Protein AF-0000000085126198 (afdb_homodimer)

Radius of gyration: 23.33 Å; Cα contacts (8 Å, |Δi|>4): 1555; chains: 2; bounding box: 50×69×55 Å

Solvent-accessible surface area (backbone atoms only — not comparable to full-atom values): 29148 Å² total; per-residue (Å²): 115,52,24,39,35,30,29,40,23,58,55,26,27,18,74,84,65,51,52,41,44,49,59,51,49,52,52,58,52,69,74,43,85,61,39,32,43,29,37,27,47,42,39,28,49,32,68,58,35,87,69,35,45,49,54,42,66,60,43,40,53,69,56,46,64,90,75,52,46,74,45,77,32,66,30,38,36,35,39,55,97,90,40,72,29,34,31,24,33,34,47,32,28,64,48,57,58,45,35,52,50,52,35,57,42,61,60,54,54,50,58,61,38,50,61,61,62,28,32,35,32,33,39,28,29,49,41,93,85,78,36,56,33,36,40,30,31,33,45,48,40,73,69,33,64,69,30,26,35,48,32,32,45,46,53,41,48,52,49,41,30,41,38,22,29,40,76,28,42,50,35,84,39,86,66,51,43,86,58,28,58,74,94,63,43,61,30,35,36,46,27,26,35,51,60,46,36,82,89,37,67,46,42,51,58,34,42,44,71,44,46,55,59,48,100,68,17,76,55,61,49,40,49,38,53,46,60,43,72,78,35,74,90,49,81,70,70,55,26,30,33,77,86,51,54,86,90,40,91,60,58,37,36,27,62,48,52,28,25,21,66,76,35,55,88,21,63,72,46,73,48,65,50,81,76,61,48,60,15,68,33,33,43,38,37,41,29,35,94,114,52,25,38,35,28,28,41,25,57,54,27,27,18,74,84,64,51,52,40,45,49,59,52,48,52,52,59,52,69,74,44,84,62,38,32,42,29,36,25,47,43,39,28,48,34,69,58,35,85,69,36,45,50,56,43,66,60,43,39,53,70,55,45,63,89,75,52,46,73,45,76,33,66,29,38,36,35,39,52,97,90,40,70,28,35,30,26,32,34,44,31,29,63,49,57,57,46,33,52,47,52,36,56,42,61,60,56,53,50,59,60,37,50,61,61,65,30,34,35,31,32,40,28,27,48,41,93,86,78,36,56,33,35,41,29,31,32,45,47,39,71,70,32,64,69,31,25,37,48,31,34,44,47,53,42,49,53,50,42,30,42,38,23,28,41,76,28,39,49,37,84,41,86,65,52,44,88,58,27,59,74,94,62,43,61,32,35,37,46,28,26,36,52,60,46,35,82,88,35,68,45,41,51,56,34,42,44,69,46,45,54,59,47,99,69,17,73,56,60,46,38,50,36,54,46,60,43,71,78,35,72,91,49,80,70,71,56,27,29,32,79,86,53,54,87,88,38,92,59,58,36,35,26,62,50,52,28,25,21,64,77,36,56,87,24,62,74,44,75,49,64,49,81,77,59,50,60,14,66,32,35,44,38,37,41,29,34,93

pLDDT: mean 97.79, std 2.26, range [83.62, 99.0]

Sequence (578 aa):
MMQILTWNTQWCLGLDGRMDPERIVAHALSMADIDVLCLQEIAVHYPGLQGAPGDQVEQVRAALPEGWKVFFGAAVDEFTAVGRQRFGNLVATRLPVLQLAHHRLPYPHDGGVRSMPRCCTAATVMDAALGPVRVMSTHLEYFSRRQRMAQALALRSLQIEALGQAEAPPQPASDGSPQQTKPHTPHAVLCGDFNFEPHEDEYAGLSRPWAAGEEGALTAGQWHNSWSVLHPDQPQPPTFRLFDRQWGPEPGACDFAWVSDSLRGHVRGWAVDSDTRLSDHQPVLLQLAMMQILTWNTQWCLGLDGRMDPERIVAHALSMADIDVLCLQEIAVHYPGLQGAPGDQVEQVRAALPEGWKVFFGAAVDEFTAVGRQRFGNLVATRLPVLQLAHHRLPYPHDGGVRSMPRCCTAATVMDAALGPVRVMSTHLEYFSRRQRMAQALALRSLQIEALGQAEAPPQPASDGSPQQTKPHTPHAVLCGDFNFEPHEDEYAGLSRPWAAGEEGALTAGQWHNSWSVLHPDQPQPPTFRLFDRQWGPEPGACDFAWVSDSLRGHVRGWAVDSDTRLSDHQPVLLQLA

Secondary structure (DSSP, 8-state):
-EEEEEEE-TTTB-TTS-B-HHHHHHHHHHHS--SEEEEEEEEES-TTSTT---BHHHHHHHHSPTT-EEEEEEEEEEEETTEEEEEEEEEEESSPEEEEEEEEPP----TTS-----EEEEEEEEETTTEEEEEEEEE--SS-HHHHHHHHHHHHHHHHHHHHHHHSPPPP--SSSTTSPPP--S-EEEEEE-S--TTSHHHHHHH--B-TTGGG-SS-B--EEHHHHH-TTSPPPP-BSSS--TT-SS-B--EEEEE-HHHHTTEEEEEE-TT--SSSB--EEEEE-/-EEEEEEE-TTTB-TTS-B-HHHHHHHHHHHS--SEEEEEEEEES-TTSTT---BHHHHHHHHSPTT-EEEEEEEEEEEETTEEEEEEEEEEESSPEEEEEEEEPP----TTS-----EEEEEEEEETTTEEEEEEEEE--SS-HHHHHHHHHHHHHHHHHHHHHHHSPPPP--SSSTTSPPP--S-EEEEEE-S--TTSHHHHHHH--B-TTGGG-SS-B--EEHHHHH-TTSPPPP-BSSS--TT-SS-B--EEEEE-HHHHTTEEEEEE-TT--SSSB--EEEEE-

Foldseek 3Di:
DAKEKEDAQLLQAFPVLDRALLVVLVVRCVVDVHFKYKYFWHKDQDCVDRVRDHHSQVRNVVNDDPQKDKDFAFQDFDQDPRGTMTGAMMMIGNFAWQDKDKAWFDDDDDPPWDWGTWIKIWTFGQDPPLGTAIEIETAAIATDPPRLLRRLLVVLLVLQVLQVCQVPPDDADDPPDPPHGGDGDNKYKYWYFSNDFCVDPSVCNNFPWDADVVSPHNHIWGKDFLCCLVVVPDGDDFFACLPPQPPHDDGGHGITIIIIPVQSVFWDDKDWDSPGRSHRTIMIMTDGD/DAKEKEDAQLLQAFPVLDRALLVVLVVRCVVDVHFKYKYFWHKDQDCVDRNRDHHSQVRNVVNDDPQKDKDFAFQDFDQDPRGTMTGAMMMIGNFAWQDKDKAWFDDDDDPPWDWGTWIKIWTFGQDPPLGTAIEIETAAIATDPVRLLRRLLVVLLVLQVLQVCQVPPDDADDPPDPPHGGDGDNKYKYWYFSNDFCVDPSVCNNFPWDADVVSPHNHIWGKDFLCCLVVVPDGDDFFACLPPQPPHDDGGHGITIIIIPVQSVFWDDKDWDSPGRSHRTIMIMTDGD

InterPro domains:
  IPR005135 Endonuclease/exonuclease/phosphatase [PF03372] (5-155)
  IPR036691 Endonuclease/exonuclease/phosphatase superfamily [G3DSA:3.60.10.10] (1-289)
  IPR036691 Endonuclease/exonuclease/phosphatase superfamily [SSF56219] (2-288)
  IPR051916 GPI-anchor maturation lipid remodeler [PTHR14859] (6-287)

Nearest PDB structures (foldseek):
  8igi-assembly2_B  TM=6.015E-01  e=4.632E-11  Helicobacter pylori 26695
  5wn0-assembly2_B  TM=6.487E-01  e=3.764E-10  Homo sapiens
  8bvm-assembly1_A  TM=5.916E-01  e=7.508E-09  Pseudomonas aeruginosa
  7n3y-assembly2_D  TM=4.965E-01  e=1.736E-08  Saccharomyces cerevisiae
  7n3y-assembly1_B  TM=4.901E-01  e=2.341E-08  Saccharomyces cerevisiae

Organism: Delftia acidovorans (strain DSM 14801 / SPH-1) (NCBI:txid398578)

Structure (mmCIF, N/CA/C/O backbone):
data_AF-0000000085126198-model_v1
#
loop_
_entity.id
_entity.type
_entity.pdbx_description
1 polymer Endonuclease/exonuclease/phosphatase
#
loop_
_atom_site.group_PDB
_atom_site.id
_atom_site.type_symbol
_atom_site.label_atom_id
_atom_site.label_alt_id
_atom_site.label_comp_id
_atom_site.label_asym_id
_atom_site.label_entity_id
_atom_site.label_seq_id
_atom_site.pdbx_PDB_ins_code
_atom_site.Cartn_x
_atom_site.Cartn_y
_atom_site.Cartn_z
_atom_site.occupancy
_atom_site.B_iso_or_equiv
_atom_site.auth_seq_id
_atom_site.auth_comp_id
_atom_site.auth_asym_id
_atom_site.auth_atom_id
_atom_site.pdbx_PDB_model_num
ATOM 1 N N . MET A 1 1 ? -18.484 -20.594 -12.945 1 92.69 1 MET A N 1
ATOM 2 C CA . MET A 1 1 ? -17.203 -20.906 -12.328 1 92.69 1 MET A CA 1
ATOM 3 C C . MET A 1 1 ? -16.25 -19.719 -12.445 1 92.69 1 MET A C 1
ATOM 5 O O . MET A 1 1 ? -16.078 -19.156 -13.523 1 92.69 1 MET A O 1
ATOM 9 N N . MET A 1 2 ? -15.742 -19.297 -11.266 1 98.5 2 MET A N 1
ATOM 10 C CA . MET A 1 2 ? -14.773 -18.203 -11.273 1 98.5 2 MET A CA 1
ATOM 11 C C . MET A 1 2 ? -13.383 -18.703 -11.633 1 98.5 2 MET A C 1
ATOM 13 O O . MET A 1 2 ? -12.9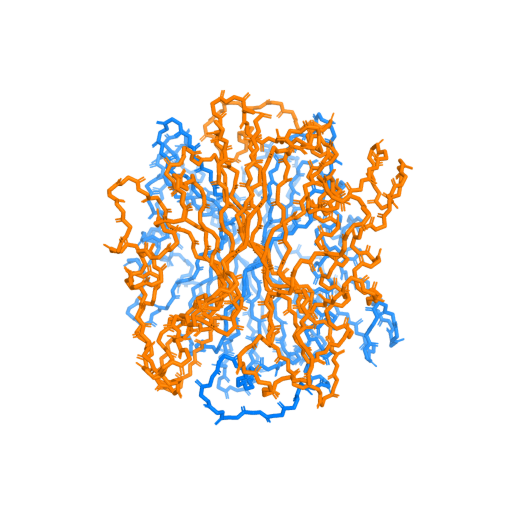06 -19.703 -11.062 1 98.5 2 MET A O 1
ATOM 17 N N . GLN A 1 3 ? -12.781 -18.109 -12.594 1 98.81 3 GLN A N 1
ATOM 18 C CA . GLN A 1 3 ? -11.445 -18.5 -13.047 1 98.81 3 GLN A CA 1
ATOM 19 C C . GLN A 1 3 ? -10.43 -17.391 -12.812 1 98.81 3 GLN A C 1
ATOM 21 O O . GLN A 1 3 ? -10.57 -16.297 -13.367 1 98.81 3 GLN A O 1
ATOM 26 N N . ILE A 1 4 ? -9.406 -17.656 -12 1 98.94 4 ILE A N 1
ATOM 27 C CA . ILE A 1 4 ? -8.359 -16.703 -11.633 1 98.94 4 ILE A CA 1
ATOM 28 C C . ILE A 1 4 ? -7.008 -17.219 -12.133 1 98.94 4 ILE A C 1
ATOM 30 O O . ILE A 1 4 ? -6.641 -18.375 -11.875 1 98.94 4 ILE A O 1
ATOM 34 N N . LEU A 1 5 ? -6.273 -16.438 -12.898 1 99 5 LEU A N 1
ATOM 35 C CA . LEU A 1 5 ? -4.93 -16.797 -13.344 1 99 5 LEU A CA 1
ATOM 36 C C . LEU A 1 5 ? -3.891 -15.859 -12.742 1 99 5 LEU A C 1
ATOM 38 O O . LEU A 1 5 ? -4.051 -14.641 -12.781 1 99 5 LEU A O 1
ATOM 42 N N . THR A 1 6 ? -2.916 -16.391 -12.102 1 99 6 THR A N 1
ATOM 43 C CA . THR A 1 6 ? -1.777 -15.617 -11.625 1 99 6 THR A CA 1
ATOM 44 C C . THR A 1 6 ? -0.508 -15.992 -12.383 1 99 6 THR A C 1
ATOM 46 O O . THR A 1 6 ? -0.307 -17.156 -12.727 1 99 6 THR A O 1
ATOM 49 N N . TRP A 1 7 ? 0.361 -14.961 -12.656 1 99 7 TRP A N 1
ATOM 50 C CA . TRP A 1 7 ? 1.545 -15.203 -13.477 1 99 7 TRP A CA 1
ATOM 51 C C . TRP A 1 7 ? 2.596 -14.117 -13.242 1 99 7 TRP A C 1
ATOM 53 O O . TRP A 1 7 ? 2.361 -12.945 -13.523 1 99 7 TRP A O 1
ATOM 63 N N . ASN A 1 8 ? 3.711 -14.492 -12.695 1 98.94 8 ASN A N 1
ATOM 64 C CA . ASN A 1 8 ? 4.875 -13.617 -12.781 1 98.94 8 ASN A CA 1
ATOM 65 C C . ASN A 1 8 ? 5.453 -13.578 -14.188 1 98.94 8 ASN A C 1
ATOM 67 O O . ASN A 1 8 ? 5.895 -14.602 -14.711 1 98.94 8 ASN A O 1
ATOM 71 N N . THR A 1 9 ? 5.598 -12.453 -14.75 1 98.88 9 THR A N 1
ATOM 72 C CA . THR A 1 9 ? 5.773 -12.398 -16.203 1 98.88 9 THR A CA 1
ATOM 73 C C . THR A 1 9 ? 7.18 -11.938 -16.562 1 98.88 9 THR A C 1
ATOM 75 O O . THR A 1 9 ? 7.473 -11.664 -17.734 1 98.88 9 THR A O 1
ATOM 78 N N . GLN A 1 10 ? 8.047 -11.758 -15.5 1 98.06 10 GLN A N 1
ATOM 79 C CA . GLN A 1 10 ? 9.383 -11.227 -15.781 1 98.06 10 GLN A CA 1
ATOM 80 C C . GLN A 1 10 ? 9.305 -9.961 -16.625 1 98.06 10 GLN A C 1
ATOM 82 O O . GLN A 1 10 ? 9.93 -9.867 -17.688 1 98.06 10 GLN A O 1
ATOM 87 N N . TRP A 1 11 ? 8.523 -9.016 -16.156 1 98.56 11 TRP A N 1
ATOM 88 C CA . TRP A 1 11 ? 8.188 -7.777 -16.844 1 98.56 11 TRP A CA 1
ATOM 89 C C . TRP A 1 11 ? 7.852 -8.047 -18.312 1 98.56 11 TRP A C 1
ATOM 91 O O . TRP A 1 11 ? 8.289 -7.316 -19.203 1 98.56 11 TRP A O 1
ATOM 101 N N . CYS A 1 12 ? 7.176 -9.086 -18.547 1 98.81 12 CYS A N 1
ATOM 102 C CA . CYS A 1 12 ? 6.672 -9.523 -19.844 1 98.81 12 CYS A CA 1
ATOM 103 C C . CYS A 1 12 ? 7.816 -9.883 -20.781 1 98.81 12 CYS A C 1
ATOM 105 O O . CYS A 1 12 ? 7.742 -9.641 -21.984 1 98.81 12 CYS A O 1
ATOM 107 N N . LEU A 1 13 ? 8.852 -10.422 -20.25 1 98.5 13 LEU A N 1
ATOM 108 C CA . LEU A 1 13 ? 10.023 -10.852 -21 1 98.5 13 LEU A CA 1
ATOM 109 C C . LEU A 1 13 ? 10.078 -12.375 -21.109 1 98.5 13 LEU A C 1
ATOM 111 O O . LEU A 1 13 ? 10.219 -13.062 -20.094 1 98.5 13 LEU A O 1
ATOM 115 N N . GLY A 1 14 ? 10.016 -12.867 -22.359 1 98.06 14 GLY A N 1
ATOM 116 C CA . GLY A 1 14 ? 10.125 -14.297 -22.594 1 98.06 14 GLY A CA 1
ATOM 117 C C . GLY A 1 14 ? 11.555 -14.805 -22.562 1 98.06 14 GLY A C 1
ATOM 118 O O . GLY A 1 14 ? 12.5 -14.016 -22.672 1 98.06 14 GLY A O 1
ATOM 119 N N . LEU A 1 15 ? 11.656 -16.094 -22.406 1 97.31 15 LEU A N 1
ATOM 120 C CA . LEU A 1 15 ? 12.977 -16.719 -22.453 1 97.31 15 LEU A CA 1
ATOM 121 C C . LEU A 1 15 ? 13.586 -16.594 -23.844 1 97.31 15 LEU A C 1
ATOM 123 O O . LEU A 1 15 ? 14.789 -16.828 -24.031 1 97.31 15 LEU A O 1
ATOM 127 N N . ASP A 1 16 ? 12.852 -16.188 -24.812 1 97.25 16 ASP A N 1
ATOM 128 C CA . ASP A 1 16 ? 13.336 -15.906 -26.156 1 97.25 16 ASP A CA 1
ATOM 129 C C . ASP A 1 16 ? 13.898 -14.492 -26.266 1 97.25 16 ASP A C 1
ATOM 131 O O . ASP A 1 16 ? 14.336 -14.062 -27.328 1 97.25 16 ASP A O 1
ATOM 135 N N . GLY A 1 17 ? 13.766 -13.734 -25.188 1 96.75 17 GLY A N 1
ATOM 136 C CA . GLY A 1 17 ? 14.32 -12.391 -25.141 1 96.75 17 GLY A CA 1
ATOM 137 C C . GLY A 1 17 ? 13.352 -11.328 -25.625 1 96.75 17 GLY A C 1
ATOM 138 O O . GLY A 1 17 ? 13.672 -10.141 -25.609 1 96.75 17 GLY A O 1
ATOM 139 N N . ARG A 1 18 ? 12.203 -11.711 -25.984 1 97.69 18 ARG A N 1
ATOM 140 C CA . ARG A 1 18 ? 11.211 -10.766 -26.484 1 97.69 18 ARG A CA 1
ATOM 141 C C . ARG A 1 18 ? 10.312 -10.266 -25.359 1 97.69 18 ARG A C 1
ATOM 143 O O . ARG A 1 18 ? 9.688 -11.062 -24.656 1 97.69 18 ARG A O 1
ATOM 150 N N . MET A 1 19 ? 10.359 -8.984 -25.141 1 98.19 19 MET A N 1
ATOM 151 C CA . MET A 1 19 ? 9.43 -8.336 -24.219 1 98.19 19 MET A CA 1
ATOM 152 C C . MET A 1 19 ? 8.141 -7.945 -24.922 1 98.19 19 MET A C 1
ATOM 154 O O . MET A 1 19 ? 8.156 -7.176 -25.891 1 98.19 19 MET A O 1
ATOM 158 N N . ASP A 1 20 ? 6.953 -8.477 -24.531 1 98.5 20 ASP A N 1
ATOM 159 C CA . ASP A 1 20 ? 5.719 -8.281 -25.281 1 98.5 20 ASP A CA 1
ATOM 160 C C . ASP A 1 20 ? 4.496 -8.508 -24.406 1 98.5 20 ASP A C 1
ATOM 162 O O . ASP A 1 20 ? 3.965 -9.617 -24.344 1 98.5 20 ASP A O 1
ATOM 166 N N . PRO A 1 21 ? 3.953 -7.422 -23.797 1 98.75 21 PRO A N 1
ATOM 167 C CA . PRO A 1 21 ? 2.771 -7.562 -22.938 1 98.75 21 PRO A CA 1
ATOM 168 C C . PRO A 1 21 ? 1.569 -8.141 -23.688 1 98.75 21 PRO A C 1
ATOM 170 O O . PRO A 1 21 ? 0.756 -8.852 -23.094 1 98.75 21 PRO A O 1
ATOM 173 N N . GLU A 1 22 ? 1.439 -7.855 -24.922 1 98.62 22 GLU A N 1
ATOM 174 C CA . GLU A 1 22 ? 0.321 -8.375 -25.703 1 98.62 22 GLU A CA 1
ATOM 175 C C . GLU A 1 22 ? 0.351 -9.906 -25.75 1 98.62 22 GLU A C 1
ATOM 177 O O . GLU A 1 22 ? -0.688 -10.555 -25.625 1 98.62 22 GLU A O 1
ATOM 182 N N . ARG A 1 23 ? 1.492 -10.406 -25.984 1 98.38 23 ARG A N 1
ATOM 183 C CA . ARG A 1 23 ? 1.62 -11.859 -26.062 1 98.38 23 ARG A CA 1
ATOM 184 C C . ARG A 1 23 ? 1.331 -12.508 -24.703 1 98.38 23 ARG A C 1
ATOM 186 O O . ARG A 1 23 ? 0.782 -13.609 -24.641 1 98.38 23 ARG A O 1
ATOM 193 N N . ILE A 1 24 ? 1.784 -11.859 -23.609 1 98.88 24 ILE A N 1
ATOM 194 C CA . ILE A 1 24 ? 1.505 -12.336 -22.25 1 98.88 24 ILE A CA 1
ATOM 195 C C . ILE A 1 24 ? -0.004 -12.414 -22.031 1 98.88 24 ILE A C 1
ATOM 197 O O . ILE A 1 24 ? -0.523 -13.445 -21.609 1 98.88 24 ILE A O 1
ATOM 201 N N . VAL A 1 25 ? -0.713 -11.344 -22.359 1 98.94 25 VAL A N 1
ATOM 202 C CA . VAL A 1 25 ? -2.154 -11.266 -22.141 1 98.94 25 VAL A CA 1
ATOM 203 C C . VAL A 1 25 ? -2.867 -12.297 -23.016 1 98.94 25 VAL A C 1
ATOM 205 O O . VAL A 1 25 ? -3.758 -13.008 -22.547 1 98.94 25 VAL A O 1
ATOM 208 N N . ALA A 1 26 ? -2.469 -12.359 -24.281 1 98.88 26 ALA A N 1
ATOM 209 C CA .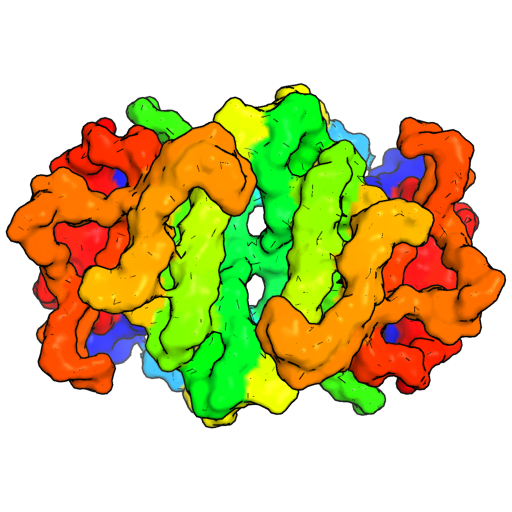 ALA A 1 26 ? -3.08 -13.312 -25.203 1 98.88 26 ALA A CA 1
ATOM 210 C C . ALA A 1 26 ? -2.934 -14.742 -24.688 1 98.88 26 ALA A C 1
ATOM 212 O O . ALA A 1 26 ? -3.885 -15.523 -24.734 1 98.88 26 ALA A O 1
ATOM 213 N N . HIS A 1 27 ? -1.766 -15.07 -24.234 1 98.94 27 HIS A N 1
ATOM 214 C CA . HIS A 1 27 ? -1.528 -16.422 -23.734 1 98.94 27 HIS A CA 1
ATOM 215 C C . HIS A 1 27 ? -2.365 -16.703 -22.484 1 98.94 27 HIS A C 1
ATOM 217 O O . HIS A 1 27 ? -2.992 -17.766 -22.391 1 98.94 27 HIS A O 1
ATOM 223 N N . ALA A 1 28 ? -2.359 -15.812 -21.562 1 98.88 28 ALA A N 1
ATOM 224 C CA . ALA A 1 28 ? -3.158 -15.977 -20.344 1 98.88 28 ALA A CA 1
ATOM 225 C C . ALA A 1 28 ? -4.621 -16.25 -20.688 1 98.88 28 ALA A C 1
ATOM 227 O O . ALA A 1 28 ? -5.234 -17.172 -20.141 1 98.88 28 ALA A O 1
ATOM 228 N N . LEU A 1 29 ? -5.156 -15.43 -21.609 1 98.62 29 LEU A N 1
ATOM 229 C CA . LEU A 1 29 ? -6.574 -15.523 -21.938 1 98.62 29 LEU A CA 1
ATOM 230 C C . LEU A 1 29 ? -6.863 -16.781 -22.75 1 98.62 29 LEU A C 1
ATOM 232 O O . LEU A 1 29 ? -8.016 -17.203 -22.844 1 98.62 29 LEU A O 1
ATOM 236 N N . SER A 1 30 ? -5.848 -17.359 -23.391 1 98.69 30 SER A N 1
ATOM 237 C CA . SER A 1 30 ? -6.031 -18.578 -24.172 1 98.69 30 SER A CA 1
ATOM 238 C C . SER A 1 30 ? -6.156 -19.797 -23.25 1 98.69 30 SER A C 1
ATOM 240 O O . SER A 1 30 ? -6.625 -20.859 -23.688 1 98.69 30 SER A O 1
ATOM 242 N N . MET A 1 31 ? -5.734 -19.703 -22.016 1 98.38 31 MET A N 1
ATOM 243 C CA . MET A 1 31 ? -5.695 -20.844 -21.109 1 98.38 31 MET A CA 1
ATOM 244 C C . MET A 1 31 ? -7.094 -21.203 -20.625 1 98.38 31 MET A C 1
ATOM 246 O O . MET A 1 31 ? -7.371 -22.359 -20.312 1 98.38 31 MET A O 1
ATOM 250 N N . ALA A 1 32 ? -7.918 -20.234 -20.453 1 97.88 32 ALA A N 1
ATOM 251 C CA . ALA A 1 32 ? -9.273 -20.406 -19.953 1 97.88 32 ALA A CA 1
ATOM 252 C C . ALA A 1 32 ? -10.102 -19.141 -20.125 1 97.88 32 ALA A C 1
ATOM 254 O O . ALA A 1 32 ? -9.617 -18.156 -20.703 1 97.88 32 ALA A O 1
ATOM 255 N N . ASP A 1 33 ? -11.406 -19.203 -19.781 1 98 33 ASP A N 1
ATOM 256 C CA . ASP A 1 33 ? -12.258 -18.016 -19.719 1 98 33 ASP A CA 1
ATOM 257 C C . ASP A 1 33 ? -12.008 -17.25 -18.422 1 98 33 ASP A C 1
ATOM 259 O O . ASP A 1 33 ? -12.875 -17.203 -17.547 1 98 33 ASP A O 1
ATOM 263 N N . ILE A 1 34 ? -10.906 -16.578 -18.391 1 98.56 34 ILE A N 1
ATOM 264 C CA . ILE A 1 34 ? -10.352 -15.953 -17.188 1 98.56 34 ILE A CA 1
ATOM 265 C C . ILE A 1 34 ? -11.273 -14.828 -16.719 1 98.56 34 ILE A C 1
ATOM 267 O O . ILE A 1 34 ? -11.695 -13.992 -17.531 1 98.56 34 ILE A O 1
ATOM 271 N N . ASP A 1 35 ? -11.602 -14.789 -15.398 1 98.88 35 ASP A N 1
ATOM 272 C CA . ASP A 1 35 ? -12.383 -13.711 -14.797 1 98.88 35 ASP A CA 1
ATOM 273 C C . ASP A 1 35 ? -11.477 -12.664 -14.148 1 98.88 35 ASP A C 1
ATOM 275 O O . ASP A 1 35 ? -11.789 -11.477 -14.148 1 98.88 35 ASP A O 1
ATOM 279 N N . VAL A 1 36 ? -10.414 -13.094 -13.547 1 98.94 36 VAL A N 1
ATOM 280 C CA . VAL A 1 36 ? -9.43 -12.234 -12.898 1 98.94 36 VAL A CA 1
ATOM 281 C C . VAL A 1 36 ? -8.023 -12.656 -13.305 1 98.94 36 VAL A C 1
ATOM 283 O O . VAL A 1 36 ? -7.68 -13.836 -13.242 1 98.94 36 VAL A O 1
ATOM 286 N N . LEU A 1 37 ? -7.238 -11.719 -13.789 1 99 37 LEU A N 1
ATOM 287 C CA . LEU A 1 37 ? -5.848 -11.914 -14.18 1 99 37 LEU A CA 1
ATOM 288 C C . LEU A 1 37 ? -4.91 -11.156 -13.25 1 99 37 LEU A C 1
ATOM 290 O O . LEU A 1 37 ? -4.984 -9.93 -13.148 1 99 37 LEU A O 1
ATOM 294 N N . CYS A 1 38 ? -4.094 -11.836 -12.516 1 99 38 CYS A N 1
ATOM 295 C CA . CYS A 1 38 ? -3.094 -11.266 -11.617 1 99 38 CYS A CA 1
ATOM 296 C C . CYS A 1 38 ? -1.691 -11.422 -12.195 1 99 38 CYS A C 1
ATOM 298 O O . CYS A 1 38 ? -1.208 -12.539 -12.375 1 99 38 CYS A O 1
ATOM 300 N N . LEU A 1 39 ? -1.017 -10.312 -12.461 1 99 39 LEU A N 1
ATOM 301 C CA . LEU A 1 39 ? 0.335 -10.32 -13.016 1 99 39 LEU A CA 1
ATOM 302 C C . LEU A 1 39 ? 1.321 -9.672 -12.047 1 99 39 LEU A C 1
ATOM 304 O O . LEU A 1 39 ? 0.987 -8.695 -11.375 1 99 39 LEU A O 1
ATOM 308 N N . GLN A 1 40 ? 2.461 -10.281 -11.977 1 98.94 40 GLN A N 1
ATOM 309 C CA . GLN A 1 40 ? 3.559 -9.695 -11.211 1 98.94 40 GLN A CA 1
ATOM 310 C C . GLN A 1 40 ? 4.695 -9.258 -12.125 1 98.94 40 GLN A C 1
ATOM 312 O O . GLN A 1 40 ? 4.75 -9.656 -13.289 1 98.94 40 GLN A O 1
ATOM 317 N N . GLU A 1 41 ? 5.602 -8.43 -11.562 1 98.81 41 GLU A N 1
ATOM 318 C CA . GLU A 1 41 ? 6.742 -7.836 -12.25 1 98.81 41 GLU A CA 1
ATOM 319 C C . GLU A 1 41 ? 6.289 -7.008 -13.453 1 98.81 41 GLU A C 1
ATOM 321 O O . GLU A 1 41 ? 6.789 -7.191 -14.562 1 98.81 41 GLU A O 1
ATOM 326 N N . ILE A 1 42 ? 5.402 -6.133 -13.188 1 98.94 42 ILE A N 1
ATOM 327 C CA . ILE A 1 42 ? 4.961 -5.164 -14.18 1 98.94 42 ILE A CA 1
ATOM 328 C C . ILE A 1 42 ? 5.758 -3.869 -14.031 1 98.94 42 ILE A C 1
ATOM 330 O O . ILE A 1 42 ? 5.789 -3.273 -12.953 1 98.94 42 ILE A O 1
ATOM 334 N N . ALA A 1 43 ? 6.379 -3.486 -15.102 1 98.88 43 ALA A N 1
ATOM 335 C CA . ALA A 1 43 ? 7.301 -2.357 -15.062 1 98.88 43 ALA A CA 1
ATOM 336 C C . ALA A 1 43 ? 6.738 -1.159 -15.82 1 98.88 43 ALA A C 1
ATOM 338 O O . ALA A 1 43 ? 6.125 -1.319 -16.875 1 98.88 43 ALA A O 1
ATOM 339 N N . VAL A 1 44 ? 6.898 -0.034 -15.25 1 98.75 44 VAL A N 1
ATOM 340 C CA . VAL A 1 44 ? 6.574 1.229 -15.906 1 98.75 44 VAL A CA 1
ATOM 341 C C . VAL A 1 44 ? 7.832 2.092 -16.016 1 98.75 44 VAL A C 1
ATOM 343 O O . VAL A 1 44 ? 8.344 2.586 -15.008 1 98.75 44 VAL A O 1
ATOM 346 N N . HIS A 1 45 ? 8.375 2.281 -17.266 1 97.88 45 HIS A N 1
ATOM 347 C CA . HIS A 1 45 ? 9.43 3.225 -17.609 1 97.88 45 HIS A CA 1
ATOM 348 C C . HIS A 1 45 ? 10.758 2.826 -16.984 1 97.88 45 HIS A C 1
ATOM 350 O O . HIS A 1 45 ? 11.398 3.637 -16.312 1 97.88 45 HIS A O 1
ATOM 356 N N . TYR A 1 46 ? 11.234 1.604 -17.25 1 98.06 46 TYR A N 1
ATOM 357 C CA . TYR A 1 46 ? 12.57 1.134 -16.906 1 98.06 46 TYR A CA 1
ATOM 358 C C . TYR A 1 46 ? 13.391 0.874 -18.172 1 98.06 46 TYR A C 1
ATOM 360 O O . TYR A 1 46 ? 13.594 -0.279 -18.562 1 98.06 46 TYR A O 1
ATOM 368 N N . PRO A 1 47 ? 13.977 1.881 -18.688 1 97.12 47 PRO A N 1
ATOM 369 C CA . PRO A 1 47 ? 14.703 1.715 -19.938 1 97.12 47 PRO A CA 1
ATOM 370 C C . PRO A 1 47 ? 15.938 0.827 -19.797 1 97.12 47 PRO A C 1
ATOM 372 O O . PRO A 1 47 ? 16.469 0.346 -20.797 1 97.12 47 PRO A O 1
ATOM 375 N N . GLY A 1 48 ? 16.406 0.589 -18.578 1 95.44 48 GLY A N 1
ATOM 376 C CA . GLY A 1 48 ? 17.578 -0.235 -18.344 1 95.44 48 GLY A CA 1
ATOM 377 C C . GLY A 1 48 ? 17.281 -1.723 -18.391 1 95.44 48 GLY A C 1
ATOM 378 O O . GLY A 1 48 ? 18.203 -2.541 -18.484 1 95.44 48 GLY A O 1
ATOM 379 N N . LEU A 1 49 ? 16 -2.119 -18.344 1 97.06 49 LEU A N 1
ATOM 380 C CA . LEU A 1 49 ? 15.625 -3.523 -18.453 1 97.06 49 LEU A CA 1
ATOM 381 C C . LEU A 1 49 ? 15.656 -3.99 -19.906 1 97.06 49 LEU A C 1
ATOM 383 O O . LEU A 1 49 ? 15.367 -3.211 -20.812 1 97.06 49 LEU A O 1
ATOM 387 N N . GLN A 1 50 ? 15.969 -5.25 -20.031 1 96.5 50 GLN A N 1
ATOM 388 C CA . GLN A 1 50 ? 15.922 -5.812 -21.375 1 96.5 50 GLN A CA 1
ATOM 389 C C . GLN A 1 50 ? 14.562 -5.578 -22.031 1 96.5 50 GLN A C 1
ATOM 391 O O . GLN A 1 50 ? 13.523 -5.805 -21.406 1 96.5 50 GLN A O 1
ATOM 396 N N . GLY A 1 51 ? 14.57 -5.098 -23.219 1 96.38 51 GLY A N 1
ATOM 397 C CA . GLY A 1 51 ? 13.359 -4.785 -23.969 1 96.38 51 GLY A CA 1
ATOM 398 C C . GLY A 1 51 ? 12.867 -3.369 -23.734 1 96.38 51 GLY A C 1
ATOM 399 O O . GLY A 1 51 ? 11.969 -2.896 -24.438 1 96.38 51 GLY A O 1
ATOM 400 N N . ALA A 1 52 ? 13.461 -2.666 -22.641 1 94.56 52 ALA A N 1
ATOM 401 C CA . ALA A 1 52 ? 13.148 -1.275 -22.344 1 94.56 52 ALA A CA 1
ATOM 402 C C . ALA A 1 52 ? 11.641 -1.074 -22.203 1 94.56 52 ALA A C 1
ATOM 404 O O . ALA A 1 52 ? 11.039 -0.29 -22.938 1 94.56 52 ALA A O 1
ATOM 405 N N . PRO A 1 53 ? 11.203 -1.694 -21.25 1 93.12 53 PRO A N 1
ATOM 406 C CA . PRO A 1 53 ? 9.742 -1.635 -21.141 1 93.12 53 PRO A CA 1
ATOM 407 C C . PRO A 1 53 ? 9.219 -0.206 -21.016 1 93.12 53 PRO A C 1
ATOM 409 O O . PRO A 1 53 ? 9.805 0.614 -20.312 1 93.12 53 PRO A O 1
ATOM 412 N N . GLY A 1 54 ? 8.312 0.305 -21.797 1 96.88 54 GLY A N 1
ATOM 413 C CA . GLY A 1 54 ? 7.531 1.518 -21.609 1 96.88 54 GLY A CA 1
ATOM 414 C C . GLY A 1 54 ? 6.547 1.422 -20.469 1 96.88 54 GLY A C 1
ATOM 415 O O . GLY A 1 54 ? 6.914 1.041 -19.344 1 96.88 54 GLY A O 1
ATOM 416 N N . ASP A 1 55 ? 5.355 1.737 -20.688 1 98.75 55 ASP A N 1
ATOM 417 C CA . ASP A 1 55 ? 4.289 1.624 -19.703 1 98.75 55 ASP A CA 1
ATOM 418 C C . ASP A 1 55 ? 3.518 0.316 -19.875 1 98.75 55 ASP A C 1
ATOM 420 O O . ASP A 1 55 ? 2.506 0.273 -20.578 1 98.75 55 ASP A O 1
ATOM 424 N N . GLN A 1 56 ? 3.949 -0.661 -19.125 1 98.88 56 GLN A N 1
ATOM 425 C CA . GLN A 1 56 ? 3.359 -1.983 -19.312 1 98.88 56 GLN A CA 1
ATOM 426 C C . GLN A 1 56 ? 1.931 -2.027 -18.766 1 98.88 56 GLN A C 1
ATOM 428 O O . GLN A 1 56 ? 1.145 -2.896 -19.156 1 98.88 56 GLN A O 1
ATOM 433 N N . VAL A 1 57 ? 1.602 -1.191 -17.781 1 98.94 57 VAL A N 1
ATOM 434 C CA . VAL A 1 57 ? 0.223 -1.124 -17.312 1 98.94 57 VAL A CA 1
ATOM 435 C C . VAL A 1 57 ? -0.702 -0.749 -18.469 1 98.94 57 VAL A C 1
ATOM 437 O O . VAL A 1 57 ? -1.726 -1.4 -18.688 1 98.94 57 VAL A O 1
ATOM 440 N N . GLU A 1 58 ? -0.33 0.293 -19.188 1 98.81 58 GLU A N 1
ATOM 441 C CA . GLU A 1 58 ? -1.132 0.743 -20.312 1 98.81 58 GLU A CA 1
ATOM 442 C C . GLU A 1 58 ? -1.129 -0.291 -21.438 1 98.81 58 GLU A C 1
ATOM 444 O O . GLU A 1 58 ? -2.137 -0.471 -22.125 1 98.81 58 GLU A O 1
ATOM 449 N N . GLN A 1 59 ? 0.015 -0.982 -21.656 1 98.88 59 GLN A N 1
ATOM 450 C CA . GLN A 1 59 ? 0.117 -2.004 -22.688 1 98.88 59 GLN A CA 1
ATOM 451 C C . GLN A 1 59 ? -0.79 -3.193 -22.391 1 98.88 59 GLN A C 1
ATOM 453 O O . GLN A 1 59 ? -1.451 -3.723 -23.281 1 98.88 59 GLN A O 1
ATOM 458 N N . VAL A 1 60 ? -0.824 -3.604 -21.094 1 98.94 60 VAL A N 1
ATOM 459 C CA . VAL A 1 60 ? -1.712 -4.688 -20.672 1 98.94 60 VAL A CA 1
ATOM 460 C C . VAL A 1 60 ? -3.166 -4.254 -20.844 1 98.94 60 VAL A C 1
ATOM 462 O O . VAL A 1 60 ? -3.994 -5.012 -21.359 1 98.94 60 VAL A O 1
ATOM 465 N N . ARG A 1 61 ? -3.455 -3.041 -20.406 1 98.88 61 ARG A N 1
ATOM 466 C CA . ARG A 1 61 ? -4.809 -2.516 -20.547 1 98.88 61 ARG A CA 1
ATOM 467 C C . ARG A 1 61 ? -5.262 -2.562 -22 1 98.88 61 ARG A C 1
ATOM 469 O O . ARG A 1 61 ? -6.387 -2.98 -22.297 1 98.88 61 ARG A O 1
ATOM 476 N N . ALA A 1 62 ? -4.422 -2.15 -22.906 1 98.75 62 ALA A N 1
ATOM 477 C CA . ALA A 1 62 ? -4.738 -2.074 -24.328 1 98.75 62 ALA A CA 1
ATOM 478 C C . ALA A 1 62 ? -4.922 -3.465 -24.922 1 98.75 62 ALA A C 1
ATOM 480 O O . ALA A 1 62 ? -5.66 -3.637 -25.906 1 98.75 62 ALA A O 1
ATOM 481 N N . ALA A 1 63 ? -4.242 -4.469 -24.359 1 98.88 63 ALA A N 1
ATOM 482 C CA . ALA A 1 63 ? -4.262 -5.824 -24.906 1 98.88 63 ALA A CA 1
ATOM 483 C C . ALA A 1 63 ? -5.484 -6.594 -24.406 1 98.88 63 ALA A C 1
ATOM 485 O O . ALA A 1 63 ? -5.832 -7.637 -24.969 1 98.88 63 ALA A O 1
ATOM 486 N N . LEU A 1 64 ? -6.125 -6.082 -23.312 1 98.88 64 LEU A N 1
ATOM 487 C CA . LEU A 1 64 ? -7.27 -6.777 -22.75 1 98.88 64 LEU A CA 1
ATOM 488 C C . LEU A 1 64 ? -8.555 -6.434 -23.5 1 98.88 64 LEU A C 1
ATOM 490 O O . LEU A 1 64 ? -8.672 -5.34 -24.062 1 98.88 64 LEU A O 1
ATOM 494 N N . PRO A 1 65 ? -9.516 -7.375 -23.578 1 98.44 65 PRO A N 1
ATOM 495 C CA . PRO A 1 65 ? -10.805 -7.066 -24.203 1 98.44 65 PRO A CA 1
ATOM 496 C C . PRO A 1 65 ? -11.516 -5.891 -23.547 1 98.44 65 PRO A C 1
ATOM 498 O O . PRO A 1 65 ? -11.258 -5.586 -22.375 1 98.44 65 PRO A O 1
ATOM 501 N N . GLU A 1 66 ? -12.43 -5.25 -24.25 1 97.75 66 GLU A N 1
ATOM 502 C CA . GLU A 1 66 ? -13.258 -4.18 -23.703 1 97.75 66 GLU A CA 1
ATOM 503 C C . GLU A 1 66 ? -13.984 -4.637 -22.453 1 97.75 66 GLU A C 1
ATOM 505 O O . GLU A 1 66 ? -14.461 -5.773 -22.375 1 97.75 66 GLU A O 1
ATOM 510 N N . GLY A 1 67 ? -14.031 -3.797 -21.484 1 97.62 67 GLY A N 1
ATOM 511 C CA . GLY A 1 67 ? -14.773 -4.113 -20.281 1 97.62 67 GLY A CA 1
ATOM 512 C C . GLY A 1 67 ? -13.875 -4.496 -19.109 1 97.62 67 GLY A C 1
ATOM 513 O O . GLY A 1 67 ? -14.297 -4.434 -17.953 1 97.62 67 GLY A O 1
ATOM 514 N N . TRP A 1 68 ? -12.68 -4.949 -19.438 1 98.81 68 TRP A N 1
ATOM 515 C CA . TRP A 1 68 ? -11.75 -5.281 -18.375 1 98.81 68 TRP A CA 1
ATOM 516 C C . TRP A 1 68 ? -11.266 -4.02 -17.656 1 98.81 68 TRP A C 1
ATOM 518 O O . TRP A 1 68 ? -11.031 -2.992 -18.297 1 98.81 68 TRP A O 1
ATOM 528 N N . LYS A 1 69 ? -11.211 -4.047 -16.344 1 98.81 69 LYS A N 1
ATOM 529 C CA . LYS A 1 69 ? -10.562 -3.021 -15.539 1 98.81 69 LYS A CA 1
ATOM 530 C C . LYS A 1 69 ? -9.164 -3.465 -15.109 1 98.81 69 LYS A C 1
ATOM 532 O O . LYS A 1 69 ? -8.93 -4.652 -14.867 1 98.81 69 LYS A O 1
ATOM 537 N N . VAL A 1 70 ? -8.219 -2.531 -15.078 1 98.94 70 VAL A N 1
ATOM 538 C CA . VAL A 1 70 ? -6.832 -2.812 -14.727 1 98.94 70 VAL A CA 1
ATOM 539 C C . VAL A 1 70 ? -6.422 -1.967 -13.523 1 98.94 70 VAL A C 1
ATOM 541 O O . VAL A 1 70 ? -6.609 -0.748 -13.516 1 98.94 70 VAL A O 1
ATOM 544 N N . PHE A 1 71 ? -5.926 -2.59 -12.508 1 98.94 71 PHE A N 1
ATOM 545 C CA . PHE A 1 71 ? -5.438 -1.938 -11.297 1 98.94 71 PHE A CA 1
ATOM 546 C C . PHE A 1 71 ? -3.982 -2.301 -11.031 1 98.94 71 PHE A C 1
ATOM 548 O O . PHE A 1 71 ? -3.637 -3.48 -10.953 1 98.94 71 PHE A O 1
ATOM 555 N N . PHE A 1 72 ? -3.166 -1.298 -10.938 1 98.94 72 PHE A N 1
ATOM 556 C CA . PHE A 1 72 ? -1.731 -1.477 -10.75 1 98.94 72 PHE A CA 1
ATOM 557 C C . PHE A 1 72 ? -1.308 -1.014 -9.359 1 98.94 72 PHE A C 1
ATOM 559 O O . PHE A 1 72 ? -1.616 0.108 -8.953 1 98.94 72 PHE A O 1
ATOM 566 N N . GLY A 1 73 ? -0.713 -1.957 -8.539 1 98.81 73 GLY A N 1
ATOM 567 C CA . GLY A 1 73 ? -0.084 -1.628 -7.27 1 98.81 73 GLY A CA 1
ATOM 568 C C . GLY A 1 73 ? 1.427 -1.521 -7.363 1 98.81 73 GLY A C 1
ATOM 569 O O . GLY A 1 73 ? 2.113 -2.527 -7.555 1 98.81 73 GLY A O 1
ATOM 570 N N . ALA A 1 74 ? 1.977 -0.332 -7.152 1 98.75 74 ALA A N 1
ATOM 571 C CA . ALA A 1 74 ? 3.416 -0.095 -7.242 1 98.75 74 ALA A CA 1
ATOM 572 C C . ALA A 1 74 ? 4.109 -0.439 -5.926 1 98.75 74 ALA A C 1
ATOM 574 O O . ALA A 1 74 ? 3.91 0.24 -4.918 1 98.75 74 ALA A O 1
ATOM 575 N N . ALA A 1 75 ? 4.898 -1.486 -5.969 1 98.62 75 ALA A N 1
ATOM 576 C CA . ALA A 1 75 ? 5.785 -1.756 -4.84 1 98.62 75 ALA A CA 1
ATOM 577 C C . ALA A 1 75 ? 6.941 -0.761 -4.801 1 98.62 75 ALA A C 1
ATOM 579 O O . ALA A 1 75 ? 7.422 -0.396 -3.725 1 98.62 75 ALA A O 1
ATOM 580 N N . VAL A 1 76 ? 7.441 -0.476 -5.957 1 98.69 76 VAL A N 1
ATOM 581 C CA . VAL A 1 76 ? 8.477 0.533 -6.164 1 98.69 76 VAL A CA 1
ATOM 582 C C . VAL A 1 76 ? 7.895 1.713 -6.941 1 98.69 76 VAL A C 1
ATOM 584 O O . VAL A 1 76 ? 7.246 1.526 -7.973 1 98.69 76 VAL A O 1
ATOM 587 N N . ASP A 1 77 ? 8.016 2.854 -6.48 1 98.81 77 ASP A N 1
ATOM 588 C CA . ASP A 1 77 ? 7.672 4.129 -7.105 1 98.81 77 ASP A CA 1
ATOM 589 C C . ASP A 1 77 ? 8.766 5.168 -6.871 1 98.81 77 ASP A C 1
ATOM 591 O O . ASP A 1 77 ? 8.789 5.828 -5.832 1 98.81 77 ASP A O 1
ATOM 595 N N . GLU A 1 78 ? 9.648 5.215 -7.789 1 98.62 78 GLU A N 1
ATOM 596 C CA . GLU A 1 78 ? 10.875 5.992 -7.602 1 98.62 78 GLU A CA 1
ATOM 597 C C . GLU A 1 78 ? 11.055 7.016 -8.719 1 98.62 78 GLU A C 1
ATOM 599 O O . GLU A 1 78 ? 10.445 6.891 -9.789 1 98.62 78 GLU A O 1
ATOM 604 N N . PHE A 1 79 ? 11.766 8 -8.43 1 98.25 79 PHE A N 1
ATOM 605 C CA . PHE A 1 79 ? 12.133 9.055 -9.367 1 98.25 79 PHE A CA 1
ATOM 606 C C . PHE A 1 79 ? 13.648 9.109 -9.555 1 98.25 79 PHE A C 1
ATOM 608 O O . PHE A 1 79 ? 14.383 9.406 -8.617 1 98.25 79 PHE A O 1
ATOM 615 N N . THR A 1 80 ? 14.062 8.75 -10.727 1 96.06 80 THR A N 1
ATOM 616 C CA . THR A 1 80 ? 15.484 8.719 -11.039 1 96.06 80 THR A CA 1
ATOM 617 C C . THR A 1 80 ? 15.82 9.734 -12.133 1 96.06 80 THR A C 1
ATOM 619 O O . THR A 1 80 ? 14.984 10.562 -12.484 1 96.06 80 THR A O 1
ATOM 622 N N . ALA A 1 81 ? 17.047 9.688 -12.633 1 93.88 81 ALA A N 1
ATOM 623 C CA . ALA A 1 81 ? 17.5 10.609 -13.68 1 93.88 81 ALA A CA 1
ATOM 624 C C . ALA A 1 81 ? 16.703 10.414 -14.961 1 93.88 81 ALA A C 1
ATOM 626 O O . ALA A 1 81 ? 16.578 11.336 -15.773 1 93.88 81 ALA A O 1
ATOM 627 N N . VAL A 1 82 ? 16.094 9.258 -15.102 1 94.81 82 VAL A N 1
ATOM 628 C CA . VAL A 1 82 ? 15.398 9 -16.359 1 94.81 82 VAL A CA 1
ATOM 629 C C . VAL A 1 82 ? 13.906 9.266 -16.172 1 94.81 82 VAL A C 1
ATOM 631 O O . VAL A 1 82 ? 13.117 9.086 -17.109 1 94.81 82 VAL A O 1
ATOM 634 N N . GLY A 1 83 ? 13.484 9.695 -14.992 1 96.69 83 GLY A N 1
ATOM 635 C CA . GLY A 1 83 ? 12.086 10.016 -14.719 1 96.69 83 GLY A CA 1
ATOM 636 C C . GLY A 1 83 ? 11.469 9.133 -13.656 1 96.69 83 GLY A C 1
ATOM 637 O O . GLY A 1 83 ? 12.18 8.477 -12.898 1 96.69 83 GLY A O 1
ATOM 638 N N . ARG A 1 84 ? 10.109 9.227 -13.57 1 98.38 84 ARG A N 1
ATOM 639 C CA . ARG A 1 84 ? 9.383 8.383 -12.625 1 98.38 84 ARG A CA 1
ATOM 640 C C . ARG A 1 84 ? 9.289 6.945 -13.133 1 98.38 84 ARG A C 1
ATOM 642 O O . ARG A 1 84 ? 8.914 6.711 -14.281 1 98.38 84 ARG A O 1
ATOM 649 N N . GLN A 1 85 ? 9.719 6 -12.359 1 98.62 85 GLN A N 1
ATOM 650 C CA . GLN A 1 85 ? 9.703 4.57 -12.648 1 98.62 85 GLN A CA 1
ATOM 651 C C . GLN A 1 85 ? 8.906 3.803 -11.602 1 98.62 85 GLN A C 1
ATOM 653 O O . GLN A 1 85 ? 8.969 4.121 -10.406 1 98.62 85 GLN A O 1
ATOM 658 N N . ARG A 1 86 ? 8.109 2.922 -12.023 1 98.81 86 ARG A N 1
ATOM 659 C CA . ARG A 1 86 ? 7.281 2.145 -11.102 1 98.81 86 ARG A CA 1
ATOM 660 C C . ARG A 1 86 ? 7.348 0.657 -11.43 1 98.81 86 ARG A C 1
ATOM 662 O O . ARG A 1 86 ? 7.559 0.279 -12.586 1 98.81 86 ARG A O 1
ATOM 669 N N . PHE A 1 87 ? 7.207 -0.174 -10.406 1 98.88 87 PHE A N 1
ATOM 670 C CA . PHE A 1 87 ? 7.277 -1.626 -10.516 1 98.88 87 PHE A CA 1
ATOM 671 C C . PHE A 1 87 ? 6.375 -2.295 -9.484 1 98.88 87 PHE A C 1
ATOM 673 O O . PHE A 1 87 ? 6.32 -1.863 -8.328 1 98.88 87 PHE A O 1
ATOM 680 N N . GLY A 1 88 ? 5.574 -3.238 -9.93 1 98.81 88 GLY A N 1
ATOM 681 C CA . GLY A 1 88 ? 4.738 -3.881 -8.93 1 98.81 88 GLY A CA 1
ATOM 682 C C . GLY A 1 88 ? 3.83 -4.949 -9.516 1 98.81 88 GLY A C 1
ATOM 683 O O . GLY A 1 88 ? 4.258 -5.75 -10.344 1 98.81 88 GLY A O 1
ATOM 684 N N . ASN A 1 89 ? 2.643 -5.082 -8.938 1 98.88 89 ASN A N 1
ATOM 685 C CA . ASN A 1 89 ? 1.646 -6.094 -9.273 1 98.88 89 ASN A CA 1
ATOM 686 C C . ASN A 1 89 ? 0.449 -5.484 -9.992 1 98.88 89 ASN A C 1
ATOM 688 O O . ASN A 1 89 ? 0.116 -4.32 -9.781 1 98.88 89 ASN A O 1
ATOM 692 N N . LEU A 1 90 ? -0.129 -6.289 -10.836 1 98.94 90 LEU A N 1
ATOM 693 C CA . LEU A 1 90 ? -1.301 -5.863 -11.594 1 98.94 90 LEU A CA 1
ATOM 694 C C . LEU A 1 90 ? -2.449 -6.852 -11.422 1 98.94 90 LEU A C 1
ATOM 696 O O . LEU A 1 90 ? -2.24 -8.062 -11.477 1 98.94 90 LEU A O 1
ATOM 700 N N . VAL A 1 91 ? -3.656 -6.375 -11.094 1 99 91 VAL A N 1
ATOM 701 C CA . VAL A 1 91 ? -4.891 -7.156 -11.109 1 99 91 VAL A CA 1
ATOM 702 C C . VAL A 1 91 ? -5.824 -6.625 -12.195 1 99 91 VAL A C 1
ATOM 704 O O . VAL A 1 91 ? -6.172 -5.441 -12.195 1 99 91 VAL A O 1
ATOM 707 N N . ALA A 1 92 ? -6.16 -7.453 -13.078 1 99 92 ALA A N 1
ATOM 708 C CA . ALA A 1 92 ? -7.141 -7.129 -14.109 1 99 92 ALA A CA 1
ATOM 709 C C . ALA A 1 92 ? -8.375 -8.023 -13.992 1 99 92 ALA A C 1
ATOM 711 O O . ALA A 1 92 ? -8.266 -9.203 -13.656 1 99 92 ALA A O 1
ATOM 712 N N . THR A 1 93 ? -9.555 -7.496 -14.289 1 98.94 93 THR A N 1
ATOM 713 C CA . THR A 1 93 ? -10.758 -8.305 -14.117 1 98.94 93 THR A CA 1
ATOM 714 C C . THR A 1 93 ? -11.883 -7.797 -15.016 1 98.94 93 THR A C 1
ATOM 716 O O . THR A 1 93 ? -11.945 -6.605 -15.328 1 98.94 93 THR A O 1
ATOM 719 N N . ARG A 1 94 ? -12.703 -8.68 -15.445 1 98.81 94 ARG A N 1
ATOM 720 C CA . ARG A 1 94 ? -13.922 -8.328 -16.172 1 98.81 94 ARG A CA 1
ATOM 721 C C . ARG A 1 94 ? -15.133 -8.352 -15.242 1 98.81 94 ARG A C 1
ATOM 723 O O . ARG A 1 94 ? -16.25 -8.055 -15.664 1 98.81 94 ARG A O 1
ATOM 730 N N . LEU A 1 95 ? -14.961 -8.758 -13.961 1 98.88 95 LEU A N 1
ATOM 731 C CA . LEU A 1 95 ? -16.031 -8.789 -12.984 1 98.88 95 LEU A CA 1
ATOM 732 C C . LEU A 1 95 ? -16.266 -7.406 -12.383 1 98.88 95 LEU A C 1
ATOM 734 O O . LEU A 1 95 ? -15.352 -6.582 -12.344 1 98.88 95 LEU A O 1
ATOM 738 N N . PRO A 1 96 ? -17.5 -7.137 -11.875 1 98.69 96 PRO A N 1
ATOM 739 C CA . PRO A 1 96 ? -17.688 -5.895 -11.125 1 98.69 96 PRO A CA 1
ATOM 740 C C . PRO A 1 96 ? -16.75 -5.793 -9.914 1 98.69 96 PRO A C 1
ATOM 742 O O . PRO A 1 96 ? -16.625 -6.746 -9.141 1 98.69 96 PRO A O 1
ATOM 745 N N . VAL A 1 97 ? -16.078 -4.711 -9.836 1 98.88 97 VAL A N 1
ATOM 746 C CA . VAL A 1 97 ? -15.188 -4.465 -8.703 1 98.88 97 VAL A CA 1
ATOM 747 C C . VAL A 1 97 ? -15.93 -3.703 -7.613 1 98.88 97 VAL A C 1
ATOM 749 O O . VAL A 1 97 ? -16.719 -2.797 -7.906 1 98.88 97 VAL A O 1
ATOM 752 N N . LEU A 1 98 ? -15.695 -4.074 -6.359 1 98.81 98 LEU A N 1
ATOM 753 C CA . LEU A 1 98 ? -16.375 -3.457 -5.227 1 98.81 98 LEU A CA 1
ATOM 754 C C . LEU A 1 98 ? -15.43 -2.566 -4.438 1 98.81 98 LEU A C 1
ATOM 756 O O . LEU A 1 98 ? -15.852 -1.562 -3.857 1 98.81 98 LEU A O 1
ATOM 760 N N . GLN A 1 99 ? -14.227 -2.992 -4.359 1 98.75 99 GLN A N 1
ATOM 761 C CA . GLN A 1 99 ? -13.227 -2.293 -3.555 1 98.75 99 GLN A CA 1
ATOM 762 C C . GLN A 1 99 ? -11.812 -2.625 -4.016 1 98.75 99 GLN A C 1
ATOM 764 O O . GLN A 1 99 ? -11.555 -3.732 -4.492 1 98.75 99 GLN A O 1
ATOM 769 N N . LEU A 1 100 ? -10.898 -1.628 -3.928 1 98.81 100 LEU A N 1
ATOM 770 C CA . LEU A 1 100 ? -9.484 -1.804 -4.234 1 98.81 100 LEU A CA 1
ATOM 771 C C . LEU A 1 100 ? -8.617 -1.366 -3.059 1 98.81 100 LEU A C 1
ATOM 773 O O . LEU A 1 100 ? -8.891 -0.345 -2.426 1 98.81 100 LEU A O 1
ATOM 777 N N . ALA A 1 101 ? -7.59 -2.162 -2.709 1 98.62 101 ALA A N 1
ATOM 778 C CA . ALA A 1 101 ? -6.613 -1.825 -1.676 1 98.62 101 ALA A CA 1
ATOM 779 C C . ALA A 1 101 ? -5.207 -2.234 -2.098 1 98.62 101 ALA A C 1
ATOM 781 O O . ALA A 1 101 ? -5.008 -3.312 -2.664 1 98.62 101 ALA A O 1
ATOM 782 N N . HIS A 1 102 ? -4.258 -1.345 -1.949 1 98.75 102 HIS A N 1
ATOM 783 C CA . HIS A 1 102 ? -2.842 -1.649 -2.111 1 98.75 102 HIS A CA 1
ATOM 784 C C . HIS A 1 102 ? -2.119 -1.642 -0.77 1 98.75 102 HIS A C 1
ATOM 786 O O . HIS A 1 102 ? -2.164 -0.648 -0.04 1 98.75 102 HIS A O 1
ATOM 792 N N . HIS A 1 103 ? -1.522 -2.732 -0.453 1 98.75 103 HIS A N 1
ATOM 793 C CA . HIS A 1 103 ? -0.783 -2.873 0.795 1 98.75 103 HIS A CA 1
ATOM 794 C C . HIS A 1 103 ? 0.721 -2.904 0.544 1 98.75 103 HIS A C 1
ATOM 796 O O . HIS A 1 103 ? 1.22 -3.791 -0.153 1 98.75 103 HIS A O 1
ATOM 802 N N . ARG A 1 104 ? 1.428 -1.921 1.057 1 98.44 104 ARG A N 1
ATOM 803 C CA . ARG A 1 104 ? 2.873 -2.107 1.14 1 98.44 104 ARG A CA 1
ATOM 804 C C . ARG A 1 104 ? 3.232 -3.146 2.195 1 98.44 104 ARG A C 1
ATOM 806 O O . ARG A 1 104 ? 2.658 -3.154 3.287 1 98.44 104 ARG A O 1
ATOM 813 N N . LEU A 1 105 ? 4.137 -4 1.877 1 98.88 105 LEU A N 1
ATOM 814 C CA . LEU A 1 105 ? 4.508 -5.051 2.816 1 98.88 105 LEU A CA 1
ATOM 815 C C . LEU A 1 105 ? 5.742 -4.652 3.617 1 98.88 105 LEU A C 1
ATOM 817 O O . LEU A 1 105 ? 6.477 -3.744 3.225 1 98.88 105 LEU A O 1
ATOM 821 N N . PRO A 1 106 ? 5.926 -5.332 4.789 1 98.69 106 PRO A N 1
ATOM 822 C CA . PRO A 1 106 ? 7.066 -4.984 5.633 1 98.69 106 PRO A CA 1
ATOM 823 C C . PRO A 1 106 ? 8.398 -5.094 4.898 1 98.69 106 PRO A C 1
ATOM 825 O O . PRO A 1 106 ? 8.594 -6 4.086 1 98.69 106 PRO A O 1
ATOM 828 N N . TYR A 1 107 ? 9.258 -4.191 5.223 1 98.31 107 TYR A N 1
ATOM 829 C CA . TYR A 1 107 ? 10.586 -4.102 4.629 1 98.31 107 TYR A CA 1
ATOM 830 C C . TYR A 1 107 ? 11.656 -3.93 5.699 1 98.31 107 TYR A C 1
ATOM 832 O O . TYR A 1 107 ? 12.453 -2.986 5.648 1 98.31 107 TYR A O 1
ATOM 840 N N . PRO A 1 108 ? 11.711 -4.852 6.676 1 98.44 108 PRO A N 1
ATOM 841 C CA . PRO A 1 108 ? 12.727 -4.719 7.723 1 98.44 108 PRO A CA 1
ATOM 842 C C . PRO A 1 108 ? 14.148 -4.711 7.164 1 98.44 108 PRO A C 1
ATOM 844 O O . PRO A 1 108 ? 14.406 -5.301 6.113 1 98.44 108 PRO A O 1
ATOM 847 N N . HIS A 1 109 ? 15.023 -4.066 7.871 1 98.06 109 HIS A N 1
ATOM 848 C CA . HIS A 1 109 ? 16.406 -3.984 7.426 1 98.06 109 HIS A CA 1
ATOM 849 C C . HIS A 1 109 ? 17.062 -5.363 7.383 1 98.06 109 HIS A C 1
ATOM 851 O O . HIS A 1 109 ? 16.75 -6.223 8.219 1 98.06 109 HIS A O 1
ATOM 857 N N . ASP A 1 110 ? 17.781 -5.566 6.406 1 98 110 ASP A N 1
ATOM 858 C CA . ASP A 1 110 ? 18.719 -6.68 6.234 1 98 110 ASP A CA 1
ATOM 859 C C . ASP A 1 110 ? 20 -6.215 5.562 1 98 110 ASP A C 1
ATOM 861 O O . ASP A 1 110 ? 20.219 -6.473 4.375 1 98 110 ASP A O 1
ATOM 865 N N . GLY A 1 111 ? 20.875 -5.547 6.352 1 97.38 111 GLY A N 1
ATOM 866 C CA . GLY A 1 111 ? 22.031 -4.82 5.859 1 97.38 111 GLY A CA 1
ATOM 867 C C . GLY A 1 111 ? 22.875 -5.621 4.887 1 97.38 111 GLY A C 1
ATOM 868 O O . GLY A 1 111 ? 23.234 -6.766 5.172 1 97.38 111 GLY A O 1
ATOM 869 N N . GLY A 1 112 ? 23.156 -5.02 3.748 1 97.44 112 GLY A N 1
ATOM 870 C CA . GLY A 1 112 ? 24.062 -5.609 2.781 1 97.44 112 GLY A CA 1
ATOM 871 C C . GLY A 1 112 ? 23.422 -6.688 1.93 1 97.44 112 GLY A C 1
ATOM 872 O O . GLY A 1 112 ? 24.047 -7.238 1.027 1 97.44 112 GLY A O 1
ATOM 873 N N . VAL A 1 113 ? 22.156 -6.973 2.141 1 97.69 113 VAL A N 1
ATOM 874 C CA . VAL A 1 113 ? 21.438 -7.965 1.344 1 97.69 113 VAL A CA 1
ATOM 875 C C . VAL A 1 113 ? 20.594 -7.262 0.287 1 97.69 113 VAL A C 1
ATOM 877 O O . VAL A 1 113 ? 19.766 -6.398 0.612 1 97.69 113 VAL A O 1
ATOM 880 N N . ARG A 1 114 ? 20.766 -7.625 -0.971 1 96.5 114 ARG A N 1
ATOM 881 C CA . ARG A 1 114 ? 19.969 -7.059 -2.053 1 96.5 114 ARG A CA 1
ATOM 882 C C . ARG A 1 114 ? 18.469 -7.23 -1.777 1 96.5 114 ARG A C 1
ATOM 884 O O . ARG A 1 114 ? 18.031 -8.289 -1.33 1 96.5 114 ARG A O 1
ATOM 891 N N . SER A 1 115 ? 17.719 -6.133 -1.932 1 96.69 115 SER A N 1
ATOM 892 C CA . SER A 1 115 ? 16.281 -6.199 -1.675 1 96.69 115 SER A CA 1
ATOM 893 C C . SER A 1 115 ? 15.57 -4.977 -2.236 1 96.69 115 SER A C 1
ATOM 895 O O . SER A 1 115 ? 16.203 -3.982 -2.588 1 96.69 115 SER A O 1
ATOM 897 N N . MET A 1 116 ? 14.289 -5.062 -2.387 1 97.31 116 MET A N 1
ATOM 898 C CA . MET A 1 116 ? 13.414 -3.955 -2.771 1 97.31 116 MET A CA 1
ATOM 899 C C . MET A 1 116 ? 12.086 -4.035 -2.037 1 97.31 116 MET A C 1
ATOM 901 O O . MET A 1 116 ? 11.703 -5.098 -1.543 1 97.31 116 MET A O 1
ATOM 905 N N . PRO A 1 117 ? 11.312 -2.941 -1.99 1 98 117 PRO A N 1
ATOM 906 C CA . PRO A 1 117 ? 9.961 -3.002 -1.416 1 98 117 PRO A CA 1
ATOM 907 C C . PRO A 1 117 ? 9.031 -3.934 -2.189 1 98 117 PRO A C 1
ATOM 909 O O . PRO A 1 117 ? 9.172 -4.082 -3.406 1 98 117 PRO A O 1
ATOM 912 N N . ARG A 1 118 ? 8.172 -4.535 -1.472 1 98.81 118 ARG A N 1
ATOM 913 C CA . ARG A 1 118 ? 7.152 -5.41 -2.045 1 98.81 118 ARG A CA 1
ATOM 914 C C . ARG A 1 118 ? 5.754 -4.988 -1.602 1 98.81 118 ARG A C 1
ATOM 916 O O . ARG A 1 118 ? 5.605 -4.18 -0.683 1 98.81 118 ARG A O 1
ATOM 923 N N . CYS A 1 119 ? 4.73 -5.48 -2.338 1 98.88 119 CYS A N 1
ATOM 924 C CA . CYS A 1 119 ? 3.363 -5.078 -2.023 1 98.88 119 CYS A CA 1
ATOM 925 C C . CYS A 1 119 ? 2.377 -6.195 -2.34 1 98.88 119 CYS A C 1
ATOM 927 O O . CYS A 1 119 ? 2.771 -7.258 -2.818 1 98.88 119 CYS A O 1
ATOM 929 N N . CYS A 1 120 ? 1.18 -6.027 -1.888 1 98.94 120 CYS A N 1
ATOM 930 C CA . CYS A 1 120 ? 0.013 -6.848 -2.195 1 98.94 120 CYS A CA 1
ATOM 931 C C . CYS A 1 120 ? -1.153 -5.98 -2.66 1 98.94 120 CYS A C 1
ATOM 933 O O . CYS A 1 120 ? -1.542 -5.035 -1.972 1 98.94 120 CYS A O 1
ATOM 935 N N . THR A 1 121 ? -1.632 -6.242 -3.869 1 98.94 121 THR A N 1
ATOM 936 C CA . THR A 1 121 ? -2.82 -5.578 -4.391 1 98.94 121 THR A CA 1
ATOM 937 C C . THR A 1 121 ? -4.051 -6.465 -4.23 1 98.94 121 THR A C 1
ATOM 939 O O . THR A 1 121 ? -4.043 -7.625 -4.648 1 98.94 121 THR A O 1
ATOM 942 N N . ALA A 1 122 ? -5.094 -5.934 -3.604 1 98.94 122 ALA A N 1
ATOM 943 C CA . ALA A 1 122 ? -6.324 -6.68 -3.338 1 98.94 122 ALA A CA 1
ATOM 944 C C . ALA A 1 122 ? -7.52 -6.027 -4.023 1 98.94 122 ALA A C 1
ATOM 946 O O . ALA A 1 122 ? -7.805 -4.848 -3.797 1 98.94 122 ALA A O 1
ATOM 947 N N . ALA A 1 123 ? -8.172 -6.746 -4.859 1 98.94 123 ALA A N 1
ATOM 948 C CA . ALA A 1 123 ? -9.438 -6.332 -5.465 1 98.94 123 ALA A CA 1
ATOM 949 C C . ALA A 1 123 ? -10.586 -7.223 -4.996 1 98.94 123 ALA A C 1
ATOM 951 O O . ALA A 1 123 ? -10.531 -8.445 -5.156 1 98.94 123 ALA A O 1
ATOM 952 N N . THR A 1 124 ? -11.555 -6.613 -4.344 1 98.94 124 THR A N 1
ATOM 953 C CA . THR A 1 124 ? -12.781 -7.352 -4.066 1 98.94 124 THR A CA 1
ATOM 954 C C . THR A 1 124 ? -13.734 -7.285 -5.254 1 98.94 124 THR A C 1
ATOM 956 O O . THR A 1 124 ? -14.117 -6.195 -5.688 1 98.94 124 THR A O 1
ATOM 959 N N . VAL A 1 125 ? -14.062 -8.461 -5.762 1 98.94 125 VAL A N 1
ATOM 960 C CA . VAL A 1 125 ? -14.898 -8.531 -6.953 1 98.94 125 VAL A CA 1
ATOM 961 C C . VAL A 1 125 ? -16.203 -9.266 -6.629 1 98.94 125 VAL A C 1
ATOM 963 O O . VAL A 1 125 ? -16.266 -10.008 -5.645 1 98.94 125 VAL A O 1
ATOM 966 N N . MET A 1 126 ? -17.156 -9.008 -7.418 1 98.75 126 MET A N 1
ATOM 967 C CA . MET A 1 126 ? -18.453 -9.688 -7.277 1 98.75 126 MET A CA 1
ATOM 968 C C . MET A 1 126 ? -18.547 -10.859 -8.242 1 98.75 126 MET A C 1
ATOM 970 O O . MET A 1 126 ? -18.641 -10.664 -9.461 1 98.75 126 MET A O 1
ATOM 974 N N . ASP A 1 127 ? -18.453 -12.062 -7.738 1 98.62 127 ASP A N 1
ATOM 975 C CA . ASP A 1 127 ? -18.734 -13.258 -8.523 1 98.62 127 ASP A CA 1
ATOM 976 C C . ASP A 1 127 ? -20.203 -13.641 -8.438 1 98.62 127 ASP A C 1
ATOM 978 O O . ASP A 1 127 ? -20.812 -13.555 -7.375 1 98.62 127 ASP A O 1
ATOM 982 N N . ALA A 1 128 ? -20.781 -14.094 -9.492 1 97.62 128 ALA A N 1
ATOM 983 C CA . ALA A 1 128 ? -22.219 -14.367 -9.555 1 97.62 128 ALA A CA 1
ATOM 984 C C . ALA A 1 128 ? -22.609 -15.484 -8.594 1 97.62 128 ALA A C 1
ATOM 986 O O . ALA A 1 128 ? -23.688 -15.445 -7.992 1 97.62 128 ALA A O 1
ATOM 987 N N . ALA A 1 129 ? -21.828 -16.453 -8.461 1 97.62 129 ALA A N 1
ATOM 988 C CA . ALA A 1 129 ? -22.156 -17.609 -7.652 1 97.62 129 ALA A CA 1
ATOM 989 C C . ALA A 1 129 ? -21.625 -17.469 -6.23 1 97.62 129 ALA A C 1
ATOM 991 O O . ALA A 1 129 ? -22.344 -17.75 -5.266 1 97.62 129 ALA A O 1
ATOM 992 N N . LEU A 1 130 ? -20.453 -16.938 -6.027 1 98.44 130 LEU A N 1
ATOM 993 C CA . LEU A 1 130 ? -19.766 -16.922 -4.738 1 98.44 130 LEU A CA 1
ATOM 994 C C . LEU A 1 130 ? -20.047 -15.625 -3.984 1 98.44 130 LEU A C 1
ATOM 996 O O . LEU A 1 130 ? -19.812 -15.539 -2.779 1 98.44 130 LEU A O 1
ATOM 1000 N N . GLY A 1 131 ? -20.594 -14.617 -4.695 1 98.44 131 GLY A N 1
ATOM 1001 C CA . GLY A 1 131 ? -20.672 -13.297 -4.09 1 98.44 131 GLY A CA 1
ATOM 1002 C C . GLY A 1 131 ? -19.328 -12.57 -4.082 1 98.44 131 GLY A C 1
ATOM 1003 O O . GLY A 1 131 ? -18.516 -12.758 -4.977 1 98.44 131 GLY A O 1
ATOM 1004 N N . PRO A 1 132 ? -19.141 -11.617 -3.1 1 98.75 132 PRO A N 1
ATOM 1005 C CA . PRO A 1 132 ? -17.875 -10.891 -3.027 1 98.75 132 PRO A CA 1
ATOM 1006 C C . PRO A 1 132 ? -16.688 -11.805 -2.738 1 98.75 132 PRO A C 1
ATOM 1008 O O . PRO A 1 132 ? -16.75 -12.648 -1.837 1 98.75 132 PRO A O 1
ATOM 1011 N N . VAL A 1 133 ? -15.633 -11.664 -3.539 1 98.94 133 VAL A N 1
ATOM 1012 C CA . VAL A 1 133 ? -14.375 -12.398 -3.359 1 98.94 133 VAL A CA 1
ATOM 1013 C C . VAL A 1 133 ? -13.203 -11.422 -3.396 1 98.94 133 VAL A C 1
ATOM 1015 O O . VAL A 1 133 ? -13.047 -10.664 -4.355 1 98.94 133 VAL A O 1
ATOM 1018 N N . ARG A 1 134 ? -12.422 -11.398 -2.344 1 98.94 134 ARG A N 1
ATOM 1019 C CA . ARG A 1 134 ? -11.195 -10.602 -2.314 1 98.94 134 ARG A CA 1
ATOM 1020 C C . ARG A 1 134 ? -10.047 -11.336 -2.996 1 98.94 134 ARG A C 1
ATOM 1022 O O . ARG A 1 134 ? -9.578 -12.352 -2.496 1 98.94 134 ARG A O 1
ATOM 1029 N N . VAL A 1 135 ? -9.664 -10.867 -4.145 1 99 135 VAL A N 1
ATOM 1030 C CA . VAL A 1 135 ? -8.539 -11.445 -4.883 1 99 135 VAL A CA 1
ATOM 1031 C C . VAL A 1 135 ? -7.285 -10.602 -4.652 1 99 135 VAL A C 1
ATOM 1033 O O . VAL A 1 135 ? -7.258 -9.414 -4.973 1 99 135 VAL A O 1
ATOM 1036 N N . MET A 1 136 ? -6.25 -11.25 -4.125 1 98.94 136 MET A N 1
ATOM 1037 C CA . MET A 1 136 ? -5.016 -10.578 -3.725 1 98.94 136 MET A CA 1
ATOM 1038 C C . MET A 1 136 ? -3.832 -11.086 -4.539 1 98.94 136 MET A C 1
ATOM 1040 O O . MET A 1 136 ? -3.621 -12.289 -4.648 1 98.94 136 MET A O 1
ATOM 1044 N N . SER A 1 137 ? -3.068 -10.164 -5.137 1 98.94 137 SER A N 1
ATOM 1045 C CA . SER A 1 137 ? -1.864 -10.477 -5.898 1 98.94 137 SER A CA 1
ATOM 1046 C C . SER A 1 137 ? -0.616 -9.945 -5.203 1 98.94 137 SER A C 1
ATOM 1048 O O . SER A 1 137 ? -0.56 -8.773 -4.824 1 98.94 137 SER A O 1
ATOM 1050 N N . THR A 1 138 ? 0.393 -10.789 -5.043 1 98.94 138 THR A N 1
ATOM 1051 C CA . THR A 1 138 ? 1.617 -10.367 -4.367 1 98.94 138 THR A CA 1
ATOM 1052 C C . THR A 1 138 ? 2.844 -10.945 -5.066 1 98.94 138 THR A C 1
ATOM 1054 O O . THR A 1 138 ? 2.723 -11.828 -5.922 1 98.94 138 THR A O 1
ATOM 1057 N N . HIS A 1 139 ? 3.98 -10.391 -4.844 1 98.94 139 HIS A N 1
ATOM 1058 C CA . HIS A 1 139 ? 5.328 -10.797 -5.223 1 98.94 139 HIS A CA 1
ATOM 1059 C C . HIS A 1 139 ? 6.32 -10.531 -4.094 1 98.94 139 HIS A C 1
ATOM 1061 O O . HIS A 1 139 ? 6.707 -9.391 -3.855 1 98.94 139 HIS A O 1
ATOM 1067 N N . LEU A 1 140 ? 6.738 -11.594 -3.387 1 98.94 140 LEU A N 1
ATOM 1068 C CA . LEU A 1 140 ? 7.52 -11.422 -2.166 1 98.94 140 LEU A CA 1
ATOM 1069 C C . LEU A 1 140 ? 9.008 -11.305 -2.482 1 98.94 140 LEU A C 1
ATOM 1071 O O . LEU A 1 140 ? 9.414 -11.492 -3.631 1 98.94 140 LEU A O 1
ATOM 1075 N N . GLU A 1 141 ? 9.766 -10.922 -1.496 1 98.56 141 GLU A N 1
ATOM 1076 C CA . GLU A 1 141 ? 11.188 -10.648 -1.619 1 98.56 141 GLU A CA 1
ATOM 1077 C C . GLU A 1 141 ? 11.969 -11.906 -1.968 1 98.56 141 GLU A C 1
ATOM 1079 O O . GLU A 1 141 ? 11.719 -12.977 -1.406 1 98.56 141 GLU A O 1
ATOM 1084 N N . TYR A 1 142 ? 12.914 -11.773 -2.846 1 97.44 142 TYR A N 1
ATOM 1085 C CA . TYR A 1 142 ? 13.664 -12.938 -3.32 1 97.44 142 TYR A CA 1
ATOM 1086 C C . TYR A 1 142 ? 14.938 -13.133 -2.51 1 97.44 142 TYR A C 1
ATOM 1088 O O . TYR A 1 142 ? 15.211 -14.234 -2.027 1 97.44 142 TYR A O 1
ATOM 1096 N N . PHE A 1 143 ? 15.672 -12.117 -2.258 1 96.94 143 PHE A N 1
ATOM 1097 C CA . PHE A 1 143 ? 17.031 -12.242 -1.734 1 96.94 143 PHE A CA 1
ATOM 1098 C C . PHE A 1 143 ? 17.016 -12.344 -0.213 1 96.94 143 PHE A C 1
ATOM 1100 O O . PHE A 1 143 ? 17.766 -13.125 0.372 1 96.94 143 PHE A O 1
ATOM 1107 N N . SER A 1 144 ? 16.203 -11.555 0.412 1 98.12 144 SER A N 1
ATOM 1108 C CA . SER A 1 144 ? 16.203 -11.453 1.868 1 98.12 144 SER A CA 1
ATOM 1109 C C . SER A 1 144 ? 15.164 -12.383 2.484 1 98.12 144 SER A C 1
ATOM 1111 O O . SER A 1 144 ? 13.969 -12.086 2.455 1 98.12 144 SER A O 1
ATOM 1113 N N . ARG A 1 145 ? 15.641 -13.453 3.105 1 98.25 145 ARG A N 1
ATOM 1114 C CA . ARG A 1 145 ? 14.742 -14.367 3.793 1 98.25 145 ARG A CA 1
ATOM 1115 C C . ARG A 1 145 ? 14.031 -13.68 4.953 1 98.25 145 ARG A C 1
ATOM 1117 O O . ARG A 1 145 ? 12.867 -13.961 5.234 1 98.25 145 ARG A O 1
ATOM 1124 N N . ARG A 1 146 ? 14.758 -12.805 5.637 1 98.31 146 ARG A N 1
ATOM 1125 C CA . ARG A 1 146 ? 14.195 -12.031 6.738 1 98.31 146 ARG A CA 1
ATOM 1126 C C . ARG A 1 146 ? 12.984 -11.227 6.281 1 98.31 146 ARG A C 1
ATOM 1128 O O . ARG A 1 146 ? 11.93 -11.258 6.922 1 98.31 146 ARG A O 1
ATOM 1135 N N . GLN A 1 147 ? 13.188 -10.523 5.184 1 98.69 147 GLN A N 1
ATOM 1136 C CA . GLN A 1 147 ? 12.109 -9.703 4.648 1 98.69 147 GLN A CA 1
ATOM 1137 C C . GLN A 1 147 ? 10.977 -10.562 4.105 1 98.69 147 GLN A C 1
ATOM 1139 O O . GLN A 1 147 ? 9.805 -10.266 4.32 1 98.69 147 GLN A O 1
ATOM 1144 N N . ARG A 1 148 ? 11.344 -11.625 3.436 1 98.88 148 ARG A N 1
ATOM 1145 C CA . ARG A 1 148 ? 10.344 -12.523 2.879 1 98.88 148 ARG A CA 1
ATOM 1146 C C . ARG A 1 148 ? 9.461 -13.117 3.979 1 98.88 148 ARG A C 1
ATOM 1148 O O . ARG A 1 148 ? 8.25 -13.219 3.82 1 98.88 148 ARG A O 1
ATOM 1155 N N . MET A 1 149 ? 10.055 -13.547 5.082 1 98.88 149 MET A N 1
ATOM 1156 C CA . MET A 1 149 ? 9.297 -14.07 6.207 1 98.88 149 MET A CA 1
ATOM 1157 C C . MET A 1 149 ? 8.352 -13.008 6.773 1 98.88 149 MET A C 1
ATOM 1159 O O . MET A 1 149 ? 7.176 -13.281 7.008 1 98.88 149 MET A O 1
ATOM 1163 N N . ALA A 1 150 ? 8.859 -11.812 6.984 1 98.88 150 ALA A N 1
ATOM 1164 C CA . ALA A 1 150 ? 8.031 -10.727 7.496 1 98.88 150 ALA A CA 1
ATOM 1165 C C . ALA A 1 150 ? 6.848 -10.453 6.57 1 98.88 150 ALA A C 1
ATOM 1167 O O . ALA A 1 150 ? 5.738 -10.172 7.031 1 98.88 150 ALA A O 1
ATOM 1168 N N . GLN A 1 151 ? 7.098 -10.508 5.309 1 98.94 151 GLN A N 1
ATOM 1169 C CA . GLN A 1 151 ? 6.066 -10.258 4.305 1 98.94 151 GLN A CA 1
ATOM 1170 C C . GLN A 1 151 ? 5.027 -11.375 4.293 1 98.94 151 GLN A C 1
ATOM 1172 O O . GLN A 1 151 ? 3.826 -11.109 4.211 1 98.94 151 GLN A O 1
ATOM 1177 N N . ALA A 1 152 ? 5.453 -12.617 4.383 1 98.94 152 ALA A N 1
ATOM 1178 C CA . ALA A 1 152 ? 4.531 -13.742 4.465 1 98.94 152 ALA A CA 1
ATOM 1179 C C . ALA A 1 152 ? 3.617 -13.617 5.68 1 98.94 152 ALA A C 1
ATOM 1181 O O . ALA A 1 152 ? 2.402 -13.805 5.578 1 98.94 152 ALA A O 1
ATOM 1182 N N . LEU A 1 153 ? 4.176 -13.297 6.785 1 98.81 153 LEU A N 1
ATOM 1183 C CA . LEU A 1 153 ? 3.406 -13.156 8.016 1 98.81 153 LEU A CA 1
ATOM 1184 C C . LEU A 1 153 ? 2.443 -11.977 7.926 1 98.81 153 LEU A C 1
ATOM 1186 O O . LEU A 1 153 ? 1.345 -12.023 8.484 1 98.81 153 LEU A O 1
ATOM 1190 N N . ALA A 1 154 ? 2.869 -10.953 7.246 1 98.88 154 ALA A N 1
ATOM 1191 C CA . ALA A 1 154 ? 1.979 -9.812 7.047 1 98.88 154 ALA A CA 1
ATOM 1192 C C . ALA A 1 154 ? 0.764 -10.203 6.211 1 98.88 154 ALA A C 1
ATOM 1194 O O . ALA A 1 154 ? -0.345 -9.719 6.453 1 98.88 154 ALA A O 1
ATOM 1195 N N . LEU A 1 155 ? 0.959 -10.984 5.227 1 98.88 155 LEU A N 1
ATOM 1196 C CA . LEU A 1 155 ? -0.151 -11.453 4.402 1 98.88 155 LEU A CA 1
ATOM 1197 C C . LEU A 1 155 ? -1.131 -12.273 5.23 1 98.88 155 LEU A C 1
ATOM 1199 O O . LEU A 1 155 ? -2.346 -12.18 5.039 1 98.88 155 LEU A O 1
ATOM 1203 N N . ARG A 1 156 ? -0.584 -13.109 6.074 1 98.81 156 ARG A N 1
ATOM 1204 C CA . ARG A 1 156 ? -1.409 -13.844 7.027 1 98.81 156 ARG A CA 1
ATOM 1205 C C . ARG A 1 156 ? -2.221 -12.883 7.895 1 98.81 156 ARG A C 1
ATOM 1207 O O . ARG A 1 156 ? -3.424 -13.086 8.086 1 98.81 156 ARG A O 1
ATOM 1214 N N . SER A 1 157 ? -1.616 -11.859 8.398 1 98.69 157 SER A N 1
ATOM 1215 C CA . SER A 1 157 ? -2.271 -10.875 9.25 1 98.69 157 SER A CA 1
ATOM 1216 C C . SER A 1 157 ? -3.365 -10.125 8.492 1 98.69 157 SER A C 1
ATOM 1218 O O . SER A 1 157 ? -4.402 -9.781 9.07 1 98.69 157 SER A O 1
ATOM 1220 N N . LEU A 1 158 ? -3.105 -9.828 7.207 1 98.75 158 LEU A N 1
ATOM 1221 C CA . LEU A 1 158 ? -4.117 -9.172 6.387 1 98.75 158 LEU A CA 1
ATOM 1222 C C . LEU A 1 158 ? -5.387 -10.016 6.305 1 98.75 158 LEU A C 1
ATOM 1224 O O . LEU A 1 158 ? -6.496 -9.477 6.328 1 98.75 158 LEU A O 1
ATOM 1228 N N . GLN A 1 159 ? -5.215 -11.289 6.195 1 98.75 159 GLN A N 1
ATOM 1229 C CA . GLN A 1 159 ? -6.371 -12.172 6.129 1 98.75 159 GLN A CA 1
ATOM 1230 C C . GLN A 1 159 ? -7.125 -12.195 7.457 1 98.75 159 GLN A C 1
ATOM 1232 O O . GLN A 1 159 ? -8.359 -12.141 7.477 1 98.75 159 GLN A O 1
ATOM 1237 N N . ILE A 1 160 ? -6.41 -12.312 8.539 1 98.69 160 ILE A N 1
ATOM 1238 C CA . ILE A 1 160 ? -7.02 -12.328 9.859 1 98.69 160 ILE A CA 1
ATOM 1239 C C . ILE A 1 160 ? -7.832 -11.055 10.078 1 98.69 160 ILE A C 1
ATOM 1241 O O . ILE A 1 160 ? -8.969 -11.109 10.555 1 98.69 160 ILE A O 1
ATOM 1245 N N . GLU A 1 161 ? -7.273 -9.992 9.688 1 98.62 161 GLU A N 1
ATOM 1246 C CA . GLU A 1 161 ? -7.938 -8.703 9.82 1 98.62 161 GLU A CA 1
ATOM 1247 C C . GLU A 1 161 ? -9.203 -8.641 8.969 1 98.62 161 GLU A C 1
ATOM 1249 O O . GLU A 1 161 ? -10.258 -8.211 9.438 1 98.62 161 GLU A O 1
ATOM 1254 N N . ALA A 1 162 ? -9.094 -9.031 7.738 1 98.44 162 ALA A N 1
ATOM 1255 C CA . ALA A 1 162 ? -10.242 -9.016 6.832 1 98.44 162 ALA A CA 1
ATOM 1256 C C . ALA A 1 162 ? -11.359 -9.914 7.348 1 98.44 162 ALA A C 1
ATOM 1258 O O . ALA A 1 162 ? -12.539 -9.562 7.258 1 98.44 162 ALA A O 1
ATOM 1259 N N . LEU A 1 163 ? -10.992 -11.086 7.82 1 98.62 163 LEU A N 1
ATOM 1260 C CA . LEU A 1 163 ? -11.977 -12 8.391 1 98.62 163 LEU A CA 1
ATOM 1261 C C . LEU A 1 163 ? -12.672 -11.359 9.594 1 98.62 163 LEU A C 1
ATOM 1263 O O . LEU A 1 163 ? -13.891 -11.484 9.75 1 98.62 163 LEU A O 1
ATOM 1267 N N . GLY A 1 164 ? -11.875 -10.75 10.445 1 98.44 164 GLY A N 1
ATOM 1268 C CA . GLY A 1 164 ? -12.453 -10.055 11.578 1 98.44 164 GLY A CA 1
ATOM 1269 C C . GLY A 1 164 ? -13.492 -9.023 11.172 1 98.44 164 GLY A C 1
ATOM 1270 O O . GLY A 1 164 ? -14.562 -8.938 11.789 1 98.44 164 GLY A O 1
ATOM 1271 N N . GLN A 1 165 ? -13.203 -8.234 10.125 1 98.12 165 GLN A N 1
ATOM 1272 C CA . GLN A 1 165 ? -14.133 -7.23 9.625 1 98.12 165 GLN A CA 1
ATOM 1273 C C . GLN A 1 165 ? -15.406 -7.879 9.078 1 98.12 165 GLN A C 1
ATOM 1275 O O . GLN A 1 165 ? -16.5 -7.344 9.25 1 98.12 165 GLN A O 1
ATOM 1280 N N . ALA A 1 166 ? -15.25 -8.977 8.383 1 98.31 166 ALA A N 1
ATOM 1281 C CA . ALA A 1 166 ? -16.406 -9.688 7.816 1 98.31 166 ALA A CA 1
ATOM 1282 C C . ALA A 1 166 ? -17.297 -10.25 8.922 1 98.31 166 ALA A C 1
ATOM 1284 O O . ALA A 1 166 ? -18.516 -10.258 8.797 1 98.31 166 ALA A O 1
ATOM 1285 N N . GLU A 1 167 ? -16.688 -10.734 9.992 1 98.31 167 GLU A N 1
ATOM 1286 C CA . GLU A 1 167 ? -17.391 -11.391 11.086 1 98.31 167 GLU A CA 1
ATOM 1287 C C . GLU A 1 167 ? -18.031 -10.375 12.023 1 98.31 167 GLU A C 1
ATOM 1289 O O . GLU A 1 167 ? -19.078 -10.648 12.625 1 98.31 167 GLU A O 1
ATOM 1294 N N . ALA A 1 168 ? -17.391 -9.281 12.203 1 98.06 168 ALA A N 1
ATOM 1295 C CA . ALA A 1 168 ? -17.859 -8.188 13.039 1 98.06 168 ALA A CA 1
ATOM 1296 C C . ALA A 1 168 ? -17.75 -6.852 12.305 1 98.06 168 ALA A C 1
ATOM 1298 O O . ALA A 1 168 ? -16.969 -5.988 12.688 1 98.06 168 ALA A O 1
ATOM 1299 N N . PRO A 1 169 ? -18.656 -6.652 11.375 1 97.19 169 PRO A N 1
ATOM 1300 C CA . PRO A 1 169 ? -18.562 -5.465 10.516 1 97.19 169 PRO A CA 1
ATOM 1301 C C . PRO A 1 169 ? -18.859 -4.172 11.266 1 97.19 169 PRO A C 1
ATOM 1303 O O . PRO A 1 169 ? -19.516 -4.195 12.312 1 97.19 169 PRO A O 1
ATOM 1306 N N . PRO A 1 170 ? -18.312 -3.059 10.719 1 97.06 170 PRO A N 1
ATOM 1307 C CA . PRO A 1 170 ? -18.656 -1.754 11.289 1 97.06 170 PRO A CA 1
ATOM 1308 C C . PRO A 1 170 ? -20.156 -1.465 11.211 1 97.06 170 PRO A C 1
ATOM 1310 O O . PRO A 1 170 ? -20.891 -2.182 10.531 1 97.06 170 PRO A O 1
ATOM 1313 N N . GLN A 1 171 ? -20.594 -0.446 11.945 1 96.62 171 GLN A N 1
ATOM 1314 C CA . GLN A 1 171 ? -21.969 0.018 11.875 1 96.62 171 GLN A CA 1
ATOM 1315 C C . GLN A 1 171 ? -22.375 0.318 10.438 1 96.62 171 GLN A C 1
ATOM 1317 O O . GLN A 1 171 ? -21.688 1.057 9.734 1 96.62 171 GLN A O 1
ATOM 1322 N N . PRO A 1 172 ? -23.469 -0.247 10.055 1 94.5 172 PRO A N 1
ATOM 1323 C CA . PRO A 1 172 ? -23.906 0.015 8.68 1 94.5 172 PRO A CA 1
ATOM 1324 C C . PRO A 1 172 ? -24.203 1.491 8.43 1 94.5 172 PRO A C 1
ATOM 1326 O O . PRO A 1 172 ? -24.766 2.168 9.289 1 94.5 172 PRO A O 1
ATOM 1329 N N . ALA A 1 173 ? -23.719 1.97 7.402 1 92.75 173 ALA A N 1
ATOM 1330 C CA . ALA A 1 173 ? -23.969 3.338 6.957 1 92.75 173 ALA A CA 1
ATOM 1331 C C . ALA A 1 173 ? -24.172 3.396 5.445 1 92.75 173 ALA A C 1
ATOM 1333 O O . ALA A 1 173 ? -23.5 2.684 4.695 1 92.75 173 ALA A O 1
ATOM 1334 N N . SER A 1 174 ? -25.188 4.121 4.926 1 91.94 174 SER A N 1
ATOM 1335 C CA . SER A 1 174 ? -25.469 4.336 3.508 1 91.94 174 SER A CA 1
ATOM 1336 C C . SER A 1 174 ? -25.703 5.812 3.211 1 91.94 174 SER A C 1
ATOM 1338 O O . SER A 1 174 ? -26.734 6.168 2.625 1 91.94 174 SER A O 1
ATOM 1340 N N . ASP A 1 175 ? -24.75 6.621 3.6 1 91.62 175 ASP A N 1
ATOM 1341 C CA . ASP A 1 175 ? -24.969 8.062 3.547 1 91.62 175 ASP A CA 1
ATOM 1342 C C . ASP A 1 175 ? -24.25 8.688 2.355 1 91.62 175 ASP A C 1
ATOM 1344 O O . ASP A 1 175 ? -24.234 9.906 2.207 1 91.62 175 ASP A O 1
ATOM 1348 N N . GLY A 1 176 ? -23.641 7.891 1.536 1 93.44 176 GLY A N 1
ATOM 1349 C CA . GLY A 1 176 ? -22.969 8.383 0.335 1 93.44 176 GLY A CA 1
ATOM 1350 C C . GLY A 1 176 ? -21.625 9.023 0.611 1 93.44 176 GLY A C 1
ATOM 1351 O O . GLY A 1 176 ? -20.969 9.523 -0.305 1 93.44 176 GLY A O 1
ATOM 1352 N N . SER A 1 177 ? -21.188 8.992 1.826 1 95.5 177 SER A N 1
ATOM 1353 C CA . SER A 1 177 ? -19.891 9.531 2.223 1 95.5 177 SER A CA 1
ATOM 1354 C C . SER A 1 177 ? -18.812 8.445 2.236 1 95.5 177 SER A C 1
ATOM 1356 O O . SER A 1 177 ? -19.125 7.262 2.088 1 95.5 177 SER A O 1
ATOM 1358 N N . PRO A 1 178 ? -17.531 8.812 2.398 1 96.25 178 PRO A N 1
ATOM 1359 C CA . PRO A 1 178 ? -16.484 7.801 2.514 1 96.25 178 PRO A CA 1
ATOM 1360 C C . PRO A 1 178 ? -16.703 6.863 3.703 1 96.25 178 PRO A C 1
ATOM 1362 O O . PRO A 1 178 ? -16.078 5.801 3.773 1 96.25 178 PRO A O 1
ATOM 1365 N N . GLN A 1 179 ? -17.562 7.215 4.574 1 94.31 179 GLN A N 1
ATOM 1366 C CA . GLN A 1 179 ? -17.812 6.422 5.77 1 94.31 179 GLN A CA 1
ATOM 1367 C C . GLN A 1 179 ? -18.875 5.348 5.5 1 94.31 179 GLN A C 1
ATOM 1369 O O . GLN A 1 179 ? -19.141 4.504 6.359 1 94.31 179 GLN A O 1
ATOM 1374 N N . GLN A 1 180 ? -19.453 5.375 4.328 1 95.62 180 GLN A N 1
ATOM 1375 C CA . GLN A 1 180 ? -20.453 4.355 4.023 1 95.62 180 GLN A CA 1
ATOM 1376 C C . GLN A 1 180 ? -19.859 2.955 4.109 1 95.62 180 GLN A C 1
ATOM 1378 O O . GLN A 1 180 ? -18.641 2.791 4.02 1 95.62 180 GLN A O 1
ATOM 1383 N N . THR A 1 181 ? -20.719 2.082 4.332 1 92.06 181 THR A N 1
ATOM 1384 C CA . THR A 1 181 ? -20.312 0.702 4.582 1 92.06 181 THR A CA 1
ATOM 1385 C C . THR A 1 181 ? -19.516 0.15 3.402 1 92.06 181 THR A C 1
ATOM 1387 O O . THR A 1 181 ? -19.906 0.311 2.248 1 92.06 181 THR A O 1
ATOM 1390 N N . LYS A 1 182 ? -18.375 -0.509 3.703 1 95.69 182 LYS A N 1
ATOM 1391 C CA . LYS A 1 182 ? -17.562 -1.2 2.707 1 95.69 182 LYS A CA 1
ATOM 1392 C C . LYS A 1 182 ? -17.953 -2.666 2.588 1 95.69 182 LYS A C 1
ATOM 1394 O O . LYS A 1 182 ? -18.516 -3.242 3.529 1 95.69 182 LYS A O 1
ATOM 1399 N N . PRO A 1 183 ? -17.75 -3.221 1.468 1 95.5 183 PRO A N 1
ATOM 1400 C CA . PRO A 1 183 ? -17.969 -4.668 1.392 1 95.5 183 PRO A CA 1
ATOM 1401 C C . PRO A 1 183 ? -16.922 -5.465 2.178 1 95.5 183 PRO A C 1
ATOM 1403 O O . PRO A 1 183 ? -15.727 -5.203 2.066 1 95.5 183 PRO A O 1
ATOM 1406 N N . HIS A 1 184 ? -17.344 -6.32 3.002 1 97.31 184 HIS A N 1
ATOM 1407 C CA . HIS A 1 184 ? -16.516 -7.281 3.723 1 97.31 184 HIS A CA 1
ATOM 1408 C C . HIS A 1 184 ? -16.906 -8.711 3.369 1 97.31 184 HIS A C 1
ATOM 1410 O O . HIS A 1 184 ? -18.094 -9.016 3.184 1 97.31 184 HIS A O 1
ATOM 1416 N N . THR A 1 185 ? -15.961 -9.523 3.217 1 98.62 185 THR A N 1
ATOM 1417 C CA . THR A 1 185 ? -16.203 -10.898 2.791 1 98.62 185 THR A CA 1
ATOM 1418 C C . THR A 1 185 ? -15.188 -11.844 3.416 1 98.62 185 THR A C 1
ATOM 1420 O O . THR A 1 185 ? -14.016 -11.492 3.568 1 98.62 185 THR A O 1
ATOM 1423 N N . PRO A 1 186 ? -15.617 -13.039 3.781 1 98.56 186 PRO A N 1
ATOM 1424 C CA . PRO A 1 186 ? -14.664 -14.047 4.25 1 98.56 186 PRO A CA 1
ATOM 1425 C C . PRO A 1 186 ? -13.922 -14.734 3.104 1 98.56 186 PRO A C 1
ATOM 1427 O O . PRO A 1 186 ? -12.961 -15.469 3.338 1 98.56 186 PRO A O 1
ATOM 1430 N N . HIS A 1 187 ? -14.445 -14.57 1.831 1 98.88 187 HIS A N 1
ATOM 1431 C CA . HIS A 1 187 ? -13.875 -15.234 0.667 1 98.88 187 HIS A CA 1
ATOM 1432 C C . HIS A 1 187 ? -12.633 -14.492 0.167 1 98.88 187 HIS A C 1
ATOM 1434 O O . HIS A 1 187 ? -12.703 -13.312 -0.166 1 98.88 187 HIS A O 1
ATOM 1440 N N . ALA A 1 188 ? -11.508 -15.211 0.149 1 98.94 188 ALA A N 1
ATOM 1441 C CA . ALA A 1 188 ? -10.273 -14.594 -0.321 1 98.94 188 ALA A CA 1
ATOM 1442 C C . ALA A 1 188 ? -9.414 -15.586 -1.098 1 98.94 188 ALA A C 1
ATOM 1444 O O . ALA A 1 188 ? -9.375 -16.766 -0.762 1 98.94 188 ALA A O 1
ATOM 1445 N N . VAL A 1 189 ? -8.844 -15.125 -2.129 1 99 189 VAL A N 1
ATOM 1446 C CA . VAL A 1 189 ? -7.766 -15.797 -2.854 1 99 189 VAL A CA 1
ATOM 1447 C C . VAL A 1 189 ? -6.496 -14.953 -2.793 1 99 189 VAL A C 1
ATOM 1449 O O . VAL A 1 189 ? -6.52 -13.766 -3.102 1 99 189 VAL A O 1
ATOM 1452 N N . LEU A 1 190 ? -5.438 -15.469 -2.303 1 99 190 LEU A N 1
ATOM 1453 C CA . LEU A 1 190 ? -4.113 -14.859 -2.297 1 99 190 LEU A CA 1
ATOM 1454 C C . LEU A 1 190 ? -3.182 -15.578 -3.268 1 99 190 LEU A C 1
ATOM 1456 O O . LEU A 1 190 ? -2.9 -16.766 -3.102 1 99 190 LEU A O 1
ATOM 1460 N N . CYS A 1 191 ? -2.758 -14.828 -4.32 1 98.94 191 CYS A N 1
ATOM 1461 C CA . CYS A 1 191 ? -1.968 -15.531 -5.324 1 98.94 191 CYS A CA 1
ATOM 1462 C C . CYS A 1 191 ? -0.796 -14.68 -5.793 1 98.94 191 CYS A C 1
ATOM 1464 O O . CYS A 1 191 ? -0.738 -13.484 -5.5 1 98.94 191 CYS A O 1
ATOM 1466 N N . GLY A 1 192 ? 0.17 -15.242 -6.414 1 98.94 192 GLY A N 1
ATOM 1467 C CA . GLY A 1 192 ? 1.339 -14.578 -6.973 1 98.94 192 GLY A CA 1
ATOM 1468 C C . GLY A 1 192 ? 2.617 -15.375 -6.793 1 98.94 192 GLY A C 1
ATOM 1469 O O . GLY A 1 192 ? 2.58 -16.594 -6.676 1 98.94 192 GLY A O 1
ATOM 1470 N N . ASP A 1 193 ? 3.754 -14.695 -6.938 1 98.94 193 ASP A N 1
ATOM 1471 C CA . ASP A 1 193 ? 5.082 -15.25 -6.707 1 98.94 193 ASP A CA 1
ATOM 1472 C C . ASP A 1 193 ? 5.535 -15.016 -5.27 1 98.94 193 ASP A C 1
ATOM 1474 O O . ASP A 1 193 ? 5.855 -13.883 -4.887 1 98.94 193 ASP A O 1
ATOM 1478 N N . PHE A 1 194 ? 5.672 -16.125 -4.547 1 98.94 194 PHE A N 1
ATOM 1479 C CA . PHE A 1 194 ? 5.965 -15.984 -3.127 1 98.94 194 PHE A CA 1
ATOM 1480 C C . PHE A 1 194 ? 7.461 -16.125 -2.867 1 98.94 194 PHE A C 1
ATOM 1482 O O . PHE A 1 194 ? 7.934 -15.836 -1.767 1 98.94 194 PHE A O 1
ATOM 1489 N N . ASN A 1 195 ? 8.195 -16.578 -3.816 1 98.62 195 ASN A N 1
ATOM 1490 C CA . ASN A 1 195 ? 9.641 -16.75 -3.752 1 98.62 195 ASN A CA 1
ATOM 1491 C C . A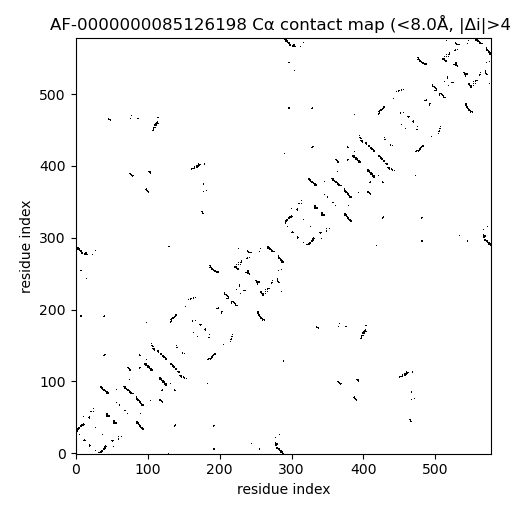SN A 1 195 ? 10.039 -17.703 -2.619 1 98.62 195 ASN A C 1
ATOM 1493 O O . ASN A 1 195 ? 11.102 -17.547 -2.018 1 98.62 195 ASN A O 1
ATOM 1497 N N . PHE A 1 196 ? 9.148 -18.547 -2.213 1 98.69 196 PHE A N 1
ATOM 1498 C CA . PHE A 1 196 ? 9.469 -19.672 -1.335 1 98.69 196 PHE A CA 1
ATOM 1499 C C . PHE A 1 196 ? 8.844 -20.953 -1.852 1 98.69 196 PHE A C 1
ATOM 1501 O O . PHE A 1 196 ? 7.871 -20.922 -2.605 1 98.69 196 PHE A O 1
ATOM 1508 N N . GLU A 1 197 ? 9.406 -22.047 -1.49 1 98.12 197 GLU A N 1
ATOM 1509 C CA . GLU A 1 197 ? 8.906 -23.375 -1.834 1 98.12 197 GLU A CA 1
ATOM 1510 C C . GLU A 1 197 ? 8.195 -24.031 -0.648 1 98.12 197 GLU A C 1
ATOM 1512 O O . GLU A 1 197 ? 8.352 -23.578 0.492 1 98.12 197 GLU A O 1
ATOM 1517 N N . PRO A 1 198 ? 7.43 -25.094 -0.881 1 97.62 198 PRO A N 1
ATOM 1518 C CA . PRO A 1 198 ? 6.582 -25.672 0.16 1 97.62 198 PRO A CA 1
ATOM 1519 C C . PRO A 1 198 ? 7.379 -26.172 1.362 1 97.62 198 PRO A C 1
ATOM 1521 O O . PRO A 1 198 ? 6.848 -26.25 2.473 1 97.62 198 PRO A O 1
ATOM 1524 N N . HIS A 1 199 ? 8.617 -26.469 1.216 1 97 199 HIS A N 1
ATOM 1525 C CA . HIS A 1 199 ? 9.406 -27.031 2.307 1 97 199 HIS A CA 1
ATOM 1526 C C . HIS A 1 199 ? 10.039 -25.938 3.156 1 97 199 HIS A C 1
ATOM 1528 O O . HIS A 1 199 ? 10.672 -26.219 4.176 1 97 199 HIS A O 1
ATOM 1534 N N . GLU A 1 200 ? 9.883 -24.688 2.74 1 98.19 200 GLU A N 1
ATOM 1535 C CA . GLU A 1 200 ? 10.594 -23.594 3.393 1 98.19 200 GLU A CA 1
ATOM 1536 C C . GLU A 1 200 ? 9.766 -23 4.535 1 98.19 200 GLU A C 1
ATOM 1538 O O . GLU A 1 200 ? 8.547 -23.156 4.566 1 98.19 200 GLU A O 1
ATOM 1543 N N . ASP A 1 201 ? 10.406 -22.297 5.484 1 98.62 201 ASP A N 1
ATOM 1544 C CA . ASP A 1 201 ? 9.82 -21.766 6.715 1 98.62 201 ASP A CA 1
ATOM 1545 C C . ASP A 1 201 ? 8.727 -20.75 6.414 1 98.62 201 ASP A C 1
ATOM 1547 O O . ASP A 1 201 ? 7.742 -20.641 7.152 1 98.62 201 ASP A O 1
ATOM 1551 N N . GLU A 1 202 ? 8.914 -19.953 5.395 1 98.81 202 GLU A N 1
ATOM 1552 C CA . GLU A 1 202 ? 7.93 -18.938 5.051 1 98.81 202 GLU A CA 1
ATOM 1553 C C . GLU A 1 202 ? 6.602 -19.562 4.648 1 98.81 202 GLU A C 1
ATOM 1555 O O . GLU A 1 202 ? 5.531 -19.031 4.965 1 98.81 202 GLU A O 1
ATOM 1560 N N . TYR A 1 203 ? 6.672 -20.703 3.91 1 98.81 203 TYR A N 1
ATOM 1561 C CA . TYR A 1 203 ? 5.465 -21.453 3.572 1 98.81 203 TYR A CA 1
ATOM 1562 C C . TYR A 1 203 ? 4.719 -21.875 4.828 1 98.81 203 TYR A C 1
ATOM 1564 O O . TYR A 1 203 ? 3.506 -21.703 4.934 1 98.81 203 TYR A O 1
ATOM 1572 N N . ALA A 1 204 ? 5.457 -22.484 5.75 1 98.69 204 ALA A N 1
ATOM 1573 C CA . ALA A 1 204 ? 4.883 -22.922 7.02 1 98.69 204 ALA A CA 1
ATOM 1574 C C . ALA A 1 204 ? 4.293 -21.75 7.793 1 98.69 204 ALA A C 1
ATOM 1576 O O . ALA A 1 204 ? 3.225 -21.875 8.398 1 98.69 204 ALA A O 1
ATOM 1577 N N . GLY A 1 205 ? 4.988 -20.609 7.797 1 98.69 205 GLY A N 1
ATOM 1578 C CA . GLY A 1 205 ? 4.512 -19.422 8.484 1 98.69 205 GLY A CA 1
ATOM 1579 C C . GLY A 1 205 ? 3.199 -18.906 7.93 1 98.69 205 GLY A C 1
ATOM 1580 O O . GLY A 1 205 ? 2.283 -18.578 8.688 1 98.69 205 GLY A O 1
ATOM 1581 N N . LEU A 1 206 ? 3.082 -18.812 6.625 1 98.81 206 LEU A N 1
ATOM 1582 C CA . LEU A 1 206 ? 1.88 -18.297 5.977 1 98.81 206 LEU A CA 1
ATOM 1583 C C . LEU A 1 206 ? 0.703 -19.25 6.188 1 98.81 206 LEU A C 1
ATOM 1585 O O . LEU A 1 206 ? -0.422 -18.797 6.426 1 98.81 206 LEU A O 1
ATOM 1589 N N . SER A 1 207 ? 0.949 -20.531 6.133 1 98.19 207 SER A N 1
ATOM 1590 C CA . SER A 1 207 ? -0.119 -21.531 6.113 1 98.19 207 SER A CA 1
ATOM 1591 C C . SER A 1 207 ? -0.475 -21.984 7.523 1 98.19 207 SER A C 1
ATOM 1593 O O . SER A 1 207 ? -1.431 -22.734 7.719 1 98.19 207 SER A O 1
ATOM 1595 N N . ARG A 1 208 ? 0.292 -21.578 8.5 1 98.25 208 ARG A N 1
ATOM 1596 C CA . ARG A 1 208 ? 0.042 -22 9.867 1 98.25 208 ARG A CA 1
ATOM 1597 C C . ARG A 1 208 ? -1.377 -21.656 10.305 1 98.25 208 ARG A C 1
ATOM 1599 O O . ARG A 1 208 ? -1.811 -20.516 10.156 1 98.25 208 ARG A O 1
ATOM 1606 N N . PRO A 1 209 ? -2.102 -22.609 10.867 1 98.44 209 PRO A N 1
ATOM 1607 C CA . PRO A 1 209 ? -3.42 -22.266 11.406 1 98.44 209 PRO A CA 1
ATOM 1608 C C . PRO A 1 209 ? -3.344 -21.234 12.531 1 98.44 209 PRO A C 1
ATOM 1610 O O . PRO A 1 209 ? -2.352 -21.203 13.266 1 98.44 209 PRO A O 1
ATOM 1613 N N . TRP A 1 210 ? -4.297 -20.391 12.609 1 98.69 210 TRP A N 1
ATOM 1614 C CA . TRP A 1 210 ? -4.449 -19.516 13.766 1 98.69 210 TRP A CA 1
ATOM 1615 C C . TRP A 1 210 ? -5.688 -19.891 14.57 1 98.69 210 TRP A C 1
ATOM 1617 O O . TRP A 1 210 ? -6.66 -20.406 14.023 1 98.69 210 TRP A O 1
ATOM 1627 N N . ALA A 1 211 ? -5.664 -19.656 15.867 1 98.25 211 ALA A N 1
ATOM 1628 C CA . ALA A 1 211 ? -6.777 -19.906 16.781 1 98.25 211 ALA A CA 1
ATOM 1629 C C . ALA A 1 211 ? -7.574 -18.625 17.031 1 98.25 211 ALA A C 1
ATOM 1631 O O . ALA A 1 211 ? -7.082 -17.516 16.781 1 98.25 211 ALA A O 1
ATOM 1632 N N . ALA A 1 212 ? -8.812 -18.875 17.469 1 97.69 212 ALA A N 1
ATOM 1633 C CA . ALA A 1 212 ? -9.555 -17.719 17.969 1 97.69 212 ALA A CA 1
ATOM 1634 C C . ALA A 1 212 ? -8.758 -16.969 19.031 1 97.69 212 ALA A C 1
ATOM 1636 O O . ALA A 1 212 ? -8.133 -17.578 19.891 1 97.69 212 ALA A O 1
ATOM 1637 N N . GLY A 1 213 ? -8.711 -15.625 18.875 1 97.12 213 GLY A N 1
ATOM 1638 C CA . GLY A 1 213 ? -7.973 -14.812 19.828 1 97.12 213 GLY A CA 1
ATOM 1639 C C . GLY A 1 213 ? -6.547 -14.539 19.391 1 97.12 213 GLY A C 1
ATOM 1640 O O . GLY A 1 213 ? -5.949 -13.539 19.797 1 97.12 213 GLY A O 1
ATOM 1641 N N . GLU A 1 214 ? -6.016 -15.453 18.625 1 96.25 214 GLU A N 1
ATOM 1642 C CA . GLU A 1 214 ? -4.652 -15.266 18.141 1 96.25 214 GLU A CA 1
ATOM 1643 C C . GLU A 1 214 ? -4.562 -14.039 17.234 1 96.25 214 GLU A C 1
ATOM 1645 O O . GLU A 1 214 ? -5.367 -13.883 16.312 1 96.25 214 GLU A O 1
ATOM 1650 N N . GLU A 1 215 ? -3.584 -13.117 17.625 1 93.19 215 GLU A N 1
ATOM 1651 C CA . GLU A 1 215 ? -3.334 -11.906 16.844 1 93.19 215 GLU A CA 1
ATOM 1652 C C . GLU A 1 215 ? -4.629 -11.156 16.562 1 93.19 215 GLU A C 1
ATOM 1654 O O . GLU A 1 215 ? -4.777 -10.539 15.5 1 93.19 215 GLU A O 1
ATOM 1659 N N . GLY A 1 216 ? -5.684 -11.359 17.344 1 94.56 216 GLY A N 1
ATOM 1660 C CA . GLY A 1 216 ? -6.93 -10.617 17.234 1 94.56 216 GLY A CA 1
ATOM 1661 C C . GLY A 1 216 ? -7.977 -11.344 16.406 1 94.56 216 GLY A C 1
ATOM 1662 O O . GLY A 1 216 ? -9.055 -10.805 16.141 1 94.56 216 GLY A O 1
ATOM 1663 N N . ALA A 1 217 ? -7.762 -12.562 16.016 1 98.31 217 ALA A N 1
ATOM 1664 C CA . ALA A 1 217 ? -8.711 -13.344 15.227 1 98.31 217 ALA A CA 1
ATOM 1665 C C . ALA A 1 217 ? -9.977 -13.641 16.031 1 98.31 217 ALA A C 1
ATOM 1667 O O . ALA A 1 217 ? -9.898 -14 17.203 1 98.31 217 ALA A O 1
ATOM 1668 N N . LEU A 1 218 ? -11.109 -13.516 15.406 1 98.38 218 LEU A N 1
ATOM 1669 C CA . LEU A 1 218 ? -12.367 -13.836 16.062 1 98.38 218 LEU A CA 1
ATOM 1670 C C . LEU A 1 218 ? -12.641 -15.336 16 1 98.38 218 LEU A C 1
ATOM 1672 O O . LEU A 1 218 ? -13.258 -15.898 16.922 1 98.38 218 LEU A O 1
ATOM 1676 N N . THR A 1 219 ? -12.266 -16.016 14.93 1 98.25 219 THR A N 1
ATOM 1677 C CA . THR A 1 219 ? -12.43 -17.453 14.734 1 98.25 219 THR A CA 1
ATOM 1678 C C . THR A 1 219 ? -11.133 -18.078 14.258 1 98.25 219 THR A C 1
ATOM 1680 O O . THR A 1 219 ? -10.234 -17.391 13.781 1 98.25 219 THR A O 1
ATOM 1683 N N . ALA A 1 220 ? -11.07 -19.359 14.492 1 98.5 220 ALA A N 1
ATOM 1684 C CA . ALA A 1 220 ? -9.93 -20.094 13.969 1 98.5 220 ALA A CA 1
ATOM 1685 C C . ALA A 1 220 ? -9.969 -20.172 12.445 1 98.5 220 ALA A C 1
ATOM 1687 O O . ALA A 1 220 ? -11.031 -20 11.836 1 98.5 220 ALA A O 1
ATOM 1688 N N . GLY A 1 221 ? -8.727 -20.312 11.828 1 98.38 221 GLY A N 1
ATOM 1689 C CA . GLY A 1 221 ? -8.648 -20.438 10.383 1 98.38 221 GLY A CA 1
ATOM 1690 C C . GLY A 1 221 ? -7.234 -20.641 9.875 1 98.38 221 GLY A C 1
ATOM 1691 O O . GLY A 1 221 ? -6.312 -20.844 10.656 1 98.38 221 GLY A O 1
ATOM 1692 N N . GLN A 1 222 ? -7.156 -20.641 8.602 1 98.38 222 GLN A N 1
ATOM 1693 C CA . GLN A 1 222 ? -5.863 -20.75 7.93 1 98.38 222 GLN A CA 1
ATOM 1694 C C . GLN A 1 222 ? -6 -20.531 6.43 1 98.38 222 GLN A C 1
ATOM 1696 O O . GLN A 1 222 ? -7.105 -20.562 5.887 1 98.38 222 GLN A O 1
ATOM 1701 N N . TRP A 1 223 ? -4.883 -20.203 5.785 1 98.81 223 TRP A N 1
ATOM 1702 C CA . TRP A 1 223 ? -4.773 -20.266 4.332 1 98.81 223 TRP A CA 1
ATOM 1703 C C . TRP A 1 223 ? -4.633 -21.719 3.863 1 98.81 223 TRP A C 1
ATOM 1705 O O . TRP A 1 223 ? -3.938 -22.516 4.496 1 98.81 223 TRP A O 1
ATOM 1715 N N . HIS A 1 224 ? -5.262 -22.016 2.73 1 98.88 224 HIS A N 1
ATOM 1716 C CA . HIS A 1 224 ? -5.109 -23.328 2.123 1 98.88 224 HIS A CA 1
ATOM 1717 C C . HIS A 1 224 ? -4.488 -23.219 0.733 1 98.88 224 HIS A C 1
ATOM 1719 O O . HIS A 1 224 ? -4.996 -22.5 -0.126 1 98.88 224 HIS A O 1
ATOM 1725 N N . ASN A 1 225 ? -3.432 -23.938 0.559 1 98.81 225 ASN A N 1
ATOM 1726 C CA . ASN A 1 225 ? -2.928 -24.094 -0.802 1 98.81 225 ASN A CA 1
ATOM 1727 C C . ASN A 1 225 ? -3.93 -24.812 -1.69 1 98.81 225 ASN A C 1
ATOM 1729 O O . ASN A 1 225 ? -4.207 -26 -1.478 1 98.81 225 ASN A O 1
ATOM 1733 N N . SER A 1 226 ? -4.395 -24.156 -2.707 1 98.88 226 SER A N 1
ATOM 1734 C CA . SER A 1 226 ? -5.477 -24.719 -3.512 1 98.88 226 SER A CA 1
ATOM 1735 C C . SER A 1 226 ? -5.039 -25.984 -4.223 1 98.88 226 SER A C 1
ATOM 1737 O O . SER A 1 226 ? -5.848 -26.891 -4.438 1 98.88 226 SER A O 1
ATOM 1739 N N . TRP A 1 227 ? -3.77 -26.094 -4.629 1 98.81 227 TRP A N 1
ATOM 1740 C CA . TRP A 1 227 ? -3.281 -27.359 -5.188 1 98.81 227 TRP A CA 1
ATOM 1741 C C . TRP A 1 227 ? -3.471 -28.5 -4.199 1 98.81 227 TRP A C 1
ATOM 1743 O O . TRP A 1 227 ? -3.99 -29.562 -4.559 1 98.81 227 TRP A O 1
ATOM 1753 N N . SER A 1 228 ? -3.041 -28.266 -2.988 1 98.31 228 SER A N 1
ATOM 1754 C CA . SER A 1 228 ? -3.102 -29.312 -1.966 1 98.31 228 SER A CA 1
ATOM 1755 C C . SER A 1 228 ? -4.547 -29.672 -1.629 1 98.31 228 SER A C 1
ATOM 1757 O O . SER A 1 228 ? -4.828 -30.797 -1.218 1 98.31 228 SER A O 1
ATOM 1759 N N . VAL A 1 229 ? -5.457 -28.703 -1.753 1 98.56 229 VAL A N 1
ATOM 1760 C CA . VAL A 1 229 ? -6.875 -28.969 -1.529 1 98.56 229 VAL A CA 1
ATOM 1761 C C . VAL A 1 229 ? -7.363 -30.016 -2.518 1 98.56 229 VAL A C 1
ATOM 1763 O O . VAL A 1 229 ? -8.109 -30.938 -2.145 1 98.56 229 VAL A O 1
ATOM 1766 N N . LEU A 1 230 ? -6.961 -29.969 -3.756 1 98.19 230 LEU A N 1
ATOM 1767 C CA . LEU A 1 230 ? -7.418 -30.875 -4.805 1 98.19 230 LEU A CA 1
ATOM 1768 C C . LEU A 1 230 ? -6.574 -32.156 -4.836 1 98.19 230 LEU A C 1
ATOM 1770 O O . LEU A 1 230 ? -7.082 -33.219 -5.148 1 98.19 230 LEU A O 1
ATOM 1774 N N . HIS A 1 231 ? -5.25 -31.938 -4.562 1 97.75 231 HIS A N 1
ATOM 1775 C CA . HIS A 1 231 ? -4.293 -33.031 -4.672 1 97.75 231 HIS A CA 1
ATOM 1776 C C . HIS A 1 231 ? -3.467 -33.188 -3.396 1 97.75 231 HIS A C 1
ATOM 1778 O O . HIS A 1 231 ? -2.248 -33 -3.42 1 97.75 231 HIS A O 1
ATOM 1784 N N . PRO A 1 232 ? -4.035 -33.562 -2.311 1 95.94 232 PRO A N 1
ATOM 1785 C CA . PRO A 1 232 ? -3.381 -33.562 -1 1 95.94 232 PRO A CA 1
ATOM 1786 C C . PRO A 1 232 ? -2.119 -34.406 -0.964 1 95.94 232 PRO A C 1
ATOM 1788 O O . PRO A 1 232 ? -1.219 -34.156 -0.159 1 95.94 232 PRO A O 1
ATOM 1791 N N . ASP A 1 233 ? -1.899 -35.375 -1.819 1 96.12 233 ASP A N 1
ATOM 1792 C CA . ASP A 1 233 ? -0.783 -36.312 -1.736 1 96.12 233 ASP A CA 1
ATOM 1793 C C . ASP A 1 233 ? 0.22 -36.062 -2.861 1 96.12 233 ASP A C 1
ATOM 1795 O O . ASP A 1 233 ? 1.087 -36.906 -3.117 1 96.12 233 ASP A O 1
ATOM 1799 N N . GLN A 1 234 ? 0.081 -34.938 -3.498 1 97.5 234 GLN A N 1
ATOM 1800 C CA . GLN A 1 234 ? 0.98 -34.656 -4.609 1 97.5 234 GLN A CA 1
ATOM 1801 C C . GLN A 1 234 ? 1.654 -33.312 -4.426 1 97.5 234 GLN A C 1
ATOM 1803 O O . GLN A 1 234 ? 1.021 -32.344 -3.975 1 97.5 234 GLN A O 1
ATOM 1808 N N . PRO A 1 235 ? 2.879 -33.312 -4.707 1 97.25 235 PRO A N 1
ATOM 1809 C CA . PRO A 1 235 ? 3.508 -31.984 -4.703 1 97.25 235 PRO A CA 1
ATOM 1810 C C . PRO A 1 235 ? 2.996 -31.094 -5.824 1 97.25 235 PRO A C 1
ATOM 1812 O O . PRO A 1 235 ? 2.721 -31.562 -6.926 1 97.25 235 PRO A O 1
ATOM 1815 N N . GLN A 1 236 ? 2.854 -29.828 -5.555 1 97.81 236 GLN A N 1
ATOM 1816 C CA . GLN A 1 236 ? 2.494 -28.875 -6.609 1 97.81 236 GLN A CA 1
ATOM 1817 C C . GLN A 1 236 ? 3.525 -28.891 -7.734 1 97.81 236 GLN A C 1
ATOM 1819 O O . GLN A 1 236 ? 4.73 -28.953 -7.48 1 97.81 236 GLN A O 1
ATOM 1824 N N . PRO A 1 237 ? 3.107 -28.859 -9.008 1 98 237 PRO A N 1
ATOM 1825 C CA . PRO A 1 237 ? 4.062 -28.766 -10.117 1 98 237 PRO A CA 1
ATOM 1826 C C . PRO A 1 237 ? 4.949 -27.516 -10.016 1 98 237 PRO A C 1
ATOM 1828 O O . PRO A 1 237 ? 4.5 -26.469 -9.555 1 98 237 PRO A O 1
ATOM 1831 N N . PRO A 1 238 ? 6.152 -27.688 -10.453 1 97.94 238 PRO A N 1
ATOM 1832 C CA . PRO A 1 238 ? 7.043 -26.531 -10.414 1 97.94 238 PRO A CA 1
ATOM 1833 C C . PRO A 1 238 ? 6.547 -25.375 -11.297 1 97.94 238 PRO A C 1
ATOM 1835 O O . PRO A 1 238 ? 5.926 -25.625 -12.336 1 97.94 238 PRO A O 1
ATOM 1838 N N . THR A 1 239 ? 6.84 -24.188 -10.906 1 98.5 239 THR A N 1
ATOM 1839 C CA 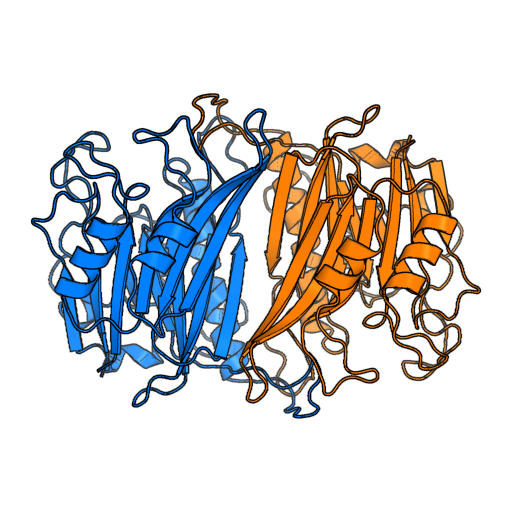. THR A 1 239 ? 6.406 -23 -11.633 1 98.5 239 THR A CA 1
ATOM 1840 C C . THR A 1 239 ? 7.59 -22.078 -11.922 1 98.5 239 THR A C 1
ATOM 1842 O O . THR A 1 239 ? 7.422 -21.016 -12.5 1 98.5 239 THR A O 1
ATOM 1845 N N . PHE A 1 240 ? 8.758 -22.391 -11.508 1 97.88 240 PHE A N 1
ATOM 1846 C CA . PHE A 1 240 ? 9.969 -21.578 -11.648 1 97.88 240 PHE A CA 1
ATOM 1847 C C . PHE A 1 240 ? 11.18 -22.469 -11.891 1 97.88 240 PHE A C 1
ATOM 1849 O O . PHE A 1 240 ? 11.234 -23.609 -11.422 1 97.88 240 PHE A O 1
ATOM 1856 N N . ARG A 1 241 ? 12.141 -21.969 -12.664 1 96.88 241 ARG A N 1
ATOM 1857 C CA . ARG A 1 241 ? 13.406 -22.625 -12.984 1 96.88 241 ARG A CA 1
ATOM 1858 C C . ARG A 1 241 ? 13.172 -23.875 -13.828 1 96.88 241 ARG A C 1
ATOM 1860 O O . ARG A 1 241 ? 13.883 -24.875 -13.68 1 96.88 241 ARG A O 1
ATOM 1867 N N . LEU A 1 242 ? 12.156 -23.828 -14.656 1 96.25 242 LEU A N 1
ATOM 1868 C CA . LEU A 1 242 ? 11.875 -25 -15.5 1 96.25 242 LEU A CA 1
ATOM 1869 C C . LEU A 1 242 ? 12.812 -25.031 -16.703 1 96.25 242 LEU A C 1
ATOM 1871 O O . LEU A 1 242 ? 13.289 -26.094 -17.094 1 96.25 242 LEU A O 1
ATOM 1875 N N . PHE A 1 243 ? 13.109 -23.875 -17.234 1 94.62 243 PHE A N 1
ATOM 1876 C CA . PHE A 1 243 ? 13.867 -23.812 -18.484 1 94.62 243 PHE A CA 1
ATOM 1877 C C . PHE A 1 243 ? 15.156 -23.016 -18.297 1 94.62 243 PHE A C 1
ATOM 1879 O O . PHE A 1 243 ? 16.094 -23.156 -19.062 1 94.62 243 PHE A O 1
ATOM 1886 N N . ASP A 1 244 ? 15.047 -22.109 -17.344 1 83.88 244 ASP A N 1
ATOM 1887 C CA . ASP A 1 244 ? 16.188 -21.266 -16.984 1 83.88 244 ASP A CA 1
ATOM 1888 C C . ASP A 1 244 ? 16.656 -21.578 -15.562 1 83.88 244 ASP A C 1
ATOM 1890 O O . ASP A 1 244 ? 15.898 -21.469 -14.609 1 83.88 244 ASP A O 1
ATOM 1894 N N . ARG A 1 245 ? 17.938 -22 -15.523 1 85.12 245 ARG A N 1
ATOM 1895 C CA . ARG A 1 245 ? 18.469 -22.438 -14.234 1 85.12 245 ARG A CA 1
ATOM 1896 C C . ARG A 1 245 ? 19.375 -21.391 -13.625 1 85.12 245 ARG A C 1
ATOM 1898 O O . ARG A 1 245 ? 20.188 -21.688 -12.742 1 85.12 245 ARG A O 1
ATOM 1905 N N . GLN A 1 246 ? 19.172 -20.203 -14.031 1 84.62 246 GLN A N 1
ATOM 1906 C CA . GLN A 1 246 ? 19.969 -19.078 -13.555 1 84.62 246 GLN A CA 1
ATOM 1907 C C . GLN A 1 246 ? 19.797 -18.875 -12.055 1 84.62 246 GLN A C 1
ATOM 1909 O O . GLN A 1 246 ? 20.75 -18.469 -11.367 1 84.62 246 GLN A O 1
ATOM 1914 N N . TRP A 1 247 ? 18.688 -19.219 -11.531 1 85.69 247 TRP A N 1
ATOM 1915 C CA . TRP A 1 247 ? 18.359 -18.859 -10.156 1 85.69 247 TRP A CA 1
ATOM 1916 C C . TRP A 1 247 ? 18.375 -20.109 -9.266 1 85.69 247 TRP A C 1
ATOM 1918 O O . TRP A 1 247 ? 17.859 -20.078 -8.141 1 85.69 247 TRP A O 1
ATOM 1928 N N . GLY A 1 248 ? 18.891 -21.25 -9.75 1 86.88 248 GLY A N 1
ATOM 1929 C CA . GLY A 1 248 ? 18.969 -22.484 -9 1 86.88 248 GLY A CA 1
ATOM 1930 C C . GLY A 1 248 ? 18.938 -23.719 -9.875 1 86.88 248 GLY A C 1
ATOM 1931 O O . GLY A 1 248 ? 18.5 -23.656 -11.031 1 86.88 248 GLY A O 1
ATOM 1932 N N . PRO A 1 249 ? 19.312 -24.781 -9.297 1 86.69 249 PRO A N 1
ATOM 1933 C CA . PRO A 1 249 ? 19.578 -25.953 -10.117 1 86.69 249 PRO A CA 1
ATOM 1934 C C . PRO A 1 249 ? 18.312 -26.766 -10.406 1 86.69 249 PRO A C 1
ATOM 1936 O O . PRO A 1 249 ? 18.25 -27.484 -11.406 1 86.69 249 PRO A O 1
ATOM 1939 N N . GLU A 1 250 ? 17.359 -26.625 -9.539 1 93.38 250 GLU A N 1
ATOM 1940 C CA . GLU A 1 250 ? 16.188 -27.484 -9.688 1 93.38 250 GLU A CA 1
ATOM 1941 C C . GLU A 1 250 ? 14.914 -26.656 -9.828 1 93.38 250 GLU A C 1
ATOM 1943 O O . GLU A 1 250 ? 14.781 -25.609 -9.195 1 93.38 250 GLU A O 1
ATOM 1948 N N . PRO A 1 251 ? 14.016 -27.203 -10.688 1 96.81 251 PRO A N 1
ATOM 1949 C CA . PRO A 1 251 ? 12.703 -26.562 -10.734 1 96.81 251 PRO A CA 1
ATOM 1950 C C . PRO A 1 251 ? 11.992 -26.578 -9.383 1 96.81 251 PRO A C 1
ATOM 1952 O O . PRO A 1 251 ? 12.164 -27.516 -8.602 1 96.81 251 PRO A O 1
ATOM 1955 N N . GLY A 1 252 ? 11.211 -25.562 -9.047 1 96.75 252 GLY A N 1
ATOM 1956 C CA . GLY A 1 252 ? 10.445 -25.484 -7.809 1 96.75 252 GLY A CA 1
ATOM 1957 C C . GLY A 1 252 ? 9.133 -24.75 -7.961 1 96.75 252 GLY A C 1
ATOM 1958 O O . GLY A 1 252 ? 8.914 -24.047 -8.953 1 96.75 252 GLY A O 1
ATOM 1959 N N . ALA A 1 253 ? 8.266 -25.016 -7.031 1 98.25 253 ALA A N 1
ATOM 1960 C CA . ALA A 1 253 ? 6.992 -24.312 -6.98 1 98.25 253 ALA A CA 1
ATOM 1961 C C . ALA A 1 253 ? 7.086 -23.078 -6.078 1 98.25 253 ALA A C 1
ATOM 1963 O O . ALA A 1 253 ? 7.402 -23.203 -4.895 1 98.25 253 ALA A O 1
ATOM 1964 N N . CYS A 1 254 ? 6.879 -21.875 -6.66 1 98.31 254 CYS A N 1
ATOM 1965 C CA . CYS A 1 254 ? 6.918 -20.688 -5.809 1 98.31 254 CYS A CA 1
ATOM 1966 C C . CYS A 1 254 ? 5.75 -19.766 -6.117 1 98.31 254 CYS A C 1
ATOM 1968 O O . CYS A 1 254 ? 5.594 -18.719 -5.473 1 98.31 254 CYS A O 1
ATOM 1970 N N . ASP A 1 255 ? 4.945 -20.094 -7.184 1 98.88 255 ASP A N 1
ATOM 1971 C CA . ASP A 1 255 ? 3.703 -19.406 -7.496 1 98.88 255 ASP A CA 1
ATOM 1972 C C . ASP A 1 255 ? 2.494 -20.156 -6.961 1 98.88 255 ASP A C 1
ATOM 1974 O O . ASP A 1 255 ? 2.234 -21.297 -7.379 1 98.88 255 ASP A O 1
ATOM 1978 N N . PHE A 1 256 ? 1.828 -19.516 -6.031 1 98.94 256 PHE A N 1
ATOM 1979 C CA . PHE A 1 256 ? 0.745 -20.203 -5.34 1 98.94 256 PHE A CA 1
ATOM 1980 C C . PHE A 1 256 ? -0.569 -19.453 -5.504 1 98.94 256 PHE A C 1
ATOM 1982 O O . PHE A 1 256 ? -0.572 -18.266 -5.836 1 98.94 256 PHE A O 1
ATOM 1989 N N . ALA A 1 257 ? -1.683 -20.156 -5.383 1 98.94 257 ALA A N 1
ATOM 1990 C CA . ALA A 1 257 ? -3.029 -19.641 -5.16 1 98.94 257 ALA A CA 1
ATOM 1991 C C . ALA A 1 257 ? -3.625 -20.188 -3.871 1 98.94 257 ALA A C 1
ATOM 1993 O O . ALA A 1 257 ? -4.176 -21.297 -3.859 1 98.94 257 ALA A O 1
ATOM 1994 N N . TRP A 1 258 ? -3.496 -19.406 -2.822 1 98.94 258 TRP A N 1
ATOM 1995 C CA . TRP A 1 258 ? -4.074 -19.75 -1.53 1 98.94 258 TRP A CA 1
ATOM 1996 C C . TRP A 1 258 ? -5.551 -19.375 -1.474 1 98.94 258 TRP A C 1
ATOM 1998 O O . TRP A 1 258 ? -5.957 -18.359 -2.047 1 98.94 258 TRP A O 1
ATOM 2008 N N . VAL A 1 259 ? -6.344 -20.172 -0.805 1 98.94 259 VAL A N 1
ATOM 2009 C CA . VAL A 1 259 ? -7.75 -19.828 -0.613 1 98.94 259 VAL A CA 1
ATOM 2010 C C . VAL A 1 259 ? -8.07 -19.797 0.879 1 98.94 259 VAL A C 1
ATOM 2012 O O . VAL A 1 259 ? -7.445 -20.5 1.675 1 98.94 259 VAL A O 1
ATOM 2015 N N . SER A 1 260 ? -9 -19 1.244 1 98.88 260 SER A N 1
ATOM 2016 C CA . SER A 1 260 ? -9.508 -18.938 2.611 1 98.88 260 SER A CA 1
ATOM 2017 C C . SER A 1 260 ? -10.281 -20.203 2.963 1 98.88 260 SER A C 1
ATOM 2019 O O . SER A 1 260 ? -10.648 -20.984 2.08 1 98.88 260 SER A O 1
ATOM 2021 N N . ASP A 1 261 ? -10.555 -20.359 4.262 1 98.44 261 ASP A N 1
ATOM 2022 C CA . ASP A 1 261 ? -11.375 -21.469 4.738 1 98.44 261 ASP A CA 1
ATOM 2023 C C . ASP A 1 261 ? -12.719 -21.5 4.016 1 98.44 261 ASP A C 1
ATOM 2025 O O . ASP A 1 261 ? -13.195 -22.578 3.637 1 98.44 261 ASP A O 1
ATOM 2029 N N . SER A 1 262 ? -13.234 -20.359 3.84 1 98.69 262 SER A N 1
ATOM 2030 C CA . SER A 1 262 ? -14.586 -20.234 3.289 1 98.69 262 SER A CA 1
ATOM 2031 C C . SER A 1 262 ? -14.617 -20.656 1.822 1 98.69 262 SER A C 1
ATOM 2033 O O . SER A 1 262 ? -15.688 -20.938 1.279 1 98.69 262 SER A O 1
ATOM 2035 N N . LEU A 1 263 ? -13.469 -20.719 1.16 1 98.81 263 LEU A N 1
ATOM 2036 C CA . LEU A 1 263 ? -13.438 -21.062 -0.257 1 98.81 263 LEU A CA 1
ATOM 2037 C C . LEU A 1 263 ? -12.875 -22.469 -0.459 1 98.81 263 LEU A C 1
ATOM 2039 O O . LEU A 1 263 ? -12.836 -22.969 -1.585 1 98.81 263 LEU A O 1
ATOM 2043 N N . ARG A 1 264 ? -12.43 -23.109 0.587 1 98.75 264 ARG A N 1
ATOM 2044 C CA . ARG A 1 264 ? -11.758 -24.406 0.485 1 98.75 264 ARG A CA 1
ATOM 2045 C C . ARG A 1 264 ? -12.617 -25.406 -0.269 1 98.75 264 ARG A C 1
ATOM 2047 O O . ARG A 1 264 ? -12.133 -26.094 -1.174 1 98.75 264 ARG A O 1
ATOM 2054 N N . GLY A 1 265 ? -13.906 -25.453 0.069 1 98.44 265 GLY A N 1
ATOM 2055 C CA . GLY A 1 265 ? -14.82 -26.406 -0.535 1 98.44 265 GLY A CA 1
ATOM 2056 C C . GLY A 1 265 ? -15.25 -26.016 -1.937 1 98.44 265 GLY A C 1
ATOM 2057 O O . GLY A 1 265 ? -15.93 -26.781 -2.617 1 98.44 265 GLY A O 1
ATOM 2058 N N . HIS A 1 266 ? -14.812 -24.844 -2.441 1 98.81 266 HIS A N 1
ATOM 2059 C CA . HIS A 1 266 ? -15.242 -24.328 -3.738 1 98.81 266 HIS A CA 1
ATOM 2060 C C . HIS A 1 266 ? -14.172 -24.562 -4.801 1 98.81 266 HIS A C 1
ATOM 2062 O O . HIS A 1 266 ? -14.398 -24.281 -5.98 1 98.81 266 HIS A O 1
ATOM 2068 N N . VAL A 1 267 ? -12.992 -25.078 -4.402 1 98.88 267 VAL A N 1
ATOM 2069 C CA . VAL A 1 267 ? -11.922 -25.344 -5.359 1 98.88 267 VAL A CA 1
ATOM 2070 C C . VAL A 1 267 ? -12.312 -26.5 -6.273 1 98.88 267 VAL A C 1
ATOM 2072 O O . VAL A 1 267 ? -12.594 -27.609 -5.801 1 98.88 267 VAL A O 1
ATOM 2075 N N . ARG A 1 268 ? -12.344 -26.25 -7.617 1 98.25 268 ARG A N 1
ATOM 2076 C CA . ARG A 1 268 ? -12.805 -27.266 -8.562 1 98.25 268 ARG A CA 1
ATOM 2077 C C . ARG A 1 268 ? -11.711 -27.625 -9.555 1 98.25 268 ARG A C 1
ATOM 2079 O O . ARG A 1 268 ? -11.711 -28.719 -10.117 1 98.25 268 ARG A O 1
ATOM 2086 N N . GLY A 1 269 ? -10.836 -26.688 -9.773 1 98.19 269 GLY A N 1
ATOM 2087 C CA . GLY A 1 269 ? -9.812 -26.953 -10.773 1 98.19 269 GLY A CA 1
ATOM 2088 C C . GLY A 1 269 ? -8.531 -26.188 -10.523 1 98.19 269 GLY A C 1
ATOM 2089 O O . GLY A 1 269 ? -8.539 -25.141 -9.875 1 98.19 269 GLY A O 1
ATOM 2090 N N . TRP A 1 270 ? -7.535 -26.703 -11.016 1 98.06 270 TRP A N 1
ATOM 2091 C CA . TRP A 1 270 ? -6.18 -26.172 -10.953 1 98.06 270 TRP A CA 1
ATOM 2092 C C . TRP A 1 270 ? -5.371 -26.594 -12.172 1 98.06 270 TRP A C 1
ATOM 2094 O O . TRP A 1 270 ? -5.422 -27.75 -12.594 1 98.06 270 TRP A O 1
ATOM 2104 N N . ALA A 1 271 ? -4.672 -25.609 -12.828 1 98.19 271 ALA A N 1
ATOM 2105 C CA . ALA A 1 271 ? -3.826 -25.938 -13.969 1 98.19 271 ALA A CA 1
ATOM 2106 C C . ALA A 1 271 ? -2.594 -25.047 -14.016 1 98.19 271 ALA A C 1
ATOM 2108 O O . ALA A 1 271 ? -2.609 -23.938 -13.492 1 98.19 271 ALA A O 1
ATOM 2109 N N . VAL A 1 272 ? -1.562 -25.531 -14.5 1 98.5 272 VAL A N 1
ATOM 2110 C CA . VAL A 1 272 ? -0.342 -24.781 -14.789 1 98.5 272 VAL A CA 1
ATOM 2111 C C . VAL A 1 272 ? 0.121 -25.078 -16.219 1 98.5 272 VAL A C 1
ATOM 2113 O O . VAL A 1 272 ? 0.02 -26.219 -16.672 1 98.5 272 VAL A O 1
ATOM 2116 N N . ASP A 1 273 ? 0.437 -24.094 -17.016 1 98.69 273 ASP A N 1
ATOM 2117 C CA . ASP A 1 273 ? 1.115 -24.328 -18.297 1 98.69 273 ASP A CA 1
ATOM 2118 C C . ASP A 1 273 ? 2.619 -24.484 -18.09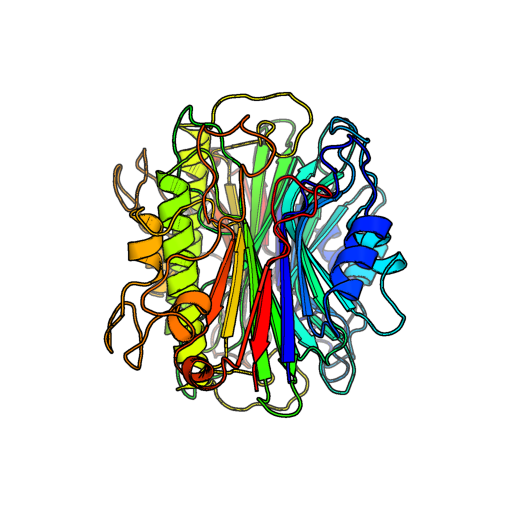4 1 98.69 273 ASP A C 1
ATOM 2120 O O . ASP A 1 273 ? 3.359 -23.5 -18.094 1 98.69 273 ASP A O 1
ATOM 2124 N N . SER A 1 274 ? 3.045 -25.719 -18.062 1 98.06 274 SER A N 1
ATOM 2125 C CA . SER A 1 274 ? 4.441 -26.031 -17.766 1 98.06 274 SER A CA 1
ATOM 2126 C C . SER A 1 274 ? 5.312 -25.906 -19.016 1 98.06 274 SER A C 1
ATOM 2128 O O . SER A 1 274 ? 6.543 -25.969 -18.922 1 98.06 274 SER A O 1
ATOM 2130 N N . ASP A 1 275 ? 4.727 -25.594 -20.109 1 98 275 ASP A N 1
ATOM 2131 C CA . ASP A 1 275 ? 5.488 -25.641 -21.359 1 98 275 ASP A CA 1
ATOM 2132 C C . ASP A 1 275 ? 5.828 -24.234 -21.828 1 98 275 ASP A C 1
ATOM 2134 O O . ASP A 1 275 ? 6.742 -24.047 -22.641 1 98 275 ASP A O 1
ATOM 2138 N N . THR A 1 276 ? 5.039 -23.297 -21.359 1 98.44 276 THR A N 1
ATOM 2139 C CA . THR A 1 276 ? 5.234 -21.969 -21.922 1 98.44 276 THR A CA 1
ATOM 2140 C C . THR A 1 276 ? 6.605 -21.406 -21.547 1 98.44 276 THR A C 1
ATOM 2142 O O . THR A 1 276 ? 7.117 -21.703 -20.453 1 98.44 276 THR A O 1
ATOM 2145 N N . ARG A 1 277 ? 7.242 -20.625 -22.438 1 98.12 277 ARG A N 1
ATOM 2146 C CA . ARG A 1 277 ? 8.531 -19.984 -22.203 1 98.12 277 ARG A CA 1
ATOM 2147 C C . ARG A 1 277 ? 8.414 -18.469 -22.312 1 98.12 277 ARG A C 1
ATOM 2149 O O . ARG A 1 277 ? 9.406 -17.781 -22.531 1 98.12 277 ARG A O 1
ATOM 2156 N N . LEU A 1 278 ? 7.145 -18.031 -22.172 1 98.44 278 LEU A N 1
ATOM 2157 C CA . LEU A 1 278 ? 6.863 -16.609 -22.344 1 98.44 278 LEU A CA 1
ATOM 2158 C C . LEU A 1 278 ? 7.281 -15.82 -21.094 1 98.44 278 LEU A C 1
ATOM 2160 O O . LEU A 1 278 ? 7.285 -14.594 -21.109 1 98.44 278 LEU A O 1
ATOM 2164 N N . SER A 1 279 ? 7.684 -16.484 -20.078 1 98.12 279 SER A N 1
ATOM 2165 C CA . SER A 1 279 ? 8.273 -15.969 -18.844 1 98.12 279 SER A CA 1
ATOM 2166 C C . SER A 1 279 ? 9.164 -17.016 -18.172 1 98.12 279 SER A C 1
ATOM 2168 O O . SER A 1 279 ? 9.117 -18.188 -18.531 1 98.12 279 SER A O 1
ATOM 2170 N N . ASP A 1 280 ? 9.953 -16.578 -17.219 1 97.62 280 ASP A N 1
ATOM 2171 C CA . ASP A 1 280 ? 10.742 -17.547 -16.453 1 97.62 280 ASP A CA 1
ATOM 2172 C C . ASP A 1 280 ? 9.883 -18.219 -15.391 1 97.62 280 ASP A C 1
ATOM 2174 O O . ASP A 1 280 ? 10.344 -19.156 -14.719 1 97.62 280 ASP A O 1
ATOM 2178 N N . HIS A 1 281 ? 8.672 -17.797 -15.18 1 98.69 281 HIS A N 1
ATOM 2179 C CA . HIS A 1 281 ? 7.68 -18.469 -14.352 1 98.69 281 HIS A CA 1
ATOM 2180 C C . HIS A 1 281 ? 6.539 -19.016 -15.203 1 98.69 281 HIS A C 1
ATOM 2182 O O . HIS A 1 281 ? 6.34 -18.594 -16.344 1 98.69 281 HIS A O 1
ATOM 2188 N N . GLN A 1 282 ? 5.824 -19.969 -14.617 1 98.75 282 GLN A N 1
ATOM 2189 C CA . GLN A 1 282 ? 4.676 -20.594 -15.273 1 98.75 282 GLN A CA 1
ATOM 2190 C C . GLN A 1 282 ? 3.365 -20.016 -14.742 1 98.75 282 GLN A C 1
ATOM 2192 O O . GLN A 1 282 ? 3.246 -19.734 -13.547 1 98.75 282 GLN A O 1
ATOM 2197 N N . PRO A 1 283 ? 2.367 -19.75 -15.625 1 98.94 283 PRO A N 1
ATOM 2198 C CA . PRO A 1 283 ? 1.054 -19.297 -15.164 1 98.94 283 PRO A CA 1
ATOM 2199 C C . PRO A 1 283 ? 0.286 -20.375 -14.406 1 98.94 283 PRO A C 1
ATOM 2201 O O . PRO A 1 283 ? 0.353 -21.547 -14.773 1 98.94 283 PRO A O 1
ATOM 2204 N N . VAL A 1 284 ? -0.398 -19.969 -13.352 1 98.94 284 VAL A N 1
ATOM 2205 C CA . VAL A 1 284 ? -1.213 -20.859 -12.523 1 98.94 284 VAL A CA 1
ATOM 2206 C C . VAL A 1 284 ? -2.68 -20.453 -12.617 1 98.94 284 VAL A C 1
ATOM 2208 O O . VAL A 1 284 ? -3.02 -19.281 -12.391 1 98.94 284 VAL A O 1
ATOM 2211 N N . LEU A 1 285 ? -3.549 -21.422 -12.977 1 98.88 285 LEU A N 1
ATOM 2212 C CA . LEU A 1 285 ? -4.984 -21.203 -13.109 1 98.88 285 LEU A CA 1
ATOM 2213 C C . LEU A 1 285 ? -5.746 -21.859 -11.961 1 98.88 285 LEU A C 1
ATOM 2215 O O . LEU A 1 285 ? -5.535 -23.047 -11.672 1 98.88 285 LEU A O 1
ATOM 2219 N N . LEU A 1 286 ? -6.562 -21.109 -11.258 1 98.94 286 LEU A N 1
ATOM 2220 C CA . LEU A 1 286 ? -7.453 -21.609 -10.211 1 98.94 286 LEU A CA 1
ATOM 2221 C C . LEU A 1 286 ? -8.914 -21.469 -10.641 1 98.94 286 LEU A C 1
ATOM 2223 O O . LEU A 1 286 ? -9.328 -20.422 -11.133 1 98.94 286 LEU A O 1
ATOM 2227 N N . GLN A 1 287 ? -9.641 -22.516 -10.5 1 98.81 287 GLN A N 1
ATOM 2228 C CA . GLN A 1 287 ? -11.07 -22.516 -10.797 1 98.81 287 GLN A CA 1
ATOM 2229 C C . GLN A 1 287 ? -11.891 -22.766 -9.531 1 98.81 287 GLN A C 1
ATOM 2231 O O . GLN A 1 287 ? -11.648 -23.719 -8.797 1 98.81 287 GLN A O 1
ATOM 2236 N N . LEU A 1 288 ? -12.852 -21.859 -9.281 1 98.75 288 LEU A N 1
ATOM 2237 C CA . LEU A 1 288 ? -13.727 -21.922 -8.117 1 98.75 288 LEU A CA 1
ATOM 2238 C C . LEU A 1 288 ? -15.188 -22.031 -8.539 1 98.75 288 LEU A C 1
ATOM 2240 O O . LEU A 1 288 ? -15.609 -21.406 -9.516 1 98.75 288 LEU A O 1
ATOM 2244 N N . ALA A 1 289 ? -15.992 -22.953 -7.871 1 96.5 289 ALA A N 1
ATOM 2245 C CA . ALA A 1 289 ? -17.422 -23.078 -8.148 1 96.5 289 ALA A CA 1
ATOM 2246 C C . ALA A 1 289 ? -18.219 -23.125 -6.852 1 96.5 289 ALA A C 1
ATOM 2248 O O . ALA A 1 289 ? -17.719 -23.547 -5.812 1 96.5 289 ALA A O 1
ATOM 2249 N N . MET B 1 1 ? 15.32 27.078 4.066 1 92.38 1 MET B N 1
ATOM 2250 C CA . MET B 1 1 ? 14.438 26.516 5.082 1 92.38 1 MET B CA 1
ATOM 2251 C C . MET B 1 1 ? 13.297 25.734 4.438 1 92.38 1 MET B C 1
ATOM 2253 O O . MET B 1 1 ? 12.641 26.234 3.52 1 92.38 1 MET B O 1
ATOM 2257 N N . MET B 1 2 ? 13.172 24.453 4.871 1 98.44 2 MET B N 1
ATOM 2258 C CA . MET B 1 2 ? 12.078 23.641 4.348 1 98.44 2 MET B CA 1
ATOM 2259 C C . MET B 1 2 ? 10.773 23.969 5.07 1 98.44 2 MET B C 1
ATOM 2261 O O . MET B 1 2 ? 10.734 24 6.301 1 98.44 2 MET B O 1
ATOM 2265 N N . GLN B 1 3 ? 9.773 24.266 4.32 1 98.81 3 GLN B N 1
ATOM 2266 C CA . GLN B 1 3 ? 8.469 24.594 4.887 1 98.81 3 GLN B CA 1
ATOM 2267 C C . GLN B 1 3 ? 7.414 23.578 4.484 1 98.81 3 GLN B C 1
ATOM 2269 O O . GLN B 1 3 ? 7.137 23.391 3.299 1 98.81 3 GLN B O 1
ATOM 2274 N N . ILE B 1 4 ? 6.82 22.891 5.484 1 98.94 4 ILE B N 1
ATOM 2275 C CA . ILE B 1 4 ? 5.812 21.844 5.297 1 98.94 4 ILE B CA 1
ATOM 2276 C C . ILE B 1 4 ? 4.496 22.281 5.941 1 98.94 4 ILE B C 1
ATOM 2278 O O . ILE B 1 4 ? 4.473 22.688 7.109 1 98.94 4 ILE B O 1
ATOM 2282 N N . LEU B 1 5 ? 3.41 22.312 5.184 1 99 5 LEU B N 1
ATOM 2283 C CA . LEU B 1 5 ? 2.09 22.609 5.719 1 99 5 LEU B CA 1
ATOM 2284 C C . LEU B 1 5 ? 1.18 21.391 5.656 1 99 5 LEU B C 1
ATOM 2286 O O . LEU B 1 5 ? 1.082 20.734 4.613 1 99 5 LEU B O 1
ATOM 2290 N N . THR B 1 6 ? 0.601 21.016 6.754 1 99 6 THR B N 1
ATOM 2291 C CA . THR B 1 6 ? -0.412 19.969 6.789 1 99 6 THR B CA 1
ATOM 2292 C C . THR B 1 6 ? -1.772 20.531 7.172 1 99 6 THR B C 1
ATOM 2294 O O . THR B 1 6 ? -1.857 21.453 7.996 1 99 6 THR B O 1
ATOM 2297 N N . TRP B 1 7 ? -2.832 20 6.523 1 99 7 TRP B N 1
ATOM 2298 C CA . TRP B 1 7 ? -4.164 20.547 6.727 1 99 7 TRP B CA 1
ATOM 2299 C C . TRP B 1 7 ? -5.242 19.531 6.375 1 99 7 TRP B C 1
ATOM 2301 O O . TRP B 1 7 ? -5.348 19.094 5.223 1 99 7 TRP B O 1
ATOM 2311 N N . ASN B 1 8 ? -6.016 19.094 7.359 1 98.94 8 ASN B N 1
ATOM 2312 C CA . ASN B 1 8 ? -7.273 18.422 7.051 1 98.94 8 ASN B CA 1
ATOM 2313 C C . ASN B 1 8 ? -8.312 19.406 6.527 1 98.94 8 ASN B C 1
ATOM 2315 O O . ASN B 1 8 ? -8.711 20.344 7.23 1 98.94 8 ASN B O 1
ATOM 2319 N N . THR B 1 9 ? -8.852 19.188 5.371 1 98.88 9 THR B N 1
ATOM 2320 C CA . THR B 1 9 ? -9.547 20.266 4.68 1 98.88 9 THR B CA 1
ATOM 2321 C C . THR B 1 9 ? -11.047 20.016 4.637 1 98.88 9 THR B C 1
ATOM 2323 O O . THR B 1 9 ? -11.789 20.719 3.939 1 98.88 9 THR B O 1
ATOM 2326 N N . GLN B 1 10 ? -11.484 18.906 5.344 1 98.06 10 GLN B N 1
ATOM 2327 C CA . GLN B 1 10 ? -12.898 18.562 5.262 1 98.06 10 GLN B CA 1
ATOM 2328 C C . GLN B 1 10 ? -13.367 18.5 3.809 1 98.06 10 GLN B C 1
ATOM 2330 O O . GLN B 1 10 ? -14.336 19.172 3.436 1 98.06 10 GLN B O 1
ATOM 2335 N N . TRP B 1 11 ? -12.68 17.734 3.021 1 98.56 11 TRP B N 1
ATOM 2336 C CA . TRP B 1 11 ? -12.859 17.625 1.577 1 98.56 11 TRP B CA 1
ATOM 2337 C C . TRP B 1 11 ? -13.031 19 0.947 1 98.56 11 TRP B C 1
ATOM 2339 O O . TRP B 1 11 ? -13.883 19.188 0.076 1 98.56 11 TRP B O 1
ATOM 2349 N N . CYS B 1 12 ? -12.297 19.922 1.395 1 98.81 12 CYS B N 1
ATOM 2350 C CA . CYS B 1 12 ? -12.227 21.297 0.919 1 98.81 12 CYS B CA 1
ATOM 2351 C C . CYS B 1 12 ? -13.547 22.031 1.149 1 98.81 12 CYS B C 1
ATOM 2353 O O . CYS B 1 12 ? -13.961 22.844 0.327 1 98.81 12 CYS B O 1
ATOM 2355 N N . LEU B 1 13 ? -14.188 21.734 2.213 1 98.5 13 LEU B N 1
ATOM 2356 C CA . LEU B 1 13 ? -15.453 22.344 2.602 1 98.5 13 LEU B CA 1
ATOM 2357 C C . LEU B 1 13 ? -15.25 23.312 3.768 1 98.5 13 LEU B C 1
ATOM 2359 O O . LEU B 1 13 ? -14.883 22.891 4.867 1 98.5 13 LEU B O 1
ATOM 2363 N N . GLY B 1 14 ? -15.547 24.594 3.504 1 98.06 14 GLY B N 1
ATOM 2364 C CA . GLY B 1 14 ? -15.461 25.609 4.551 1 98.06 14 GLY B CA 1
ATOM 2365 C C . GLY B 1 14 ? -16.656 25.609 5.48 1 98.06 14 GLY B C 1
ATOM 2366 O O . GLY B 1 14 ? -17.703 25.031 5.148 1 98.06 14 GLY B O 1
ATOM 2367 N N . LEU B 1 15 ? -16.438 26.203 6.613 1 97.31 15 LEU B N 1
ATOM 2368 C CA . LEU B 1 15 ? -17.547 26.359 7.559 1 97.31 15 LEU B CA 1
ATOM 2369 C C . LEU B 1 15 ? -18.625 27.266 6.992 1 97.31 15 LEU B C 1
ATOM 2371 O O . LEU B 1 15 ? -19.734 27.328 7.516 1 97.31 15 LEU B O 1
ATOM 2375 N N . ASP B 1 16 ? -18.391 27.938 5.91 1 97.25 16 ASP B N 1
ATOM 2376 C CA . ASP B 1 16 ? -19.359 28.75 5.195 1 97.25 16 ASP B CA 1
ATOM 2377 C C . ASP B 1 16 ? -20.188 27.891 4.234 1 97.25 16 ASP B C 1
ATOM 2379 O O . ASP B 1 16 ? -21.062 28.406 3.521 1 97.25 16 ASP B O 1
ATOM 2383 N N . GLY B 1 17 ? -19.828 26.625 4.141 1 96.75 17 GLY B N 1
ATOM 2384 C CA . GLY B 1 17 ? -20.562 25.688 3.305 1 96.75 17 GLY B CA 1
ATOM 2385 C C . GLY B 1 17 ? -20.047 25.625 1.879 1 96.75 17 GLY B C 1
ATOM 2386 O O . GLY B 1 17 ? -20.562 24.859 1.062 1 96.75 17 GLY B O 1
ATOM 2387 N N . ARG B 1 18 ? -19.062 26.359 1.594 1 97.69 18 ARG B N 1
ATOM 2388 C CA . ARG B 1 18 ? -18.516 26.391 0.239 1 97.69 18 ARG B CA 1
ATOM 2389 C C . ARG B 1 18 ? -17.391 25.375 0.078 1 97.69 18 ARG B C 1
ATOM 2391 O O . ARG B 1 18 ? -16.406 25.406 0.835 1 97.69 18 ARG B O 1
ATOM 2398 N N . MET B 1 19 ? -17.594 24.438 -0.82 1 98.19 19 MET B N 1
ATOM 2399 C CA . MET B 1 19 ? -16.531 23.516 -1.199 1 98.19 19 MET B CA 1
ATOM 2400 C C . MET B 1 19 ? -15.68 24.094 -2.324 1 98.19 19 MET B C 1
ATOM 2402 O O . MET B 1 19 ? -16.188 24.391 -3.4 1 98.19 19 MET B O 1
ATOM 2406 N N . ASP B 1 20 ? -14.367 24.328 -2.129 1 98.5 20 ASP B N 1
ATOM 2407 C CA . ASP B 1 20 ? -13.547 25.031 -3.102 1 98.5 20 ASP B CA 1
ATOM 2408 C C . ASP B 1 20 ? -12.07 24.703 -2.924 1 98.5 20 ASP B C 1
ATOM 2410 O O . ASP B 1 20 ? -11.352 25.406 -2.203 1 98.5 20 ASP B O 1
ATOM 2414 N N . PRO B 1 21 ? -11.555 23.688 -3.691 1 98.75 21 PRO B N 1
ATOM 2415 C CA . PRO B 1 21 ? -10.141 23.328 -3.58 1 98.75 21 PRO B CA 1
ATOM 2416 C C . PRO B 1 21 ? -9.203 24.484 -3.93 1 98.75 21 PRO B C 1
ATOM 2418 O O . PRO B 1 21 ? -8.117 24.594 -3.361 1 98.75 21 PRO B O 1
ATOM 2421 N N . GLU B 1 22 ? -9.594 25.312 -4.809 1 98.62 22 GLU B N 1
ATOM 2422 C CA . GLU B 1 22 ? -8.75 26.438 -5.188 1 98.62 22 GLU B CA 1
ATOM 2423 C C . GLU B 1 22 ? -8.508 27.375 -4 1 98.62 22 GLU B C 1
ATOM 2425 O O . GLU B 1 22 ? -7.391 27.859 -3.799 1 98.62 22 GLU B O 1
ATOM 2430 N N . ARG B 1 23 ? -9.531 27.625 -3.297 1 98.38 23 ARG B N 1
ATOM 2431 C CA . ARG B 1 23 ? -9.398 28.516 -2.145 1 98.38 23 ARG B CA 1
ATOM 2432 C C . ARG B 1 23 ? -8.523 27.891 -1.066 1 98.38 23 ARG B C 1
ATOM 2434 O O . ARG B 1 23 ? -7.793 28.594 -0.365 1 98.38 23 ARG B O 1
ATOM 2441 N N . 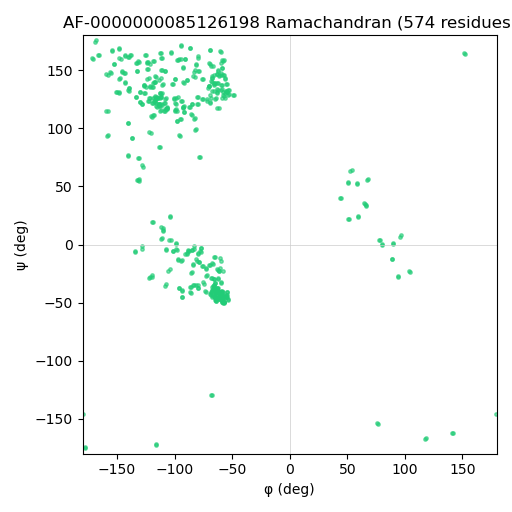ILE B 1 24 ? -8.664 26.547 -0.872 1 98.88 24 ILE B N 1
ATOM 2442 C CA . ILE B 1 24 ? -7.832 25.812 0.078 1 98.88 24 ILE B CA 1
ATOM 2443 C C . ILE B 1 24 ? -6.359 25.969 -0.293 1 98.88 24 ILE B C 1
ATOM 2445 O O . ILE B 1 24 ? -5.539 26.328 0.551 1 98.88 24 ILE B O 1
ATOM 2449 N N . VAL B 1 25 ? -6.031 25.734 -1.566 1 98.94 25 VAL B N 1
ATOM 2450 C CA . VAL B 1 25 ? -4.652 25.797 -2.039 1 98.94 25 VAL B CA 1
ATOM 2451 C C . VAL B 1 25 ? -4.125 27.219 -1.92 1 98.94 25 VAL B C 1
ATOM 2453 O O . VAL B 1 25 ? -3.008 27.438 -1.439 1 98.94 25 VAL B O 1
ATOM 2456 N N . ALA B 1 26 ? -4.93 28.172 -2.336 1 98.88 26 ALA B N 1
ATOM 2457 C CA . ALA B 1 26 ? -4.52 29.578 -2.264 1 98.88 26 ALA B CA 1
ATOM 2458 C C . ALA B 1 26 ? -4.203 29.969 -0.827 1 98.88 26 ALA B C 1
ATOM 2460 O O . ALA B 1 26 ? -3.203 30.656 -0.573 1 98.88 26 ALA B O 1
ATOM 2461 N N . HIS B 1 27 ? -5.043 29.594 0.081 1 98.88 27 HIS B N 1
ATOM 2462 C CA . HIS B 1 27 ? -4.824 29.938 1.48 1 98.88 27 HIS B CA 1
ATOM 2463 C C . HIS B 1 27 ? -3.561 29.281 2.023 1 98.88 27 HIS B C 1
ATOM 2465 O O . HIS B 1 27 ? -2.75 29.938 2.684 1 98.88 27 HIS B O 1
ATOM 2471 N N . ALA B 1 28 ? -3.408 28.016 1.777 1 98.88 28 ALA B N 1
ATOM 2472 C CA . ALA B 1 28 ? -2.211 27.312 2.225 1 98.88 28 ALA B CA 1
ATOM 2473 C C . ALA B 1 28 ? -0.945 28.016 1.743 1 98.88 28 ALA B C 1
ATOM 2475 O O . ALA B 1 28 ? -0.019 28.25 2.523 1 98.88 28 ALA B O 1
ATOM 2476 N N . LEU B 1 29 ? -0.927 28.375 0.464 1 98.62 29 LEU B N 1
ATOM 2477 C CA . LEU B 1 29 ? 0.266 28.953 -0.14 1 98.62 29 LEU B CA 1
ATOM 2478 C C . LEU B 1 29 ? 0.476 30.375 0.343 1 98.62 29 LEU B C 1
ATOM 2480 O O . LEU B 1 29 ? 1.575 30.922 0.22 1 98.62 29 LEU B O 1
ATOM 2484 N N . SER B 1 30 ? -0.588 31.047 0.84 1 98.69 30 SER B N 1
ATOM 2485 C CA . SER B 1 30 ? -0.465 32.406 1.353 1 98.69 30 SER B CA 1
ATOM 2486 C C . SER B 1 30 ? 0.202 32.406 2.723 1 98.69 30 SER B C 1
ATOM 2488 O O . SER B 1 30 ? 0.674 33.469 3.178 1 98.69 30 SER B O 1
ATOM 2490 N N . MET B 1 31 ? 0.245 31.297 3.424 1 98.38 31 MET B N 1
ATOM 2491 C CA . MET B 1 31 ? 0.748 31.25 4.793 1 98.38 31 MET B CA 1
ATOM 2492 C C . MET B 1 31 ? 2.27 31.328 4.816 1 98.38 31 MET B C 1
ATOM 2494 O O . MET B 1 31 ? 2.854 31.812 5.789 1 98.38 31 MET B O 1
ATOM 2498 N N . ALA B 1 32 ? 2.904 30.797 3.828 1 97.88 32 ALA B N 1
ATOM 2499 C CA . ALA B 1 32 ? 4.363 30.75 3.738 1 97.88 32 ALA B CA 1
ATOM 2500 C C . ALA B 1 32 ? 4.812 30.312 2.348 1 97.88 32 ALA B C 1
ATOM 2502 O O . ALA B 1 32 ? 3.982 30.094 1.461 1 97.88 32 ALA B O 1
ATOM 2503 N N . ASP B 1 33 ? 6.137 30.344 2.123 1 97.94 33 ASP B N 1
ATOM 2504 C CA . ASP B 1 33 ? 6.715 29.75 0.917 1 97.94 33 ASP B CA 1
ATOM 2505 C C . ASP B 1 33 ? 6.809 28.234 1.036 1 97.94 33 ASP B C 1
ATOM 2507 O O . ASP B 1 33 ? 7.906 27.688 1.129 1 97.94 33 ASP B O 1
ATOM 2511 N N . ILE B 1 34 ? 5.691 27.594 0.9 1 98.5 34 ILE B N 1
ATOM 2512 C CA . ILE B 1 34 ? 5.5 26.188 1.202 1 98.5 34 ILE B CA 1
ATOM 2513 C C . ILE B 1 34 ? 6.297 25.328 0.213 1 98.5 34 ILE B C 1
ATOM 2515 O O . ILE B 1 34 ? 6.242 25.562 -0.997 1 98.5 34 ILE B O 1
ATOM 2519 N N . ASP B 1 35 ? 7.066 24.312 0.735 1 98.88 35 ASP B N 1
ATOM 2520 C CA . ASP B 1 35 ? 7.789 23.359 -0.097 1 98.88 35 ASP B CA 1
ATOM 2521 C C . ASP B 1 35 ? 6.992 22.078 -0.275 1 98.88 35 ASP B C 1
ATOM 2523 O O . ASP B 1 35 ? 7.055 21.438 -1.328 1 98.88 35 ASP B O 1
ATOM 2527 N N . VAL B 1 36 ? 6.312 21.641 0.744 1 98.94 36 VAL B N 1
ATOM 2528 C CA . VAL B 1 36 ? 5.488 20.438 0.741 1 98.94 36 VAL B CA 1
ATOM 2529 C C . VAL B 1 36 ? 4.133 20.75 1.38 1 98.94 36 VAL B C 1
ATOM 2531 O O . VAL B 1 36 ? 4.07 21.312 2.469 1 98.94 36 VAL B O 1
ATOM 2534 N N . LEU B 1 37 ? 3.072 20.438 0.675 1 99 37 LEU B N 1
ATOM 2535 C CA . LEU B 1 37 ? 1.695 20.594 1.133 1 99 37 LEU B CA 1
ATOM 2536 C C . LEU B 1 37 ? 1.033 19.234 1.333 1 99 37 LEU B C 1
ATOM 2538 O O . LEU B 1 37 ? 0.905 18.453 0.385 1 99 37 LEU B O 1
ATOM 2542 N N . CYS B 1 38 ? 0.677 18.906 2.549 1 99 38 CYS B N 1
ATOM 2543 C CA . CYS B 1 38 ? -0.019 17.672 2.906 1 99 38 CYS B CA 1
ATOM 2544 C C . CYS B 1 38 ? -1.479 17.953 3.244 1 99 38 CYS B C 1
ATOM 2546 O O . CYS B 1 38 ? -1.773 18.656 4.211 1 99 38 CYS B O 1
ATOM 2548 N N . LEU B 1 39 ? -2.4 17.391 2.451 1 99 39 LEU B N 1
ATOM 2549 C CA . LEU B 1 39 ? -3.83 17.578 2.674 1 99 39 LEU B CA 1
ATOM 2550 C C . LEU B 1 39 ? -4.504 16.25 2.996 1 99 39 LEU B C 1
ATOM 2552 O O . LEU B 1 39 ? -4.141 15.203 2.439 1 99 39 LEU B O 1
ATOM 2556 N N . GLN B 1 40 ? -5.414 16.312 3.928 1 98.94 40 GLN B N 1
ATOM 2557 C CA . GLN B 1 40 ? -6.25 15.172 4.242 1 98.94 40 GLN B CA 1
ATOM 2558 C C . GLN B 1 40 ? -7.703 15.422 3.854 1 98.94 40 GLN B C 1
ATOM 2560 O O . GLN B 1 40 ? -8.094 16.562 3.607 1 98.94 40 GLN B O 1
ATOM 2565 N N . GLU B 1 41 ? -8.469 14.312 3.811 1 98.81 41 GLU B N 1
ATOM 2566 C CA . GLU B 1 41 ? -9.875 14.297 3.408 1 98.81 41 GLU B CA 1
ATOM 2567 C C . GLU B 1 41 ? -10.055 14.844 1.995 1 98.81 41 GLU B C 1
ATOM 2569 O O . GLU B 1 41 ? -10.875 15.734 1.768 1 98.81 41 GLU B O 1
ATOM 2574 N N . ILE B 1 42 ? -9.32 14.305 1.128 1 98.94 42 ILE B N 1
ATOM 2575 C CA . ILE B 1 42 ? -9.453 14.609 -0.293 1 98.94 42 ILE B CA 1
ATOM 2576 C C . ILE B 1 42 ? -10.375 13.586 -0.956 1 98.94 42 ILE B C 1
ATOM 2578 O O . ILE B 1 42 ? -10.125 12.375 -0.878 1 98.94 42 ILE B O 1
ATOM 2582 N N . ALA B 1 43 ? -11.398 14.086 -1.568 1 98.88 43 ALA B N 1
ATOM 2583 C CA . ALA B 1 43 ? -12.445 13.219 -2.109 1 98.88 43 ALA B CA 1
ATOM 2584 C C . ALA B 1 43 ? -12.422 13.227 -3.635 1 98.88 43 ALA B C 1
ATOM 2586 O O . ALA B 1 43 ? -12.211 14.266 -4.254 1 98.88 43 ALA B O 1
ATOM 2587 N N . VAL B 1 44 ? -12.586 12.094 -4.184 1 98.75 44 VAL B N 1
ATOM 2588 C CA . VAL B 1 44 ? -12.766 11.938 -5.625 1 98.75 44 VAL B CA 1
ATOM 2589 C C . VAL B 1 44 ? -14.109 11.281 -5.906 1 98.75 44 VAL B C 1
ATOM 2591 O O . VAL B 1 44 ? -14.312 10.102 -5.605 1 98.75 44 VAL B O 1
ATOM 2594 N N . HIS B 1 45 ? -15.086 12.039 -6.492 1 97.94 45 HIS B N 1
ATOM 2595 C CA . HIS B 1 45 ? -16.359 11.562 -7.035 1 97.94 45 HIS B CA 1
ATOM 2596 C C . HIS B 1 45 ? -17.266 11.047 -5.926 1 97.94 45 HIS B C 1
ATOM 2598 O O . HIS B 1 45 ? -17.766 9.922 -6.004 1 97.94 45 HIS B O 1
ATOM 2604 N N . TYR B 1 46 ? -17.547 11.875 -4.918 1 98.06 46 TYR B N 1
ATOM 2605 C CA . TYR B 1 46 ? -18.562 11.625 -3.896 1 98.06 46 TYR B CA 1
ATOM 2606 C C . TYR B 1 46 ? -19.703 12.617 -4.02 1 98.06 46 TYR B C 1
ATOM 2608 O O . TYR B 1 46 ? -19.812 13.555 -3.227 1 98.06 46 TYR B O 1
ATOM 2616 N N . PRO B 1 47 ? -20.625 12.352 -4.852 1 97.06 47 PRO B N 1
ATOM 2617 C CA . PRO B 1 47 ? -21.719 13.305 -5.082 1 97.06 47 PRO B CA 1
ATOM 2618 C C . PRO B 1 47 ? -22.625 13.461 -3.865 1 97.06 47 PRO B C 1
ATOM 2620 O O . PRO B 1 47 ? -23.391 14.422 -3.785 1 97.06 47 PRO B O 1
ATOM 2623 N N . GLY B 1 48 ? -22.547 12.531 -2.916 1 95.38 48 GLY B N 1
ATOM 2624 C CA . GLY B 1 48 ? -23.391 12.594 -1.726 1 95.38 48 GLY B CA 1
ATOM 2625 C C . GLY B 1 48 ? -22.844 13.547 -0.673 1 95.38 48 GLY B C 1
ATOM 2626 O O . GLY B 1 48 ? -23.562 13.922 0.256 1 95.38 48 GLY B O 1
ATOM 2627 N N . LEU B 1 49 ? -21.609 13.992 -0.807 1 97 49 LEU B N 1
ATOM 2628 C CA . LEU B 1 49 ? -21.031 14.969 0.116 1 97 49 LEU B CA 1
ATOM 2629 C C . LEU B 1 49 ? -21.5 16.375 -0.227 1 97 49 LEU B C 1
ATOM 2631 O O . LEU B 1 49 ? -21.719 16.703 -1.397 1 97 49 LEU B O 1
ATOM 2635 N N . GLN B 1 50 ? -21.578 17.156 0.819 1 96.5 50 GLN B N 1
ATOM 2636 C CA . GLN B 1 50 ? -21.922 18.562 0.579 1 96.5 50 GLN B CA 1
ATOM 2637 C C . GLN B 1 50 ? -20.953 19.188 -0.423 1 96.5 50 GLN B C 1
ATOM 2639 O O . GLN B 1 50 ? -19.75 19.031 -0.316 1 96.5 50 GLN B O 1
ATOM 2644 N N . GLY B 1 51 ? -21.484 19.859 -1.391 1 96.38 51 GLY B N 1
ATOM 2645 C CA . GLY B 1 51 ? -20.703 20.5 -2.441 1 96.38 51 GLY B CA 1
ATOM 2646 C C . GLY B 1 51 ? -20.438 19.578 -3.621 1 96.38 51 GLY B C 1
ATOM 2647 O O . GLY B 1 51 ? -19.953 20.031 -4.664 1 96.38 51 GLY B O 1
ATOM 2648 N N . ALA B 1 52 ? -20.734 18.219 -3.424 1 94.69 52 ALA B N 1
ATOM 2649 C CA . ALA B 1 52 ? -20.594 17.219 -4.48 1 94.69 52 ALA B CA 1
ATOM 2650 C C . ALA B 1 52 ? -19.203 17.266 -5.113 1 94.69 52 ALA B C 1
ATOM 2652 O O . ALA B 1 52 ? -19.078 17.484 -6.32 1 94.69 52 ALA B O 1
ATOM 2653 N N . PRO B 1 53 ? -18.344 17 -4.312 1 93.56 53 PRO B N 1
ATOM 2654 C CA . PRO B 1 53 ? -16.969 17.141 -4.832 1 93.56 53 PRO B CA 1
ATOM 2655 C C . PRO B 1 53 ? -16.734 16.297 -6.082 1 93.56 53 PRO B C 1
ATOM 2657 O O . PRO B 1 53 ? -17.156 15.141 -6.145 1 93.56 53 PRO B O 1
ATOM 2660 N N . GLY B 1 54 ? -16.297 16.766 -7.18 1 96.88 54 GLY B N 1
ATOM 2661 C CA . GLY B 1 54 ? -15.758 16.047 -8.32 1 96.88 54 GLY B CA 1
ATOM 2662 C C . GLY B 1 54 ? -14.422 15.391 -8.031 1 96.88 54 GLY B C 1
ATOM 2663 O O . GLY B 1 54 ? -14.281 14.68 -7.031 1 96.88 54 GLY B O 1
ATOM 2664 N N . ASP B 1 55 ? -13.461 15.617 -8.859 1 98.75 55 ASP B N 1
ATOM 2665 C CA . ASP B 1 55 ? -12.102 15.109 -8.672 1 98.75 55 ASP B CA 1
ATOM 2666 C C . ASP B 1 55 ? -11.219 16.156 -8 1 98.75 55 ASP B C 1
ATOM 2668 O O . ASP B 1 55 ? -10.539 16.922 -8.68 1 98.75 55 ASP B O 1
ATOM 2672 N N . GLN B 1 56 ? -11.148 16.062 -6.676 1 98.88 56 GLN B N 1
ATOM 2673 C CA . GLN B 1 56 ? -10.43 17.094 -5.938 1 98.88 56 GLN B CA 1
ATOM 2674 C C . GLN B 1 56 ? -8.922 16.969 -6.148 1 98.88 56 GLN B C 1
ATOM 2676 O O . GLN B 1 56 ? -8.18 17.938 -5.934 1 98.88 56 GLN B O 1
ATOM 2681 N N . VAL B 1 57 ? -8.438 15.75 -6.461 1 98.94 57 VAL B N 1
ATOM 2682 C CA . VAL B 1 57 ? -7.02 15.602 -6.773 1 98.94 57 VAL B CA 1
ATOM 2683 C C . VAL B 1 57 ? -6.66 16.469 -7.98 1 98.94 57 VAL B C 1
ATOM 2685 O O . VAL B 1 57 ? -5.68 17.219 -7.945 1 98.94 57 VAL B O 1
ATOM 2688 N N . GLU B 1 58 ? -7.453 16.375 -9 1 98.81 58 GLU B N 1
ATOM 2689 C CA . GLU B 1 58 ? -7.215 17.172 -10.211 1 98.81 58 GLU B CA 1
ATOM 2690 C C . GLU B 1 58 ? -7.426 18.656 -9.953 1 98.81 58 GLU B C 1
ATOM 2692 O O . GLU B 1 58 ? -6.723 19.5 -10.516 1 98.81 58 GLU B O 1
ATOM 2697 N N . GLN B 1 59 ? -8.414 18.984 -9.117 1 98.88 59 GLN B N 1
ATOM 2698 C CA . GLN B 1 59 ? -8.688 20.391 -8.789 1 98.88 59 GLN B CA 1
ATOM 2699 C C . GLN B 1 59 ? -7.527 21.016 -8.023 1 98.88 59 GLN B C 1
ATOM 2701 O O . GLN B 1 59 ? -7.141 22.156 -8.297 1 98.88 59 GLN B O 1
ATOM 2706 N N . VAL B 1 60 ? -6.961 20.25 -7.059 1 98.94 60 VAL B N 1
ATOM 2707 C CA . VAL B 1 60 ? -5.797 20.734 -6.316 1 98.94 60 VAL B CA 1
ATOM 2708 C C . VAL B 1 60 ? -4.609 20.875 -7.262 1 98.94 60 VAL B C 1
ATOM 2710 O O . VAL B 1 60 ? -3.896 21.891 -7.215 1 98.94 60 VAL B O 1
ATOM 2713 N N . ARG B 1 61 ? -4.414 19.859 -8.117 1 98.88 61 ARG B N 1
ATOM 2714 C CA . ARG B 1 61 ? -3.328 19.922 -9.086 1 98.88 61 ARG B CA 1
ATOM 2715 C C . ARG B 1 61 ? -3.426 21.188 -9.938 1 98.88 61 ARG B C 1
ATOM 2717 O O . ARG B 1 61 ? -2.426 21.875 -10.164 1 98.88 61 ARG B O 1
ATOM 2724 N N . ALA B 1 62 ? -4.59 21.516 -10.398 1 98.75 62 ALA B N 1
ATOM 2725 C CA . ALA B 1 62 ? -4.824 22.656 -11.281 1 98.75 62 ALA B CA 1
ATOM 2726 C C . ALA B 1 62 ? -4.605 23.969 -10.555 1 98.75 62 ALA B C 1
ATOM 2728 O O . ALA B 1 62 ? -4.25 24.984 -11.164 1 98.75 62 ALA B O 1
ATOM 2729 N N . ALA B 1 63 ? -4.84 23.969 -9.242 1 98.88 63 ALA B N 1
ATOM 2730 C CA . ALA B 1 63 ? -4.762 25.188 -8.453 1 98.88 63 ALA B CA 1
ATOM 2731 C C . ALA B 1 63 ? -3.322 25.484 -8.039 1 98.88 63 ALA B C 1
ATOM 2733 O O . ALA B 1 63 ? -3.006 26.609 -7.621 1 98.88 63 ALA B O 1
ATOM 2734 N N . LEU B 1 64 ? -2.445 24.469 -8.109 1 98.88 64 LEU B N 1
ATOM 2735 C CA . LEU B 1 64 ? -1.06 24.641 -7.688 1 98.88 64 LEU B CA 1
ATOM 2736 C C . LEU B 1 64 ? -0.225 25.281 -8.789 1 98.88 64 LEU B C 1
ATOM 2738 O O . LEU B 1 64 ? -0.521 25.109 -9.977 1 98.88 64 LEU B O 1
ATOM 2742 N N . PRO B 1 65 ? 0.812 26.047 -8.461 1 98.44 65 PRO B N 1
ATOM 2743 C CA . PRO B 1 65 ? 1.699 26.609 -9.477 1 98.44 65 PRO B CA 1
ATOM 2744 C C . PRO B 1 65 ? 2.371 25.547 -10.336 1 98.44 65 PRO B C 1
ATOM 2746 O O . PRO B 1 65 ? 2.5 24.391 -9.898 1 98.44 65 PRO B O 1
ATOM 2749 N N . GLU B 1 66 ? 2.836 25.906 -11.5 1 97.75 66 GLU B N 1
ATOM 2750 C CA . GLU B 1 66 ? 3.586 25 -12.375 1 97.75 66 GLU B CA 1
ATOM 2751 C C . GLU B 1 66 ? 4.793 24.422 -11.648 1 97.75 66 GLU B C 1
ATOM 2753 O O . GLU B 1 66 ? 5.469 25.109 -10.891 1 97.75 66 GLU B O 1
ATOM 2758 N N . GLY B 1 67 ? 5.012 23.188 -11.852 1 97.56 67 GLY B N 1
ATOM 2759 C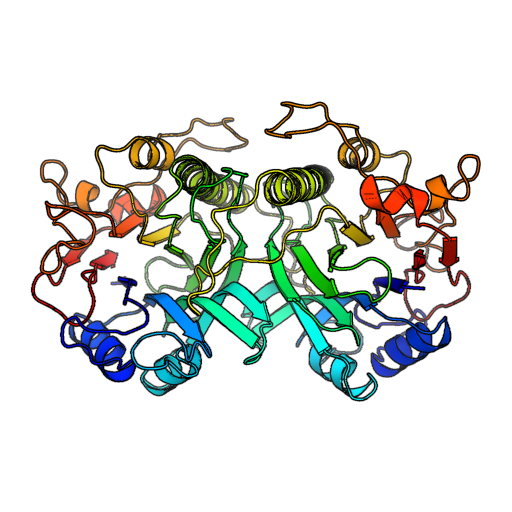 CA . GLY B 1 67 ? 6.184 22.547 -11.266 1 97.56 67 GLY B CA 1
ATOM 2760 C C . GLY B 1 67 ? 5.852 21.688 -10.062 1 97.56 67 GLY B C 1
ATOM 2761 O O . GLY B 1 67 ? 6.633 20.812 -9.68 1 97.56 67 GLY B O 1
ATOM 2762 N N . TRP B 1 68 ? 4.734 21.984 -9.445 1 98.81 68 TRP B N 1
ATOM 2763 C CA . TRP B 1 68 ? 4.332 21.156 -8.312 1 98.81 68 TRP B CA 1
ATOM 2764 C C . TRP B 1 68 ? 3.904 19.766 -8.781 1 98.81 68 TRP B C 1
ATOM 2766 O O . TRP B 1 68 ? 3.264 19.625 -9.828 1 98.81 68 TRP B O 1
ATOM 2776 N N . LYS B 1 69 ? 4.328 18.75 -8.086 1 98.81 69 LYS B N 1
ATOM 2777 C CA . LYS B 1 69 ? 3.834 17.375 -8.258 1 98.81 69 LYS B CA 1
ATOM 2778 C C . LYS B 1 69 ? 2.797 17.031 -7.195 1 98.81 69 LYS B C 1
ATOM 2780 O O . LYS B 1 69 ? 2.893 17.5 -6.055 1 98.81 69 LYS B O 1
ATOM 2785 N N . VAL B 1 70 ? 1.768 16.281 -7.562 1 98.94 70 VAL B N 1
ATOM 2786 C CA . VAL B 1 70 ? 0.679 15.914 -6.668 1 98.94 70 VAL B CA 1
ATOM 2787 C C . VAL B 1 70 ? 0.574 14.391 -6.59 1 98.94 70 VAL B C 1
ATOM 2789 O O . VAL B 1 70 ? 0.517 13.711 -7.617 1 98.94 70 VAL B O 1
ATOM 2792 N N . PHE B 1 71 ? 0.607 13.844 -5.438 1 98.94 71 PHE B N 1
ATOM 2793 C CA . PHE B 1 71 ? 0.476 12.422 -5.18 1 98.94 71 PHE B CA 1
ATOM 2794 C C . PHE B 1 71 ? -0.691 12.148 -4.238 1 98.94 71 PHE B C 1
ATOM 2796 O O . PHE B 1 71 ? -0.756 12.703 -3.141 1 98.94 71 PHE B O 1
ATOM 2803 N N . PHE B 1 72 ? -1.599 11.344 -4.656 1 98.94 72 PHE B N 1
ATOM 2804 C CA . PHE B 1 72 ? -2.805 11.031 -3.902 1 98.94 72 PHE B CA 1
ATOM 2805 C C . PHE B 1 72 ? -2.783 9.578 -3.432 1 98.94 72 PHE B C 1
ATOM 2807 O O . PHE B 1 72 ? -2.568 8.664 -4.23 1 98.94 72 PHE B O 1
ATOM 2814 N N . GLY B 1 73 ? -2.848 9.344 -2.092 1 98.88 73 GLY B N 1
ATOM 2815 C CA . GLY B 1 73 ? -3.031 8.031 -1.501 1 98.88 73 GLY B CA 1
ATOM 2816 C C . GLY B 1 73 ? -4.465 7.758 -1.088 1 98.88 73 GLY B C 1
ATOM 2817 O O . GLY B 1 73 ? -4.973 8.367 -0.144 1 98.88 73 GLY B O 1
ATOM 2818 N N . ALA B 1 74 ? -5.109 6.809 -1.691 1 98.75 74 ALA B N 1
ATOM 2819 C CA . ALA B 1 74 ? -6.5 6.465 -1.404 1 98.75 74 ALA B CA 1
ATOM 2820 C C . ALA B 1 74 ? -6.594 5.496 -0.229 1 98.75 74 ALA B C 1
ATOM 2822 O O . ALA B 1 74 ? -6.168 4.344 -0.331 1 98.75 74 ALA B O 1
ATOM 2823 N N . ALA B 1 75 ? -7.148 5.984 0.853 1 98.69 75 ALA B N 1
ATOM 2824 C CA . ALA B 1 75 ? -7.5 5.082 1.947 1 98.69 75 ALA B CA 1
ATOM 2825 C C . ALA B 1 75 ? -8.734 4.254 1.6 1 98.69 75 ALA B C 1
ATOM 2827 O O . ALA B 1 75 ? -8.852 3.102 2.027 1 98.69 75 ALA B O 1
ATOM 2828 N N . VAL B 1 76 ? -9.648 4.91 0.981 1 98.69 76 VAL B N 1
ATOM 2829 C CA . VAL B 1 76 ? -10.859 4.281 0.451 1 98.69 76 VAL B CA 1
ATOM 2830 C C . VAL B 1 76 ? -10.828 4.316 -1.075 1 98.69 76 VAL B C 1
ATOM 2832 O O . VAL B 1 76 ? -10.578 5.367 -1.674 1 98.69 76 VAL B O 1
ATOM 2835 N N . ASP B 1 77 ? -10.992 3.268 -1.704 1 98.81 77 ASP B N 1
ATOM 2836 C CA . ASP B 1 77 ? -11.141 3.08 -3.145 1 98.81 77 ASP B CA 1
ATOM 2837 C C . ASP B 1 77 ? -12.258 2.08 -3.455 1 98.81 77 ASP B C 1
ATOM 2839 O O . ASP B 1 77 ? -12.023 0.869 -3.459 1 98.81 77 ASP B O 1
ATOM 2843 N N . GLU B 1 78 ? -13.398 2.609 -3.631 1 98.62 78 GLU B N 1
ATOM 2844 C CA . GLU B 1 78 ? -14.594 1.778 -3.711 1 98.62 78 GLU B CA 1
ATOM 2845 C C . GLU B 1 78 ? -15.352 2.025 -5.012 1 98.62 78 GLU B C 1
ATOM 2847 O O . GLU B 1 78 ? -15.156 3.051 -5.664 1 98.62 78 GLU B O 1
ATOM 2852 N N . PHE B 1 79 ? -16.094 1.077 -5.379 1 98.25 79 PHE B N 1
ATOM 2853 C CA . PHE B 1 79 ? -16.969 1.128 -6.543 1 98.25 79 PHE B CA 1
ATOM 2854 C C . PHE B 1 79 ? -18.422 0.958 -6.133 1 98.25 79 PHE B C 1
ATOM 2856 O O . PHE B 1 79 ? -18.828 -0.1 -5.637 1 98.25 79 PHE B O 1
ATOM 2863 N N . THR B 1 80 ? -19.141 2.021 -6.293 1 96.06 80 THR B N 1
ATOM 2864 C CA . THR B 1 80 ? -20.547 2.021 -5.906 1 96.06 80 THR B CA 1
ATOM 2865 C C . THR B 1 80 ? -21.453 2.223 -7.129 1 96.06 80 THR B C 1
ATOM 2867 O O . THR B 1 80 ? -20.969 2.18 -8.266 1 96.06 80 THR B O 1
ATOM 2870 N N . ALA B 1 81 ? -22.75 2.404 -6.895 1 93.81 81 ALA B N 1
ATOM 2871 C CA . ALA B 1 81 ? -23.719 2.607 -7.977 1 93.81 81 ALA B CA 1
ATOM 2872 C C . ALA B 1 81 ? -23.406 3.885 -8.75 1 93.81 81 ALA B C 1
ATOM 2874 O O . ALA B 1 81 ? -23.781 4.008 -9.922 1 93.81 81 ALA B O 1
ATOM 2875 N N . VAL B 1 82 ? -22.688 4.789 -8.133 1 94.62 82 VAL B N 1
ATOM 2876 C CA . VAL B 1 82 ? -22.453 6.059 -8.812 1 94.62 82 VAL B CA 1
ATOM 2877 C C . VAL B 1 82 ? -21.078 6.043 -9.477 1 94.62 82 VAL B C 1
ATOM 2879 O O . VAL B 1 82 ? -20.672 7.027 -10.094 1 94.62 82 VAL B O 1
ATOM 2882 N N . GLY B 1 83 ? -20.344 4.922 -9.359 1 96.62 83 GLY B N 1
ATOM 2883 C CA . GLY B 1 83 ? -19.047 4.785 -9.984 1 96.62 83 GLY B CA 1
ATOM 2884 C C . GLY B 1 83 ? -17.922 4.574 -8.977 1 96.62 83 GLY B C 1
ATOM 2885 O O . GLY B 1 83 ? -18.172 4.215 -7.828 1 96.62 83 GLY B O 1
ATOM 2886 N N . ARG B 1 84 ? -16.656 4.738 -9.516 1 98.38 84 ARG B N 1
ATOM 2887 C CA . ARG B 1 84 ? -15.492 4.625 -8.641 1 98.38 84 ARG B CA 1
ATOM 2888 C C . ARG B 1 84 ? -15.32 5.883 -7.797 1 98.38 84 ARG B C 1
ATOM 2890 O O . ARG B 1 84 ? -15.336 7 -8.32 1 98.38 84 ARG B O 1
ATOM 2897 N N . GLN B 1 85 ? -15.25 5.727 -6.488 1 98.56 85 GLN B N 1
ATOM 2898 C CA . GLN B 1 85 ? -15.07 6.797 -5.512 1 98.56 85 GLN B CA 1
ATOM 2899 C C . GLN B 1 85 ? -13.82 6.57 -4.668 1 98.56 85 GLN B C 1
ATOM 2901 O O . GLN B 1 85 ? -13.508 5.434 -4.305 1 98.56 85 GLN B O 1
ATOM 2906 N N . ARG B 1 86 ? -13.086 7.594 -4.473 1 98.81 86 ARG B N 1
ATOM 2907 C CA . ARG B 1 86 ? -11.852 7.477 -3.703 1 98.81 86 ARG B CA 1
ATOM 2908 C C . ARG B 1 86 ? -11.75 8.586 -2.666 1 98.81 86 ARG B C 1
ATOM 2910 O O . ARG B 1 86 ? -12.289 9.68 -2.861 1 98.81 86 ARG B O 1
ATOM 2917 N N . PHE B 1 87 ? -11.094 8.289 -1.55 1 98.88 87 PHE B N 1
ATOM 2918 C CA . PHE B 1 87 ? -10.93 9.211 -0.433 1 98.88 87 PHE B CA 1
ATOM 2919 C C . PHE B 1 87 ? -9.602 8.961 0.283 1 98.88 87 PHE B C 1
ATOM 2921 O O . PHE B 1 87 ? -9.219 7.809 0.493 1 98.88 87 PHE B O 1
ATOM 2928 N N . GLY B 1 88 ? -8.844 10 0.505 1 98.81 88 GLY B N 1
ATOM 2929 C CA . GLY B 1 88 ? -7.598 9.75 1.208 1 98.81 88 GLY B CA 1
ATOM 2930 C C . GLY B 1 88 ? -6.773 11 1.435 1 98.81 88 GLY B C 1
ATOM 2931 O O . GLY B 1 88 ? -7.312 12.047 1.814 1 98.81 88 GLY B O 1
ATOM 2932 N N . ASN B 1 89 ? -5.457 10.859 1.404 1 98.88 89 ASN B N 1
ATOM 2933 C CA . ASN B 1 89 ? -4.477 11.906 1.681 1 98.88 89 ASN B CA 1
ATOM 2934 C C . ASN B 1 89 ? -3.756 12.352 0.411 1 98.88 89 ASN B C 1
ATOM 2936 O O . ASN B 1 89 ? -3.588 11.562 -0.521 1 98.88 89 ASN B O 1
ATOM 2940 N N . LEU B 1 90 ? -3.389 13.594 0.411 1 98.94 90 LEU B N 1
ATOM 2941 C CA . LEU B 1 90 ? -2.672 14.164 -0.724 1 98.94 90 LEU B CA 1
ATOM 2942 C C . LEU B 1 90 ? -1.374 14.82 -0.271 1 98.94 90 LEU B C 1
ATOM 2944 O O . LEU B 1 90 ? -1.353 15.531 0.737 1 98.94 90 LEU B O 1
ATOM 2948 N N . VAL B 1 91 ? -0.241 14.523 -0.917 1 99 91 VAL B N 1
ATOM 2949 C CA . VAL B 1 91 ? 1.027 15.227 -0.751 1 99 91 VAL B CA 1
ATOM 2950 C C . VAL B 1 91 ? 1.39 15.953 -2.045 1 99 91 VAL B C 1
ATOM 2952 O O . VAL B 1 91 ? 1.475 15.336 -3.109 1 99 91 VAL B O 1
ATOM 2955 N N . ALA B 1 92 ? 1.528 17.188 -1.959 1 99 92 ALA B N 1
ATOM 2956 C CA . ALA B 1 92 ? 1.991 18.016 -3.08 1 99 92 ALA B CA 1
ATOM 2957 C C . ALA B 1 92 ? 3.33 18.672 -2.762 1 99 92 ALA B C 1
ATOM 2959 O O . ALA B 1 92 ? 3.574 19.078 -1.62 1 99 92 ALA B O 1
ATOM 2960 N N . THR B 1 93 ? 4.207 18.812 -3.74 1 98.94 93 THR B N 1
ATOM 2961 C CA . THR B 1 93 ? 5.52 19.375 -3.449 1 98.94 93 THR B CA 1
ATOM 2962 C C . THR B 1 93 ? 6.129 20 -4.703 1 98.94 93 THR B C 1
ATOM 2964 O O . THR B 1 93 ? 5.855 19.562 -5.82 1 98.94 93 THR B O 1
ATOM 2967 N N . ARG B 1 94 ? 6.887 21.016 -4.52 1 98.81 94 ARG B N 1
ATOM 2968 C CA . ARG B 1 94 ? 7.676 21.609 -5.598 1 98.81 94 ARG B CA 1
ATOM 2969 C C . ARG B 1 94 ? 9.117 21.109 -5.547 1 98.81 94 ARG B C 1
ATOM 2971 O O . ARG B 1 94 ? 9.938 21.484 -6.395 1 98.81 94 ARG B O 1
ATOM 2978 N N . LEU B 1 95 ? 9.492 20.312 -4.523 1 98.88 95 LEU B N 1
ATOM 2979 C CA . LEU B 1 95 ? 10.836 19.766 -4.395 1 98.88 95 LEU B CA 1
ATOM 2980 C C . LEU B 1 95 ? 11 18.516 -5.27 1 98.88 95 LEU B C 1
ATOM 2982 O O . LEU B 1 95 ? 10.016 17.844 -5.578 1 98.88 95 LEU B O 1
ATOM 2986 N N . PRO B 1 96 ? 12.266 18.203 -5.68 1 98.69 96 PRO B N 1
ATOM 2987 C CA . PRO B 1 96 ? 12.469 16.906 -6.352 1 98.69 96 PRO B CA 1
ATOM 2988 C C . PRO B 1 96 ? 12.031 15.727 -5.5 1 98.69 96 PRO B C 1
ATOM 2990 O O . PRO B 1 96 ? 12.375 15.648 -4.32 1 98.69 96 PRO B O 1
ATOM 2993 N N . VAL B 1 97 ? 11.227 14.906 -6.059 1 98.88 97 VAL B N 1
ATOM 2994 C CA . VAL B 1 97 ? 10.773 13.703 -5.371 1 98.88 97 VAL B CA 1
ATOM 2995 C C . VAL B 1 97 ? 11.703 12.539 -5.699 1 98.88 97 VAL B C 1
ATOM 2997 O O . VAL B 1 97 ? 12.148 12.391 -6.84 1 98.88 97 VAL B O 1
ATOM 3000 N N . LEU B 1 98 ? 12.031 11.703 -4.691 1 98.81 98 LEU B N 1
ATOM 3001 C CA . LEU B 1 98 ? 12.953 10.578 -4.859 1 98.81 98 LEU B CA 1
ATOM 3002 C C . LEU B 1 98 ? 12.203 9.25 -4.828 1 98.81 98 LEU B C 1
ATOM 3004 O O . LEU B 1 98 ? 12.609 8.289 -5.48 1 98.81 98 LEU B O 1
ATOM 3008 N N . GLN B 1 99 ? 11.188 9.234 -4.039 1 98.75 99 GLN B N 1
ATOM 3009 C CA . GLN B 1 99 ? 10.438 7.996 -3.832 1 98.75 99 GLN B CA 1
ATOM 3010 C C . GLN B 1 99 ? 9.039 8.289 -3.291 1 98.75 99 GLN B C 1
ATOM 3012 O O . GLN B 1 99 ? 8.844 9.258 -2.557 1 98.75 99 GLN B O 1
ATOM 3017 N N . LEU B 1 100 ? 8.062 7.449 -3.695 1 98.81 100 LEU B N 1
ATOM 3018 C CA . LEU B 1 100 ? 6.691 7.523 -3.199 1 98.81 100 LEU B CA 1
ATOM 3019 C C . LEU B 1 100 ? 6.238 6.176 -2.652 1 98.81 100 LEU B C 1
ATOM 3021 O O . LEU B 1 100 ? 6.527 5.133 -3.244 1 98.81 100 LEU B O 1
ATOM 3025 N N . ALA B 1 101 ? 5.566 6.191 -1.483 1 98.62 101 ALA B N 1
ATOM 3026 C CA . ALA B 1 101 ? 4.977 4.996 -0.886 1 98.62 101 ALA B CA 1
ATOM 3027 C C . ALA B 1 101 ? 3.617 5.305 -0.269 1 98.62 101 ALA B C 1
ATOM 3029 O O . ALA B 1 101 ? 3.439 6.344 0.37 1 98.62 101 ALA B O 1
ATOM 3030 N N . HIS B 1 102 ? 2.641 4.469 -0.555 1 98.69 102 HIS B N 1
ATOM 3031 C CA . HIS B 1 102 ? 1.345 4.504 0.113 1 98.69 102 HIS B CA 1
ATOM 3032 C C . HIS B 1 102 ? 1.169 3.301 1.035 1 98.69 102 HIS B C 1
ATOM 3034 O O . HIS B 1 102 ? 1.277 2.154 0.594 1 98.69 102 HIS B O 1
ATOM 3040 N N . HIS B 1 103 ? 0.948 3.588 2.271 1 98.75 103 HIS B N 1
ATOM 3041 C CA . HIS B 1 103 ? 0.75 2.547 3.273 1 98.75 103 HIS B CA 1
ATOM 3042 C C . HIS B 1 103 ? -0.708 2.479 3.717 1 98.75 103 HIS B C 1
ATOM 3044 O O . HIS B 1 103 ? -1.244 3.451 4.254 1 98.75 103 HIS B O 1
ATOM 3050 N N . ARG B 1 104 ? -1.347 1.353 3.441 1 98.5 104 ARG B N 1
ATOM 3051 C CA . ARG B 1 104 ? -2.604 1.113 4.141 1 98.5 104 ARG B CA 1
ATOM 3052 C C . ARG B 1 104 ? -2.361 0.811 5.617 1 98.5 104 ARG B C 1
ATOM 3054 O O . ARG B 1 104 ? -1.447 0.056 5.957 1 98.5 104 ARG B O 1
ATOM 3061 N N . LEU B 1 105 ? -3.135 1.416 6.465 1 98.88 105 LEU B N 1
ATOM 3062 C CA . LEU B 1 105 ? -2.939 1.216 7.898 1 98.88 105 LEU B CA 1
ATOM 3063 C C . LEU B 1 105 ? -3.852 0.113 8.422 1 98.88 105 LEU B C 1
ATOM 3065 O O . LEU B 1 105 ? -4.832 -0.25 7.77 1 98.88 105 LEU B O 1
ATOM 3069 N N . PRO B 1 106 ? -3.477 -0.464 9.609 1 98.69 106 PRO B N 1
ATOM 3070 C CA . PRO B 1 106 ? -4.285 -1.55 10.172 1 98.69 106 PRO B CA 1
ATOM 3071 C C . PRO B 1 106 ? -5.746 -1.155 10.367 1 98.69 106 PRO B C 1
ATOM 3073 O O . PRO B 1 106 ? -6.035 -0.017 10.75 1 98.69 106 PRO B O 1
ATOM 3076 N N . TYR B 1 107 ? -6.586 -2.094 10.117 1 98.31 107 TYR B N 1
ATOM 3077 C CA . TYR B 1 107 ? -8.031 -1.929 10.227 1 98.31 107 TYR B CA 1
ATOM 3078 C C . TYR B 1 107 ? -8.656 -3.078 11.016 1 98.31 107 TYR B C 1
ATOM 3080 O O . TYR B 1 107 ? -9.57 -3.742 10.531 1 98.31 107 TYR B O 1
ATOM 3088 N N . PRO B 1 108 ? -8.172 -3.316 12.25 1 98.38 108 PRO B N 1
ATOM 3089 C CA . PRO B 1 108 ? -8.75 -4.41 13.031 1 98.38 108 PRO B CA 1
ATOM 3090 C C . PRO B 1 108 ? -10.25 -4.246 13.266 1 98.38 108 PRO B C 1
ATOM 3092 O O . PRO B 1 108 ? -10.758 -3.121 13.297 1 98.38 108 PRO B O 1
ATOM 3095 N N . HIS B 1 109 ? -10.914 -5.363 13.414 1 98 109 HIS B N 1
ATOM 3096 C CA . HIS B 1 109 ? -12.359 -5.32 13.633 1 98 109 HIS B CA 1
ATOM 3097 C C . HIS B 1 109 ? -12.703 -4.602 14.93 1 98 109 HIS B C 1
ATOM 3099 O O . HIS B 1 109 ? -11.969 -4.699 15.914 1 98 109 HIS B O 1
ATOM 3105 N N . ASP B 1 110 ? -13.68 -3.844 14.875 1 97.94 110 ASP B N 1
ATOM 3106 C CA . ASP B 1 110 ? -14.383 -3.234 15.992 1 97.94 110 ASP B CA 1
ATOM 3107 C C . ASP B 1 110 ? -15.891 -3.221 15.758 1 97.94 110 ASP B C 1
ATOM 3109 O O . ASP B 1 110 ? -16.469 -2.178 15.445 1 97.94 110 ASP B O 1
ATOM 3113 N N . GLY B 1 111 ? -16.531 -4.395 15.922 1 97.25 111 GLY B N 1
ATOM 3114 C CA . GLY B 1 111 ? -17.906 -4.656 15.523 1 97.25 111 GLY B CA 1
ATOM 3115 C C . GLY B 1 111 ? -18.875 -3.58 15.977 1 97.25 111 GLY B C 1
ATOM 3116 O O . GLY B 1 111 ? -18.891 -3.207 17.156 1 97.25 111 GLY B O 1
ATOM 3117 N N . GLY B 1 112 ? -19.656 -3.09 15.039 1 97.31 112 GLY B N 1
ATOM 3118 C CA . GLY B 1 112 ? -20.719 -2.156 15.352 1 97.31 112 GLY B CA 1
ATOM 3119 C C . GLY B 1 112 ? -20.234 -0.733 15.547 1 97.31 112 GLY B C 1
ATOM 3120 O O . GLY B 1 112 ? -21.031 0.18 15.758 1 97.31 112 GLY B O 1
ATOM 3121 N N . VAL B 1 113 ? -18.953 -0.494 15.43 1 97.62 113 VAL B N 1
ATOM 3122 C CA . VAL B 1 113 ? -18.406 0.849 15.555 1 97.62 113 VAL B CA 1
ATOM 3123 C C . VAL B 1 113 ? -18.141 1.432 14.164 1 97.62 113 VAL B C 1
ATOM 3125 O O . VAL B 1 113 ? -17.438 0.825 13.359 1 97.62 113 VAL B O 1
ATOM 3128 N N . ARG B 1 114 ? -18.672 2.596 13.883 1 96.44 114 ARG B N 1
ATOM 3129 C CA . ARG B 1 114 ? -18.438 3.268 12.609 1 96.44 114 ARG B CA 1
ATOM 3130 C C . ARG B 1 114 ? -16.938 3.434 12.344 1 96.44 114 ARG B C 1
ATOM 3132 O O . ARG B 1 114 ? -16.188 3.791 13.25 1 96.44 114 ARG B O 1
ATOM 3139 N N . SER B 1 115 ? -16.531 3.062 11.125 1 96.56 115 SER B N 1
ATOM 3140 C CA . SER B 1 115 ? -15.109 3.178 10.797 1 96.56 115 SER B CA 1
ATOM 3141 C C . SER B 1 115 ? -14.883 3.039 9.289 1 96.56 115 SER B C 1
ATOM 3143 O O . SER B 1 115 ? -15.781 2.605 8.562 1 96.56 115 SER B O 1
ATOM 3145 N N . MET B 1 116 ? -13.75 3.449 8.836 1 97.19 116 MET B N 1
ATOM 3146 C CA . MET B 1 116 ? -13.297 3.277 7.461 1 97.19 116 MET B CA 1
ATOM 3147 C C . MET B 1 116 ? -11.797 2.994 7.414 1 97.19 116 MET B C 1
ATOM 3149 O O . MET B 1 116 ? -11.07 3.301 8.359 1 97.19 116 MET B O 1
ATOM 3153 N N . PRO B 1 117 ? -11.289 2.463 6.289 1 98 117 PRO B N 1
ATOM 3154 C CA . PRO B 1 117 ? -9.844 2.299 6.141 1 98 117 PRO B CA 1
ATOM 3155 C C . PRO B 1 117 ? -9.094 3.629 6.145 1 98 117 PRO B C 1
ATOM 3157 O O . PRO B 1 117 ? -9.633 4.648 5.703 1 98 117 PRO B O 1
ATOM 3160 N N . ARG B 1 118 ? -7.93 3.598 6.676 1 98.88 118 ARG B N 1
ATOM 3161 C CA . ARG B 1 118 ? -7.043 4.758 6.707 1 98.88 118 ARG B CA 1
ATOM 3162 C C . ARG B 1 118 ? -5.688 4.426 6.09 1 98.88 118 ARG B C 1
ATOM 3164 O O . ARG B 1 118 ? -5.371 3.258 5.863 1 98.88 118 ARG B O 1
ATOM 3171 N N . CYS B 1 119 ? -4.922 5.477 5.734 1 98.88 119 CYS B N 1
ATOM 3172 C CA . CYS B 1 119 ? -3.639 5.25 5.086 1 98.88 119 CYS B CA 1
ATOM 3173 C C . CYS B 1 119 ? -2.639 6.34 5.453 1 98.88 119 CYS B C 1
ATOM 3175 O O . CYS B 1 119 ? -2.973 7.27 6.188 1 98.88 119 CYS B O 1
ATOM 3177 N N . CYS B 1 120 ? -1.409 6.133 5.125 1 98.94 120 CYS B N 1
ATOM 3178 C CA . CYS B 1 120 ? -0.308 7.086 5.199 1 98.94 120 CYS B CA 1
ATOM 3179 C C . CYS B 1 120 ? 0.428 7.172 3.869 1 98.94 120 CYS B C 1
ATOM 3181 O O . CYS B 1 120 ? 0.869 6.156 3.332 1 98.94 120 CYS B O 1
ATOM 3183 N N . THR B 1 121 ? 0.464 8.344 3.291 1 98.94 121 THR B N 1
ATOM 3184 C CA . THR B 1 121 ? 1.24 8.594 2.082 1 98.94 121 THR B CA 1
ATOM 3185 C C . THR B 1 121 ? 2.594 9.211 2.424 1 98.94 121 THR B C 1
ATOM 3187 O O . THR B 1 121 ? 2.662 10.211 3.143 1 98.94 121 THR B O 1
ATOM 3190 N N . ALA B 1 122 ? 3.682 8.617 1.941 1 98.94 122 ALA B N 1
ATOM 3191 C CA . ALA B 1 122 ? 5.039 9.086 2.225 1 98.94 122 ALA B CA 1
ATOM 3192 C C . ALA B 1 122 ? 5.766 9.469 0.939 1 98.94 122 ALA B C 1
ATOM 3194 O O . ALA B 1 122 ? 5.895 8.648 0.023 1 98.94 122 ALA B O 1
ATOM 3195 N N . ALA B 1 123 ? 6.188 10.664 0.85 1 98.94 123 ALA B N 1
ATOM 3196 C CA . ALA B 1 123 ? 7.051 11.141 -0.229 1 98.94 123 ALA B CA 1
ATOM 3197 C C . ALA B 1 123 ? 8.438 11.508 0.296 1 98.94 123 ALA B C 1
ATOM 3199 O O . ALA B 1 123 ? 8.562 12.336 1.195 1 98.94 123 ALA B O 1
ATOM 3200 N N . THR B 1 124 ? 9.43 10.828 -0.202 1 98.94 124 THR B N 1
ATOM 3201 C CA . THR B 1 124 ? 10.797 11.273 0.078 1 98.94 124 THR B CA 1
ATOM 3202 C C . THR B 1 124 ? 11.227 12.352 -0.911 1 98.94 124 THR B C 1
ATOM 3204 O O . THR B 1 124 ? 11.219 12.125 -2.123 1 98.94 124 THR B O 1
ATOM 3207 N N . VAL B 1 125 ? 11.562 13.492 -0.354 1 98.94 125 VAL B N 1
ATOM 3208 C CA . VAL B 1 125 ? 11.914 14.633 -1.195 1 98.94 125 VAL B CA 1
ATOM 3209 C C . VAL B 1 125 ? 13.359 15.047 -0.918 1 98.94 125 VAL B C 1
ATOM 3211 O O . VAL B 1 125 ? 13.914 14.711 0.128 1 98.94 125 VAL B O 1
ATOM 3214 N N . MET B 1 126 ? 13.914 15.711 -1.849 1 98.75 126 MET B N 1
ATOM 3215 C CA . MET B 1 126 ? 15.266 16.234 -1.703 1 98.75 126 MET B CA 1
ATOM 3216 C C . MET B 1 126 ? 15.234 17.703 -1.293 1 98.75 126 MET B C 1
ATOM 3218 O O . MET B 1 126 ? 14.844 18.562 -2.08 1 98.75 126 MET B O 1
ATOM 3222 N N . ASP B 1 127 ? 15.555 17.969 -0.063 1 98.62 127 ASP B N 1
ATOM 3223 C CA . ASP B 1 127 ? 15.75 19.344 0.391 1 98.62 127 ASP B CA 1
ATOM 3224 C C . ASP B 1 127 ? 17.203 19.781 0.206 1 98.62 127 ASP B C 1
ATOM 3226 O O . ASP B 1 127 ? 18.125 19 0.444 1 98.62 127 ASP B O 1
ATOM 3230 N N . ALA B 1 128 ? 17.438 21 -0.178 1 97.62 128 ALA B N 1
ATOM 3231 C CA . ALA B 1 128 ? 18.766 21.484 -0.512 1 97.62 128 ALA B CA 1
ATOM 3232 C C . ALA B 1 128 ? 19.688 21.438 0.707 1 97.62 128 ALA B C 1
ATOM 3234 O O . ALA B 1 128 ? 20.875 21.156 0.586 1 97.62 128 ALA B O 1
ATOM 3235 N N . ALA B 1 129 ? 19.203 21.75 1.826 1 97.56 129 ALA B N 1
ATOM 3236 C CA . ALA B 1 129 ? 20.031 21.859 3.033 1 97.56 129 ALA B CA 1
ATOM 3237 C C . ALA B 1 129 ? 20.016 20.531 3.805 1 97.56 129 ALA B C 1
ATOM 3239 O O . ALA B 1 129 ? 21.078 20.062 4.25 1 97.56 129 ALA B O 1
ATOM 3240 N N . LEU B 1 130 ? 18.906 19.844 3.904 1 98.44 130 LEU B N 1
ATOM 3241 C CA . LEU B 1 130 ? 18.75 18.688 4.777 1 98.44 130 LEU B CA 1
ATOM 3242 C C . LEU B 1 130 ? 19.031 17.391 4.027 1 98.44 130 LEU B C 1
ATOM 3244 O O . LEU B 1 130 ? 19.234 16.344 4.645 1 98.44 130 LEU B O 1
ATOM 3248 N N . GLY B 1 131 ? 19.094 17.469 2.691 1 98.44 131 GLY B N 1
ATOM 3249 C CA . GLY B 1 131 ? 19.125 16.234 1.923 1 98.44 131 GLY B CA 1
ATOM 3250 C C . GLY B 1 131 ? 17.781 15.555 1.829 1 98.44 131 GLY B C 1
ATOM 3251 O O . GLY B 1 131 ? 16.734 16.219 1.822 1 98.44 131 GLY B O 1
ATOM 3252 N N . PRO B 1 132 ? 17.766 14.203 1.641 1 98.75 132 PRO B N 1
ATOM 3253 C CA . PRO B 1 132 ? 16.484 13.477 1.559 1 98.75 132 PRO B CA 1
ATOM 3254 C C . PRO B 1 132 ? 15.68 13.562 2.852 1 98.75 132 PRO B C 1
ATOM 3256 O O . PRO B 1 132 ? 16.219 13.352 3.939 1 98.75 132 PRO B O 1
ATOM 3259 N N . VAL B 1 133 ? 14.414 13.898 2.725 1 98.94 133 VAL B N 1
ATOM 3260 C CA . VAL B 1 133 ? 13.469 13.945 3.838 1 98.94 133 VAL B CA 1
ATOM 3261 C C . VAL B 1 133 ? 12.203 13.18 3.475 1 98.94 133 VAL B C 1
ATOM 3263 O O . VAL B 1 133 ? 11.57 13.461 2.455 1 98.94 133 VAL B O 1
ATOM 3266 N N . ARG B 1 134 ? 11.852 12.188 4.27 1 98.94 134 ARG B N 1
ATOM 3267 C CA . ARG B 1 134 ? 10.594 11.469 4.09 1 98.94 134 ARG B CA 1
ATOM 3268 C C . ARG B 1 134 ? 9.438 12.219 4.742 1 98.94 134 ARG B C 1
ATOM 3270 O O . ARG B 1 134 ? 9.375 12.328 5.969 1 98.94 134 ARG B O 1
ATOM 3277 N N . VAL B 1 135 ? 8.586 12.789 3.924 1 99 135 VAL B N 1
ATOM 3278 C CA . VAL B 1 135 ? 7.41 13.492 4.414 1 99 135 VAL B CA 1
ATOM 3279 C C . VAL B 1 135 ? 6.184 12.586 4.32 1 99 135 VAL B C 1
ATOM 3281 O O . VAL B 1 135 ? 5.82 12.133 3.23 1 99 135 VAL B O 1
ATOM 3284 N N . MET B 1 136 ? 5.555 12.352 5.469 1 98.94 136 MET B N 1
ATOM 3285 C CA . MET B 1 136 ? 4.445 11.406 5.586 1 98.94 136 MET B CA 1
ATOM 3286 C C . MET B 1 136 ? 3.164 12.117 6.004 1 98.94 136 MET B C 1
ATOM 3288 O O . MET B 1 136 ? 3.16 12.875 6.98 1 98.94 136 MET B O 1
ATOM 3292 N N . SER B 1 137 ? 2.074 11.922 5.242 1 98.94 137 SER B N 1
ATOM 3293 C CA . SER B 1 137 ? 0.758 12.469 5.543 1 98.94 137 SER B CA 1
ATOM 3294 C C . SER B 1 137 ? -0.23 11.375 5.922 1 98.94 137 SER B C 1
ATOM 3296 O O . SER B 1 137 ? -0.367 10.383 5.203 1 98.94 137 SER B O 1
ATOM 3298 N N . THR B 1 138 ? -0.922 11.547 7.031 1 98.94 138 THR B N 1
ATOM 3299 C CA . THR B 1 138 ? -1.876 10.539 7.473 1 98.94 138 THR B CA 1
ATOM 3300 C C . THR B 1 138 ? -3.139 11.188 8.023 1 98.94 138 THR B C 1
ATOM 3302 O O . THR B 1 138 ? -3.172 12.398 8.25 1 98.94 138 THR B O 1
ATOM 3305 N N . HIS B 1 139 ? -4.211 10.469 8.109 1 98.94 139 HIS B N 1
ATOM 3306 C CA . HIS B 1 139 ? -5.5 10.75 8.727 1 98.94 139 HIS B CA 1
ATOM 3307 C C . HIS B 1 139 ? -6.051 9.516 9.438 1 98.94 139 HIS B C 1
ATOM 3309 O O . HIS B 1 139 ? -6.527 8.586 8.789 1 98.94 139 HIS B O 1
ATOM 3315 N N . LEU B 1 140 ? -5.98 9.508 10.766 1 98.94 140 LEU B N 1
ATOM 3316 C CA . LEU B 1 140 ? -6.289 8.289 11.516 1 98.94 140 LEU B CA 1
ATOM 3317 C C . LEU B 1 140 ? -7.785 8.195 11.797 1 98.94 140 LEU B C 1
ATOM 3319 O O . LEU B 1 140 ? -8.539 9.133 11.523 1 98.94 140 LEU B O 1
ATOM 3323 N N . GLU B 1 141 ? -8.195 7.039 12.266 1 98.5 141 GLU B N 1
ATOM 3324 C CA . GLU B 1 141 ? -9.594 6.707 12.492 1 98.5 141 GLU B CA 1
ATOM 3325 C C . GLU B 1 141 ? -10.195 7.57 13.602 1 98.5 141 GLU B C 1
ATOM 3327 O O . GLU B 1 141 ? -9.562 7.793 14.633 1 98.5 141 GLU B O 1
ATOM 3332 N N . TYR B 1 142 ? -11.406 8.008 13.398 1 97.44 142 TYR B N 1
ATOM 3333 C CA . TYR B 1 142 ? -12.031 8.914 14.352 1 97.44 142 TYR B CA 1
ATOM 3334 C C . TYR B 1 142 ? -12.867 8.148 15.375 1 97.44 142 TYR B C 1
ATOM 3336 O O . TYR B 1 142 ? -12.734 8.359 16.578 1 97.44 142 TYR B O 1
ATOM 3344 N N . PHE B 1 143 ? -13.648 7.199 14.953 1 96.94 143 PHE B N 1
ATOM 3345 C CA . PHE B 1 143 ? -14.672 6.602 15.805 1 96.94 143 PHE B CA 1
ATOM 3346 C C . PHE B 1 143 ? -14.086 5.461 16.625 1 96.94 143 PHE B C 1
ATOM 3348 O O . PHE B 1 143 ? -14.406 5.316 17.812 1 96.94 143 PHE B O 1
ATOM 3355 N N . SER B 1 144 ? -13.273 4.68 16.031 1 98.12 144 SER B N 1
ATOM 3356 C CA . SER B 1 144 ? -12.766 3.475 16.688 1 98.12 144 SER B CA 1
ATOM 3357 C C . SER B 1 144 ? -11.414 3.729 17.344 1 98.12 144 SER B C 1
ATOM 3359 O O . SER B 1 144 ? -10.391 3.811 16.672 1 98.12 144 SER B O 1
ATOM 3361 N N . ARG B 1 145 ? -11.414 3.777 18.672 1 98.25 145 ARG B N 1
ATOM 3362 C CA . ARG B 1 145 ? -10.164 3.945 19.422 1 98.25 145 ARG B CA 1
ATOM 3363 C C . ARG B 1 145 ? -9.234 2.758 19.188 1 98.25 145 ARG B C 1
ATOM 3365 O O . ARG B 1 145 ? -8.016 2.924 19.141 1 98.25 145 ARG B O 1
ATOM 3372 N N . ARG B 1 146 ? -9.836 1.586 19.109 1 98.25 146 ARG B N 1
ATOM 3373 C CA . ARG B 1 146 ? -9.062 0.371 18.844 1 98.25 146 ARG B CA 1
ATOM 3374 C C . ARG B 1 146 ? -8.281 0.486 17.547 1 98.25 146 ARG B C 1
ATOM 3376 O O . ARG B 1 146 ? -7.078 0.2 17.516 1 98.25 146 ARG B O 1
ATOM 3383 N N . GLN B 1 147 ? -8.984 0.888 16.516 1 98.69 147 GLN B N 1
ATOM 3384 C CA . GLN B 1 147 ? -8.344 1.033 15.219 1 98.69 147 GLN B CA 1
ATOM 3385 C C . GLN B 1 147 ? -7.34 2.182 15.219 1 98.69 147 GLN B C 1
ATOM 3387 O O . GLN B 1 147 ? -6.242 2.057 14.672 1 98.69 147 GLN B O 1
ATOM 3392 N N . ARG B 1 148 ? -7.723 3.268 15.844 1 98.88 148 ARG B N 1
ATOM 3393 C CA . ARG B 1 148 ? -6.836 4.426 15.914 1 98.88 148 ARG B CA 1
ATOM 3394 C C . ARG B 1 148 ? -5.527 4.07 16.609 1 98.88 148 ARG B C 1
ATOM 3396 O O . ARG B 1 148 ? -4.453 4.492 16.172 1 98.88 148 ARG B O 1
ATOM 3403 N N . MET B 1 149 ? -5.578 3.322 17.719 1 98.88 149 MET B N 1
ATOM 3404 C CA . MET B 1 149 ? -4.375 2.887 18.422 1 98.88 149 MET B CA 1
ATOM 3405 C C . MET B 1 149 ? -3.514 2 17.531 1 98.88 149 MET B C 1
ATOM 3407 O O . MET B 1 149 ? -2.301 2.195 17.438 1 98.88 149 MET B O 1
ATOM 3411 N N . ALA B 1 150 ? -4.137 1.045 16.875 1 98.88 150 ALA B N 1
ATOM 3412 C CA . ALA B 1 150 ? -3.404 0.163 15.969 1 98.88 150 ALA B CA 1
ATOM 3413 C C . ALA B 1 150 ? -2.709 0.962 14.867 1 98.88 150 ALA B C 1
ATOM 3415 O O . ALA B 1 150 ? -1.584 0.642 14.477 1 98.88 150 ALA B O 1
ATOM 3416 N N . GLN B 1 151 ? -3.379 1.931 14.367 1 98.94 151 GLN B N 1
ATOM 3417 C CA . GLN B 1 151 ? -2.848 2.771 13.297 1 98.94 151 GLN B CA 1
ATOM 3418 C C . GLN B 1 151 ? -1.69 3.631 13.797 1 98.94 151 GLN B C 1
ATOM 3420 O O . GLN B 1 151 ? -0.672 3.768 13.117 1 98.94 151 GLN B O 1
ATOM 3425 N N . ALA B 1 152 ? -1.81 4.219 14.977 1 98.94 152 ALA B N 1
ATOM 3426 C CA . ALA B 1 152 ? -0.721 4.984 15.578 1 98.94 152 ALA B CA 1
ATOM 3427 C C . ALA B 1 152 ? 0.526 4.125 15.75 1 98.94 152 ALA B C 1
ATOM 3429 O O . ALA B 1 152 ? 1.634 4.547 15.406 1 98.94 152 ALA B O 1
ATOM 3430 N N . LEU B 1 153 ? 0.347 2.959 16.25 1 98.81 153 LEU B N 1
ATOM 3431 C CA . LEU B 1 153 ? 1.47 2.057 16.469 1 98.81 153 LEU B CA 1
ATOM 3432 C C . LEU B 1 153 ? 2.094 1.623 15.148 1 98.81 153 LEU B C 1
ATOM 3434 O O . LEU B 1 153 ? 3.309 1.42 15.07 1 98.81 153 LEU B O 1
ATOM 3438 N N . ALA B 1 154 ? 1.267 1.47 14.164 1 98.88 154 ALA B N 1
ATOM 3439 C CA . ALA B 1 154 ? 1.793 1.129 12.844 1 98.88 154 ALA B CA 1
ATOM 3440 C C . ALA B 1 154 ? 2.678 2.248 12.297 1 98.88 154 ALA B C 1
ATOM 3442 O O . ALA B 1 154 ? 3.688 1.984 11.641 1 98.88 154 ALA B O 1
ATOM 3443 N N . LEU B 1 155 ? 2.281 3.459 12.492 1 98.94 155 LEU B N 1
ATOM 3444 C CA . LEU B 1 155 ? 3.088 4.594 12.055 1 98.94 155 LEU B CA 1
ATOM 3445 C C . LEU B 1 155 ? 4.438 4.605 12.766 1 98.94 155 LEU B C 1
ATOM 3447 O O . LEU B 1 155 ? 5.457 4.938 12.156 1 98.94 155 LEU B O 1
ATOM 3451 N N . ARG B 1 156 ? 4.414 4.301 14.031 1 98.81 156 ARG B N 1
ATOM 3452 C CA . ARG B 1 156 ? 5.652 4.129 14.789 1 98.81 156 ARG B CA 1
ATOM 3453 C C . ARG B 1 156 ? 6.523 3.041 14.172 1 98.81 156 ARG B C 1
ATOM 3455 O O . ARG B 1 156 ? 7.73 3.232 13.992 1 98.81 156 ARG B O 1
ATOM 3462 N N . SER B 1 157 ? 5.945 1.954 13.836 1 98.69 157 SER B N 1
ATOM 3463 C CA . SER B 1 157 ? 6.664 0.831 13.242 1 98.69 157 SER B CA 1
ATOM 3464 C C . SER B 1 157 ? 7.246 1.202 11.883 1 98.69 157 SER B C 1
ATOM 3466 O O . SER B 1 157 ? 8.336 0.746 11.523 1 98.69 157 SER B O 1
ATOM 3468 N N . LEU B 1 158 ? 6.504 1.962 11.102 1 98.75 158 LEU B N 1
ATOM 3469 C CA . LEU B 1 158 ? 7.012 2.412 9.805 1 98.75 158 LEU B CA 1
ATOM 3470 C C . LEU B 1 158 ? 8.305 3.207 9.977 1 98.75 158 LEU B C 1
ATOM 3472 O O . LEU B 1 158 ? 9.219 3.084 9.164 1 98.75 158 LEU B O 1
ATOM 3476 N N . GLN B 1 159 ? 8.336 4.043 11 1 98.75 159 GLN B N 1
ATOM 3477 C CA . GLN B 1 159 ? 9.539 4.832 11.25 1 98.75 159 GLN B CA 1
ATOM 3478 C C . GLN B 1 159 ? 10.711 3.939 11.664 1 98.75 159 GLN B C 1
ATOM 3480 O O . GLN B 1 159 ? 11.836 4.125 11.195 1 98.75 159 GLN B O 1
ATOM 3485 N N . ILE B 1 160 ? 10.469 2.994 12.539 1 98.69 160 ILE B N 1
ATOM 3486 C CA . ILE B 1 160 ? 11.508 2.078 12.992 1 98.69 160 ILE B CA 1
ATOM 3487 C C . ILE B 1 160 ? 12.086 1.32 11.797 1 98.69 160 ILE B C 1
ATOM 3489 O O . ILE B 1 160 ? 13.305 1.188 11.672 1 98.69 160 ILE B O 1
ATOM 3493 N N . GLU B 1 161 ? 11.227 0.915 10.977 1 98.62 161 GLU B N 1
ATOM 3494 C CA . GLU B 1 161 ? 11.641 0.181 9.781 1 98.62 161 GLU B CA 1
ATOM 3495 C C . GLU B 1 161 ? 12.477 1.06 8.859 1 98.62 161 GLU B C 1
ATOM 3497 O O . GLU B 1 161 ? 13.523 0.636 8.367 1 98.62 161 GLU B O 1
ATOM 3502 N N . ALA B 1 162 ? 12.016 2.221 8.586 1 98.5 162 ALA B N 1
ATOM 3503 C CA . ALA B 1 162 ? 12.734 3.145 7.711 1 98.5 162 ALA B CA 1
ATOM 3504 C C . ALA B 1 162 ? 14.109 3.475 8.273 1 98.5 162 ALA B C 1
ATOM 3506 O O . ALA B 1 162 ? 15.086 3.564 7.527 1 98.5 162 ALA B O 1
ATOM 3507 N N . LEU B 1 163 ? 14.164 3.727 9.57 1 98.62 163 LEU B N 1
ATOM 3508 C CA . LEU B 1 163 ? 15.438 3.994 10.219 1 98.62 163 LEU B CA 1
ATOM 3509 C C . LEU B 1 163 ? 16.391 2.809 10.062 1 98.62 163 LEU B C 1
ATOM 3511 O O . LEU B 1 163 ? 17.578 2.992 9.805 1 98.62 163 LEU B O 1
ATOM 3515 N N . GLY B 1 164 ? 15.844 1.623 10.297 1 98.44 164 GLY B N 1
ATOM 3516 C CA . GLY B 1 164 ? 16.656 0.431 10.102 1 98.44 164 GLY B CA 1
ATOM 3517 C C . GLY B 1 164 ? 17.266 0.344 8.711 1 98.44 164 GLY B C 1
ATOM 3518 O O . GLY B 1 164 ? 18.438 0.011 8.562 1 98.44 164 GLY B O 1
ATOM 3519 N N . GLN B 1 165 ? 16.484 0.652 7.672 1 98.12 165 GLN B N 1
ATOM 3520 C CA . GLN B 1 165 ? 16.953 0.637 6.293 1 98.12 165 GLN B CA 1
ATOM 3521 C C . GLN B 1 165 ? 18.047 1.684 6.074 1 98.12 165 GLN B C 1
ATOM 3523 O O . GLN B 1 165 ? 19 1.444 5.344 1 98.12 165 GLN B O 1
ATOM 3528 N N . ALA B 1 166 ? 17.844 2.855 6.656 1 98.38 166 ALA B N 1
ATOM 3529 C CA . ALA B 1 166 ? 18.828 3.93 6.52 1 98.38 166 ALA B CA 1
ATOM 3530 C C . ALA B 1 166 ? 20.141 3.561 7.195 1 98.38 166 ALA B C 1
ATOM 3532 O O . ALA B 1 166 ? 21.219 3.896 6.695 1 98.38 166 ALA B O 1
ATOM 3533 N N . GLU B 1 167 ? 20.078 2.875 8.312 1 98.38 167 GLU B N 1
ATOM 3534 C CA . GLU B 1 167 ? 21.25 2.539 9.125 1 98.38 167 GLU B CA 1
ATOM 3535 C C . GLU B 1 167 ? 21.984 1.321 8.562 1 98.38 167 GLU B C 1
ATOM 3537 O O . GLU B 1 167 ? 23.203 1.204 8.695 1 98.38 167 GLU B O 1
ATOM 3542 N N . ALA B 1 168 ? 21.234 0.412 8.023 1 98.06 168 ALA B N 1
ATOM 3543 C CA . ALA B 1 168 ? 21.766 -0.803 7.402 1 98.06 168 ALA B CA 1
ATOM 3544 C C . ALA B 1 168 ? 21.156 -1.027 6.023 1 98.06 168 ALA B C 1
ATOM 3546 O O . ALA B 1 168 ? 20.406 -1.984 5.82 1 98.06 168 ALA B O 1
ATOM 3547 N N . PRO B 1 169 ? 21.594 -0.231 5.082 1 97.25 169 PRO B N 1
ATOM 3548 C CA . PRO B 1 169 ? 20.984 -0.271 3.758 1 97.25 169 PRO B CA 1
ATOM 3549 C C . PRO B 1 169 ? 21.281 -1.563 3.002 1 97.25 169 PRO B C 1
ATOM 3551 O O . PRO B 1 169 ? 22.266 -2.244 3.309 1 97.25 169 PRO B O 1
ATOM 3554 N N . PRO B 1 170 ? 20.359 -1.883 2.041 1 97.12 170 PRO B N 1
ATOM 3555 C CA . PRO B 1 170 ? 20.641 -3.025 1.168 1 97.12 170 PRO B CA 1
ATOM 3556 C C . PRO B 1 170 ? 21.938 -2.85 0.362 1 97.12 170 PRO B C 1
ATOM 3558 O O . PRO B 1 170 ? 22.484 -1.752 0.315 1 97.12 170 PRO B O 1
ATOM 3561 N N . GLN B 1 171 ? 22.406 -3.955 -0.219 1 96.75 171 GLN B N 1
ATOM 3562 C CA . GLN B 1 171 ? 23.562 -3.906 -1.12 1 96.75 171 GLN B CA 1
ATOM 3563 C C . GLN B 1 171 ? 23.344 -2.871 -2.221 1 96.75 171 GLN B C 1
ATOM 3565 O O . GLN B 1 171 ? 22.328 -2.883 -2.906 1 96.75 171 GLN B O 1
ATOM 3570 N N . PRO B 1 172 ? 24.312 -2.039 -2.365 1 94.56 172 PRO B N 1
ATOM 3571 C CA . PRO B 1 172 ? 24.156 -1.021 -3.408 1 94.56 172 PRO B CA 1
ATOM 3572 C C . PRO B 1 172 ? 24.062 -1.622 -4.809 1 94.56 172 PRO B C 1
ATOM 3574 O O . PRO B 1 172 ? 24.766 -2.586 -5.121 1 94.56 172 PRO B O 1
ATOM 3577 N N . ALA B 1 173 ? 23.172 -1.172 -5.527 1 92.81 173 ALA B N 1
ATOM 3578 C CA . ALA B 1 173 ? 22.984 -1.57 -6.922 1 92.81 173 ALA B CA 1
ATOM 3579 C C . ALA B 1 173 ? 22.625 -0.37 -7.793 1 92.81 173 ALA B C 1
ATOM 3581 O O . ALA B 1 173 ? 21.875 0.514 -7.363 1 92.81 173 ALA B O 1
ATOM 3582 N N . SER B 1 174 ? 23.234 -0.193 -8.977 1 92 174 SER B N 1
ATOM 3583 C CA . SER B 1 174 ? 22.938 0.846 -9.961 1 92 174 SER B CA 1
ATOM 3584 C C . SER B 1 174 ? 22.781 0.26 -11.359 1 92 174 SER B C 1
ATOM 3586 O O . SER B 1 174 ? 23.453 0.689 -12.297 1 92 174 SER B O 1
ATOM 3588 N N . ASP B 1 175 ? 21.859 -0.689 -11.453 1 91.81 175 ASP B N 1
ATOM 3589 C CA . ASP B 1 175 ? 21.766 -1.454 -12.688 1 91.81 175 ASP B CA 1
ATOM 3590 C C . ASP B 1 175 ? 20.562 -1.021 -13.508 1 91.81 175 ASP B C 1
ATOM 3592 O O . ASP B 1 175 ? 20.25 -1.627 -14.539 1 91.81 175 ASP B O 1
ATOM 3596 N N . GLY B 1 176 ? 19.844 -0.018 -13.07 1 93.69 176 GLY B N 1
ATOM 3597 C CA . GLY B 1 176 ? 18.719 0.518 -13.82 1 93.69 176 GLY B CA 1
ATOM 3598 C C . GLY B 1 176 ? 17.469 -0.329 -13.695 1 93.69 176 GLY B C 1
ATOM 3599 O O . GLY B 1 176 ? 16.438 -0.017 -14.305 1 93.69 176 GLY B O 1
ATOM 3600 N N . SER B 1 177 ? 17.5 -1.355 -12.914 1 95.69 177 SER B N 1
ATOM 3601 C CA . SER B 1 177 ? 16.359 -2.23 -12.672 1 95.69 177 SER B CA 1
ATOM 3602 C C . SER B 1 177 ? 15.586 -1.808 -11.43 1 95.69 177 SER B C 1
ATOM 3604 O O . SER B 1 177 ? 16.047 -0.937 -10.68 1 95.69 177 SER B O 1
ATOM 3606 N N . PRO B 1 178 ? 14.406 -2.412 -11.164 1 96.31 178 PRO B N 1
ATOM 3607 C CA . PRO B 1 178 ? 13.68 -2.105 -9.93 1 96.31 178 PRO B CA 1
ATOM 3608 C C . PRO B 1 178 ? 14.477 -2.455 -8.672 1 96.31 178 PRO B C 1
ATOM 3610 O O . PRO B 1 178 ? 14.141 -2.004 -7.578 1 96.31 178 PRO B O 1
ATOM 3613 N N . GLN B 1 179 ? 15.523 -3.154 -8.844 1 94.5 179 GLN B N 1
ATOM 3614 C CA . GLN B 1 179 ? 16.344 -3.58 -7.711 1 94.5 179 GLN B CA 1
ATOM 3615 C C . GLN B 1 179 ? 17.406 -2.545 -7.383 1 94.5 179 GLN B C 1
ATOM 3617 O O . GLN B 1 179 ? 18.125 -2.676 -6.391 1 94.5 179 GLN B O 1
ATOM 3622 N N . GLN B 1 180 ? 17.531 -1.561 -8.195 1 95.69 180 GLN B N 1
ATOM 3623 C CA . GLN B 1 180 ? 18.531 -0.532 -7.914 1 95.69 180 GLN B CA 1
ATOM 3624 C C . GLN B 1 180 ? 18.281 0.112 -6.551 1 95.69 180 GLN B C 1
ATOM 3626 O O . GLN B 1 180 ? 17.172 0.041 -6.012 1 95.69 180 GLN B O 1
ATOM 3631 N N . THR B 1 181 ? 19.312 0.652 -6.074 1 92.31 181 THR B N 1
ATOM 3632 C CA . THR B 1 181 ? 19.297 1.196 -4.723 1 92.31 181 THR B CA 1
ATOM 3633 C C . THR B 1 181 ? 18.234 2.283 -4.578 1 92.31 181 THR B C 1
ATOM 3635 O O . THR B 1 181 ? 18.141 3.168 -5.43 1 92.31 181 THR B O 1
ATOM 3638 N N . LYS B 1 182 ? 17.438 2.199 -3.477 1 95.75 182 LYS B N 1
ATOM 3639 C CA . LYS B 1 182 ? 16.453 3.225 -3.133 1 95.75 182 LYS B CA 1
ATOM 3640 C C . LYS B 1 182 ? 17.047 4.258 -2.18 1 95.75 182 LYS B C 1
ATOM 3642 O O . LYS B 1 182 ? 18 3.965 -1.454 1 95.75 182 LYS B O 1
ATOM 3647 N N . PRO B 1 183 ? 16.547 5.449 -2.219 1 95.56 183 PRO B N 1
ATOM 3648 C CA . PRO B 1 183 ? 16.984 6.402 -1.196 1 95.56 183 PRO B CA 1
ATOM 3649 C C . PRO B 1 183 ? 16.484 6.047 0.199 1 95.56 183 PRO B C 1
ATOM 3651 O O . PRO B 1 183 ? 15.297 5.758 0.374 1 95.56 183 PRO B O 1
ATOM 3654 N N . HIS B 1 184 ? 17.328 5.949 1.127 1 97.31 184 HIS B N 1
ATOM 3655 C CA . HIS B 1 184 ? 17.016 5.785 2.543 1 97.31 184 HIS B CA 1
ATOM 3656 C C . HIS B 1 184 ? 17.516 6.973 3.357 1 97.31 184 HIS B C 1
ATOM 3658 O O . HIS B 1 184 ? 18.578 7.527 3.072 1 97.31 184 HIS B O 1
ATOM 3664 N N . THR B 1 185 ? 16.75 7.383 4.281 1 98.62 185 THR B N 1
ATOM 3665 C CA . THR B 1 185 ? 17.078 8.57 5.07 1 98.62 185 THR B CA 1
ATOM 3666 C C . THR B 1 185 ? 16.547 8.43 6.496 1 98.62 185 THR B C 1
ATOM 3668 O O . THR B 1 185 ? 15.477 7.879 6.715 1 98.62 185 THR B O 1
ATOM 3671 N N . PRO B 1 186 ? 17.297 8.914 7.461 1 98.56 186 PRO B N 1
ATOM 3672 C CA . PRO B 1 186 ? 16.781 8.953 8.828 1 98.56 186 PRO B CA 1
ATOM 3673 C C . PRO B 1 186 ? 15.82 10.117 9.07 1 98.56 186 PRO B C 1
ATOM 3675 O O . PRO B 1 186 ? 15.164 10.172 10.109 1 98.56 186 PRO B O 1
ATOM 3678 N N . HIS B 1 187 ? 15.812 11.133 8.109 1 98.88 187 HIS B N 1
ATOM 3679 C CA . HIS B 1 187 ? 15 12.328 8.266 1 98.88 187 HIS B CA 1
ATOM 3680 C C . HIS B 1 187 ? 13.547 12.062 7.875 1 98.88 187 HIS B C 1
ATOM 3682 O O . HIS B 1 187 ? 13.266 11.641 6.746 1 98.88 187 HIS B O 1
ATOM 3688 N N . ALA B 1 188 ? 12.641 12.273 8.844 1 98.94 188 ALA B N 1
ATOM 3689 C CA . ALA B 1 188 ? 11.227 12.047 8.555 1 98.94 188 ALA B CA 1
ATOM 3690 C C . ALA B 1 188 ? 10.352 13.078 9.258 1 98.94 188 ALA B C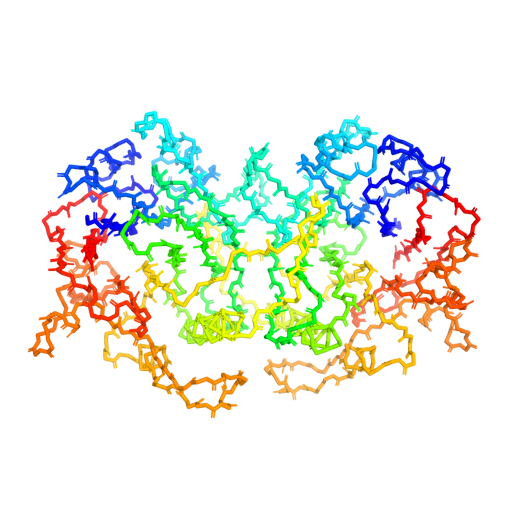 1
ATOM 3692 O O . ALA B 1 188 ? 10.656 13.5 10.383 1 98.94 188 ALA B O 1
ATOM 3693 N N . VAL B 1 189 ? 9.375 13.531 8.586 1 99 189 VAL B N 1
ATOM 3694 C CA . VAL B 1 189 ? 8.258 14.297 9.141 1 99 189 VAL B CA 1
ATOM 3695 C C . VAL B 1 189 ? 6.961 13.516 8.961 1 99 189 VAL B C 1
ATOM 3697 O O . VAL B 1 189 ? 6.645 13.062 7.859 1 99 189 VAL B O 1
ATOM 3700 N N . LEU B 1 190 ? 6.266 13.219 10 1 99 190 LEU B N 1
ATOM 3701 C CA . LEU B 1 190 ? 4.941 12.602 10 1 99 190 LEU B CA 1
ATOM 3702 C C . LEU B 1 190 ? 3.877 13.617 10.414 1 99 190 LEU B C 1
ATOM 3704 O O . LEU B 1 190 ? 3.91 14.133 11.531 1 99 190 LEU B O 1
ATOM 3708 N N . CYS B 1 191 ? 2.975 13.938 9.445 1 98.94 191 CYS B N 1
ATOM 3709 C CA . CYS B 1 191 ? 2.025 14.992 9.789 1 98.94 191 CYS B CA 1
ATOM 3710 C C . CYS B 1 191 ? 0.625 14.641 9.305 1 98.94 191 CYS B C 1
ATOM 3712 O O . CYS B 1 191 ? 0.449 13.711 8.523 1 98.94 191 CYS B O 1
ATOM 3714 N N . GLY B 1 192 ? -0.371 15.258 9.781 1 98.94 192 GLY B N 1
ATOM 3715 C CA . GLY B 1 192 ? -1.765 15.094 9.398 1 98.94 192 GLY B CA 1
ATOM 3716 C C . GLY B 1 192 ? -2.719 15.172 10.578 1 98.94 192 GLY B C 1
ATOM 3717 O O . GLY B 1 192 ? -2.412 15.805 11.586 1 98.94 192 GLY B O 1
ATOM 3718 N N . ASP B 1 193 ? -3.938 14.68 10.383 1 98.94 193 ASP B N 1
ATOM 3719 C CA . ASP B 1 193 ? -4.969 14.57 11.406 1 98.94 193 ASP B CA 1
ATOM 3720 C C . ASP B 1 193 ? -4.914 13.211 12.102 1 98.94 193 ASP B C 1
ATOM 3722 O O . ASP B 1 193 ? -5.285 12.195 11.516 1 98.94 193 ASP B O 1
ATOM 3726 N N . PHE B 1 194 ? -4.57 13.258 13.375 1 98.94 194 PHE B N 1
ATOM 3727 C CA . PHE B 1 194 ? -4.355 12 14.078 1 98.94 194 PHE B CA 1
ATOM 3728 C C . PHE B 1 194 ? -5.605 11.594 14.852 1 98.94 194 PHE B C 1
ATOM 3730 O O . PHE B 1 194 ? -5.703 10.469 15.336 1 98.94 194 PHE B O 1
ATOM 3737 N N . ASN B 1 195 ? -6.52 12.469 15.008 1 98.62 195 ASN B N 1
ATOM 3738 C CA . ASN B 1 195 ? -7.781 12.25 15.703 1 98.62 195 ASN B CA 1
ATOM 3739 C C . ASN B 1 195 ? -7.559 11.828 17.156 1 98.62 195 ASN B C 1
ATOM 3741 O O . ASN B 1 195 ? -8.352 11.062 17.719 1 98.62 195 ASN B O 1
ATOM 3745 N N . PHE B 1 196 ? -6.441 12.172 17.703 1 98.69 196 PHE B N 1
ATOM 3746 C CA . PHE B 1 196 ? -6.211 12.07 19.141 1 98.69 196 PHE B CA 1
ATOM 3747 C C . PHE B 1 196 ? -5.582 13.352 19.688 1 98.69 196 PHE B C 1
ATOM 3749 O O . PHE B 1 196 ? -4.977 14.117 18.922 1 98.69 196 PHE B O 1
ATOM 3756 N N . GLU B 1 197 ? -5.746 13.602 20.922 1 98.12 197 GLU B N 1
ATOM 3757 C CA . GLU B 1 197 ? -5.164 14.742 21.625 1 98.12 197 GLU B CA 1
ATOM 3758 C C . GLU B 1 197 ? -3.967 14.32 22.469 1 98.12 197 GLU B C 1
ATOM 3760 O O . GLU B 1 197 ? -3.781 13.133 22.734 1 98.12 197 GLU B O 1
ATOM 3765 N N . PRO B 1 198 ? -3.162 15.266 22.922 1 97.69 198 PRO B N 1
ATOM 3766 C CA . PRO B 1 198 ? -1.902 14.945 23.594 1 97.69 198 PRO B CA 1
ATOM 3767 C C . PRO B 1 198 ? -2.107 14.141 24.875 1 97.69 198 PRO B C 1
ATOM 3769 O O . PRO B 1 198 ? -1.208 13.406 25.297 1 97.69 198 PRO B O 1
ATOM 3772 N N . HIS B 1 199 ? -3.229 14.195 25.484 1 97 199 HIS B N 1
ATOM 3773 C CA . HIS B 1 199 ? -3.447 13.516 26.75 1 97 199 HIS B CA 1
ATOM 3774 C C . HIS B 1 199 ? -3.932 12.086 26.531 1 97 199 HIS B C 1
ATOM 3776 O O . HIS B 1 199 ? -4.09 11.328 27.5 1 97 199 HIS B O 1
ATOM 3782 N N . GLU B 1 200 ? -4.176 11.703 25.281 1 98.19 200 GLU B N 1
ATOM 3783 C CA . GLU B 1 200 ? -4.797 10.414 25 1 98.19 200 GLU B CA 1
ATOM 3784 C C . GLU B 1 200 ? -3.744 9.328 24.812 1 98.19 200 GLU B C 1
ATOM 3786 O O . GLU B 1 200 ? -2.584 9.625 24.516 1 98.19 200 GLU B O 1
ATOM 3791 N N . ASP B 1 201 ? -4.125 8.055 24.953 1 98.62 201 ASP B N 1
ATOM 3792 C CA . ASP B 1 201 ? -3.246 6.891 24.938 1 98.62 201 ASP B CA 1
ATOM 3793 C C . ASP B 1 201 ? -2.549 6.738 23.594 1 98.62 201 ASP B C 1
ATOM 3795 O O . ASP B 1 201 ? -1.406 6.281 23.531 1 98.62 201 ASP B O 1
ATOM 3799 N N . GLU B 1 202 ? -3.234 7.023 22.516 1 98.81 202 GLU B N 1
ATOM 3800 C CA . GLU B 1 202 ? -2.648 6.883 21.188 1 98.81 202 GLU B CA 1
ATOM 3801 C C . GLU B 1 202 ? -1.46 7.824 21 1 98.81 202 GLU B C 1
ATOM 3803 O O . GLU B 1 202 ? -0.47 7.469 20.359 1 98.81 202 GLU B O 1
ATOM 3808 N N . TYR B 1 203 ? -1.591 9.07 21.562 1 98.81 203 TYR B N 1
ATOM 3809 C CA . TYR B 1 203 ? -0.469 10.008 21.562 1 98.81 203 TYR B CA 1
ATOM 3810 C C . TYR B 1 203 ? 0.745 9.406 22.25 1 98.81 203 TYR B C 1
ATOM 3812 O O . TYR B 1 203 ? 1.857 9.445 21.734 1 98.81 203 TYR B O 1
ATOM 3820 N N . ALA B 1 204 ? 0.531 8.875 23.453 1 98.69 204 ALA B N 1
ATOM 3821 C CA . ALA B 1 204 ? 1.596 8.242 24.234 1 98.69 204 ALA B CA 1
ATOM 3822 C C . ALA B 1 204 ? 2.191 7.055 23.469 1 98.69 204 ALA B C 1
ATOM 3824 O O . ALA B 1 204 ? 3.406 6.852 23.484 1 98.69 204 ALA B O 1
ATOM 3825 N N . GLY B 1 205 ? 1.331 6.285 22.828 1 98.69 205 GLY B N 1
ATOM 3826 C CA . GLY B 1 205 ? 1.793 5.137 22.062 1 98.69 205 GLY B CA 1
ATOM 3827 C C . GLY B 1 205 ? 2.693 5.523 20.891 1 98.69 205 GLY B C 1
ATOM 3828 O O . GLY B 1 205 ? 3.742 4.906 20.688 1 98.69 205 GLY B O 1
ATOM 3829 N N . LEU B 1 206 ? 2.334 6.496 20.141 1 98.81 206 LEU B N 1
ATOM 3830 C CA . LEU B 1 206 ? 3.105 6.938 18.984 1 98.81 206 LEU B CA 1
ATOM 3831 C C . LEU B 1 206 ? 4.43 7.555 19.422 1 98.81 206 LEU B C 1
ATOM 3833 O O . LEU B 1 206 ? 5.465 7.324 18.781 1 98.81 206 LEU B O 1
ATOM 3837 N N . SER B 1 207 ? 4.414 8.328 20.5 1 98.19 207 SER B N 1
ATOM 3838 C CA . SER B 1 207 ? 5.57 9.133 20.906 1 98.19 207 SER B CA 1
ATOM 3839 C C . SER B 1 207 ? 6.492 8.344 21.828 1 98.19 207 SER B C 1
ATOM 3841 O O . SER B 1 207 ? 7.586 8.805 22.156 1 98.19 207 SER B O 1
ATOM 3843 N N . ARG B 1 208 ? 6.078 7.172 22.25 1 98.25 208 ARG B N 1
ATOM 3844 C CA . ARG B 1 208 ? 6.883 6.383 23.188 1 98.25 208 ARG B CA 1
ATOM 3845 C C . ARG B 1 208 ? 8.266 6.102 22.609 1 98.25 208 ARG B C 1
ATOM 3847 O O . ARG B 1 208 ? 8.391 5.637 21.469 1 98.25 208 ARG B O 1
ATOM 3854 N N . PRO B 1 209 ? 9.312 6.348 23.391 1 98.44 209 PRO B N 1
ATOM 3855 C CA . PRO B 1 209 ? 10.633 5.969 22.906 1 98.44 209 PRO B CA 1
ATOM 3856 C C . PRO B 1 209 ? 10.773 4.465 22.672 1 98.44 209 PRO B C 1
ATOM 3858 O O . PRO B 1 209 ? 10.125 3.672 23.359 1 98.44 209 PRO B O 1
ATOM 3861 N N . TRP B 1 210 ? 11.516 4.098 21.703 1 98.69 210 TRP B N 1
ATOM 3862 C CA . TRP B 1 210 ? 11.906 2.701 21.516 1 98.69 210 TRP B CA 1
ATOM 3863 C C . TRP B 1 210 ? 13.398 2.516 21.781 1 98.69 210 TRP B C 1
ATOM 3865 O O . TRP B 1 210 ? 14.188 3.441 21.578 1 98.69 210 TRP B O 1
ATOM 3875 N N . ALA B 1 211 ? 13.789 1.343 22.234 1 98.31 211 ALA B N 1
ATOM 3876 C CA . ALA B 1 211 ? 15.18 0.975 22.484 1 98.31 211 ALA B CA 1
ATOM 3877 C C . ALA B 1 211 ? 15.758 0.187 21.312 1 98.31 211 ALA B C 1
ATOM 3879 O O . ALA B 1 211 ? 15.016 -0.352 20.484 1 98.31 211 ALA B O 1
ATOM 3880 N N . ALA B 1 212 ? 17.094 0.221 21.281 1 97.69 212 ALA B N 1
ATOM 3881 C CA . ALA B 1 212 ? 17.734 -0.704 20.344 1 97.69 212 ALA B CA 1
ATOM 3882 C C . ALA B 1 212 ? 17.25 -2.131 20.562 1 97.69 212 ALA B C 1
ATOM 3884 O O . ALA B 1 212 ? 17.094 -2.574 21.703 1 97.69 212 ALA B O 1
ATOM 3885 N N . GLY B 1 213 ? 16.906 -2.785 19.453 1 97.12 213 GLY B N 1
ATOM 3886 C CA . GLY B 1 213 ? 16.422 -4.152 19.547 1 97.12 213 GLY B CA 1
ATOM 3887 C C . GLY B 1 213 ? 14.914 -4.242 19.625 1 97.12 213 GLY B C 1
ATOM 3888 O O . GLY B 1 213 ? 14.328 -5.266 19.25 1 97.12 213 GLY B O 1
ATOM 3889 N N . GLU B 1 214 ? 14.312 -3.219 20.125 1 96.25 214 GLU B N 1
ATOM 3890 C CA . GLU B 1 214 ? 12.859 -3.201 20.203 1 96.25 214 GLU B CA 1
ATOM 3891 C C . GLU B 1 214 ? 12.219 -3.211 18.828 1 96.25 214 GLU B C 1
ATOM 3893 O O . GLU B 1 214 ? 12.586 -2.414 17.953 1 96.25 214 GLU B O 1
ATOM 3898 N N . GLU B 1 215 ? 11.305 -4.234 18.625 1 93.38 215 GLU B N 1
ATOM 3899 C CA . GLU B 1 215 ? 10.578 -4.367 17.375 1 93.38 215 GLU B CA 1
ATOM 3900 C C . GLU B 1 215 ? 11.523 -4.344 16.172 1 93.38 215 GLU B C 1
ATOM 3902 O O . GLU B 1 215 ? 11.164 -3.838 15.109 1 93.38 215 GLU B O 1
ATOM 3907 N N . GLY B 1 216 ? 12.805 -4.652 16.375 1 94.69 216 GLY B N 1
ATOM 3908 C CA . GLY B 1 216 ? 13.766 -4.75 15.289 1 94.69 216 GLY B CA 1
ATOM 3909 C C . GLY B 1 216 ? 14.57 -3.477 15.086 1 94.69 216 GLY B C 1
ATOM 3910 O O . GLY B 1 216 ? 15.359 -3.377 14.141 1 94.69 216 GLY B O 1
ATOM 3911 N N . ALA B 1 217 ? 14.453 -2.496 15.93 1 98.31 217 ALA B N 1
ATOM 3912 C CA . ALA B 1 217 ? 15.18 -1.237 15.82 1 98.31 217 ALA B CA 1
ATOM 3913 C C . ALA B 1 217 ? 16.672 -1.455 16 1 98.31 217 ALA B C 1
ATOM 3915 O O . ALA B 1 217 ? 17.094 -2.209 16.891 1 98.31 217 ALA B O 1
ATOM 3916 N N . LEU B 1 218 ? 17.469 -0.806 15.203 1 98.38 218 LEU B N 1
ATOM 3917 C CA . LEU B 1 218 ? 18.922 -0.902 15.344 1 98.38 218 LEU B CA 1
ATOM 3918 C C . LEU B 1 218 ? 19.438 0.07 16.406 1 98.38 218 LEU B C 1
ATOM 3920 O O . LEU B 1 218 ? 20.422 -0.208 17.078 1 98.38 218 LEU B O 1
ATOM 3924 N N . THR B 1 219 ? 18.828 1.235 16.516 1 98.25 219 THR B N 1
ATOM 3925 C CA . THR B 1 219 ? 19.188 2.258 17.5 1 98.25 219 THR B CA 1
ATOM 3926 C C . THR B 1 219 ? 17.938 2.752 18.234 1 98.25 219 THR B C 1
ATOM 3928 O O . THR B 1 219 ? 16.812 2.561 17.766 1 98.25 219 THR B O 1
ATOM 3931 N N . ALA B 1 220 ? 18.172 3.283 19.391 1 98.5 220 ALA B N 1
ATOM 3932 C CA . ALA B 1 220 ? 17.078 3.91 20.125 1 98.5 220 ALA B CA 1
ATOM 3933 C C . ALA B 1 220 ? 16.578 5.16 19.406 1 98.5 220 ALA B C 1
ATOM 3935 O O . ALA B 1 220 ? 17.312 5.754 18.594 1 98.5 220 ALA B O 1
ATOM 3936 N N . GLY B 1 221 ? 15.258 5.496 19.656 1 98.38 221 GLY B N 1
ATOM 3937 C CA . GLY B 1 221 ? 14.695 6.691 19.062 1 98.38 221 GLY B CA 1
ATOM 3938 C C . GLY B 1 221 ? 13.258 6.949 19.469 1 98.38 221 GLY B C 1
ATOM 3939 O O . GLY B 1 221 ? 12.734 6.281 20.375 1 98.38 221 GLY B O 1
ATOM 3940 N N . GLN B 1 222 ? 12.727 7.953 18.875 1 98.38 222 GLN B N 1
ATOM 3941 C CA . GLN B 1 222 ? 11.328 8.305 19.109 1 98.38 222 GLN B CA 1
ATOM 3942 C C . GLN B 1 222 ? 10.867 9.383 18.125 1 98.38 222 GLN B C 1
ATOM 3944 O O . GLN B 1 222 ? 11.695 10.055 17.5 1 98.38 222 GLN B O 1
ATOM 3949 N N . TRP B 1 223 ? 9.555 9.477 17.953 1 98.81 223 TRP B N 1
ATOM 3950 C CA . TRP B 1 223 ? 8.945 10.641 17.312 1 98.81 223 TRP B CA 1
ATOM 3951 C C . TRP B 1 223 ? 8.914 11.828 18.281 1 98.81 223 TRP B C 1
ATOM 3953 O O . TRP B 1 223 ? 8.656 11.664 19.469 1 98.81 223 TRP B O 1
ATOM 3963 N N . HIS B 1 224 ? 9.148 13.023 17.734 1 98.88 224 HIS B N 1
ATOM 3964 C CA . HIS B 1 224 ? 9.047 14.242 18.516 1 98.88 224 HIS B CA 1
ATOM 3965 C C . HIS B 1 224 ? 7.965 15.164 17.969 1 98.88 224 HIS B C 1
ATOM 3967 O O . HIS B 1 224 ? 7.984 15.523 16.797 1 98.88 224 HIS B O 1
ATOM 3973 N N . ASN B 1 225 ? 7.059 15.5 18.812 1 98.81 225 ASN B N 1
ATOM 3974 C CA . ASN B 1 225 ? 6.141 16.578 18.453 1 98.81 225 ASN B CA 1
ATOM 3975 C C . ASN B 1 225 ? 6.875 17.891 18.234 1 98.81 225 ASN B C 1
ATOM 3977 O O . ASN B 1 225 ? 7.426 18.469 19.172 1 98.81 225 ASN B O 1
ATOM 3981 N N . SER B 1 226 ? 6.812 18.406 17.031 1 98.88 226 SER B N 1
ATOM 3982 C CA . SER B 1 226 ? 7.617 19.562 16.688 1 98.88 226 SER B CA 1
ATOM 3983 C C . SER B 1 226 ? 7.203 20.781 17.484 1 98.88 226 SER B C 1
ATOM 3985 O O . SER B 1 226 ? 8.039 21.641 17.812 1 98.88 226 SER B O 1
ATOM 3987 N N . TRP B 1 227 ? 5.91 20.938 17.828 1 98.81 227 TRP B N 1
ATOM 3988 C CA . TRP B 1 227 ? 5.5 22.016 18.719 1 98.81 227 TRP B CA 1
ATOM 3989 C C . TRP B 1 227 ? 6.246 21.938 20.047 1 98.81 227 TRP B C 1
ATOM 3991 O O . TRP B 1 227 ? 6.793 22.938 20.516 1 98.81 227 TRP B O 1
ATOM 4001 N N . SER B 1 228 ? 6.258 20.766 20.625 1 98.31 228 SER B N 1
ATOM 4002 C CA . SER B 1 228 ? 6.875 20.578 21.938 1 98.31 228 SER B CA 1
ATOM 4003 C C . SER B 1 228 ? 8.383 20.797 21.875 1 98.31 228 SER B C 1
ATOM 4005 O O . SER B 1 228 ? 9 21.188 22.859 1 98.31 228 SER B O 1
ATOM 4007 N N . VAL B 1 229 ? 8.969 20.5 20.703 1 98.56 229 VAL B N 1
ATOM 4008 C CA . VAL B 1 229 ? 10.398 20.75 20.516 1 98.56 229 VAL B CA 1
ATOM 4009 C C . VAL B 1 229 ? 10.688 22.25 20.688 1 98.56 229 VAL B C 1
ATOM 4011 O O . VAL B 1 229 ? 11.672 22.625 21.328 1 98.56 229 VAL B O 1
ATOM 4014 N N . LEU B 1 230 ? 9.875 23.094 20.172 1 98.12 230 LEU B N 1
ATOM 4015 C CA . LEU B 1 230 ? 10.086 24.531 20.203 1 98.12 230 LEU B CA 1
ATOM 4016 C C . LEU B 1 230 ? 9.555 25.141 21.484 1 98.12 230 LEU B C 1
ATOM 4018 O O . LEU B 1 230 ? 10.102 26.125 22 1 98.12 230 LEU B O 1
ATOM 4022 N N . HIS B 1 231 ? 8.398 24.562 21.953 1 97.81 231 HIS B N 1
ATOM 4023 C CA . HIS B 1 231 ? 7.691 25.109 23.109 1 97.81 231 HIS B CA 1
ATOM 4024 C C . HIS B 1 231 ? 7.422 24.031 24.141 1 97.81 231 HIS B C 1
ATOM 4026 O O . HIS B 1 231 ? 6.266 23.719 24.422 1 97.81 231 HIS B O 1
ATOM 4032 N N . PRO B 1 232 ? 8.414 23.516 24.797 1 95.94 232 PRO B N 1
ATOM 4033 C CA . PRO B 1 232 ? 8.289 22.359 25.672 1 95.94 232 PRO B CA 1
ATOM 4034 C C . PRO B 1 232 ? 7.312 22.594 26.828 1 95.94 232 PRO B C 1
ATOM 4036 O O . PRO B 1 232 ? 6.734 21.641 27.359 1 95.94 232 PRO B O 1
ATOM 4039 N N . ASP B 1 233 ? 6.984 23.781 27.219 1 96.12 233 ASP B N 1
ATOM 4040 C CA . ASP B 1 233 ? 6.168 24.031 28.406 1 96.12 233 ASP B CA 1
ATOM 4041 C C . ASP B 1 233 ? 4.801 24.594 28.016 1 96.12 233 ASP B C 1
ATOM 4043 O O . ASP B 1 233 ? 4.078 25.125 28.859 1 96.12 233 ASP B O 1
ATOM 4047 N N . GLN B 1 234 ? 4.492 24.469 26.781 1 97.5 234 GLN B N 1
ATOM 4048 C CA . GLN B 1 234 ? 3.213 25 26.312 1 97.5 234 GLN B CA 1
ATOM 4049 C C . GLN B 1 234 ? 2.406 23.938 25.578 1 97.5 234 GLN B C 1
ATOM 4051 O O . GLN B 1 234 ? 2.963 23.141 24.812 1 97.5 234 GLN B O 1
ATOM 4056 N N . PRO B 1 235 ? 1.187 23.938 25.875 1 97.25 235 PRO B N 1
ATOM 4057 C CA . PRO B 1 235 ? 0.361 23.047 25.062 1 97.25 235 PRO B CA 1
ATOM 4058 C C . PRO B 1 235 ? 0.254 23.5 23.594 1 97.25 235 PRO B C 1
ATOM 4060 O O . PRO B 1 235 ? 0.198 24.703 23.328 1 97.25 235 PRO B O 1
ATOM 4063 N N . GLN B 1 236 ? 0.228 22.562 22.688 1 97.81 236 GLN B N 1
ATOM 4064 C CA . GLN B 1 236 ? -0.004 22.922 21.297 1 97.81 236 GLN B CA 1
ATOM 4065 C C . GLN B 1 236 ? -1.347 23.625 21.109 1 97.81 236 GLN B C 1
ATOM 4067 O O . GLN B 1 236 ? -2.344 23.219 21.719 1 97.81 236 GLN B O 1
ATOM 4072 N N . PRO B 1 237 ? -1.407 24.703 20.297 1 98 237 PRO B N 1
ATOM 4073 C CA . PRO B 1 237 ? -2.695 25.328 20.016 1 98 237 PRO B CA 1
ATOM 4074 C C . PRO B 1 237 ? -3.707 24.359 19.406 1 98 237 PRO B C 1
ATOM 4076 O O . PRO B 1 237 ? -3.33 23.469 18.641 1 98 237 PRO B O 1
ATOM 4079 N N . PRO B 1 238 ? -4.938 24.562 19.75 1 97.88 238 PRO B N 1
ATOM 4080 C CA . PRO B 1 238 ? -5.957 23.688 19.156 1 97.88 238 PRO B CA 1
ATOM 4081 C C . PRO B 1 238 ? -6.035 23.812 17.641 1 97.88 238 PRO B C 1
ATOM 4083 O O . PRO B 1 238 ? -5.789 24.891 17.094 1 97.88 238 PRO B O 1
ATOM 4086 N N . THR B 1 239 ? -6.395 22.766 17.016 1 98.5 239 THR B N 1
ATOM 4087 C CA . THR B 1 239 ? -6.484 22.719 15.555 1 98.5 239 THR B CA 1
ATOM 4088 C C . THR B 1 239 ? -7.844 22.203 15.109 1 98.5 239 THR B C 1
ATOM 4090 O O . THR B 1 239 ? -8.109 22.078 13.914 1 98.5 239 THR B O 1
ATOM 4093 N N . PHE B 1 240 ? -8.703 21.812 15.977 1 97.88 240 PHE B N 1
ATOM 4094 C CA . PHE B 1 240 ? -10.008 21.234 15.703 1 97.88 240 PHE B CA 1
ATOM 4095 C C . PHE B 1 240 ? -11.039 21.703 16.719 1 97.88 240 PHE B C 1
ATOM 4097 O O . PHE B 1 240 ? -10.695 22 17.875 1 97.88 240 PHE B O 1
ATOM 4104 N N . ARG B 1 241 ? -12.273 21.844 16.297 1 96.81 241 ARG B N 1
ATOM 4105 C CA . ARG B 1 241 ? -13.422 22.234 17.109 1 96.81 241 ARG B CA 1
ATOM 4106 C C . ARG B 1 241 ? -13.273 23.672 17.594 1 96.81 241 ARG B C 1
ATOM 4108 O O . ARG B 1 241 ? -13.672 24 18.719 1 96.81 241 ARG B O 1
ATOM 4115 N N . LEU B 1 242 ? -12.656 24.5 16.766 1 96.19 242 LEU B N 1
ATOM 4116 C CA . LEU B 1 242 ? -12.484 25.906 17.156 1 96.19 242 LEU B CA 1
ATOM 4117 C C . LEU B 1 242 ? -13.766 26.688 16.922 1 96.19 242 LEU B C 1
ATOM 4119 O O . LEU B 1 242 ? -14.133 27.547 17.734 1 96.19 242 LEU B O 1
ATOM 4123 N N . PHE B 1 243 ? -14.453 26.375 15.852 1 94.62 243 PHE B N 1
ATOM 4124 C CA . PHE B 1 243 ? -15.609 27.188 15.453 1 94.62 243 PHE B CA 1
ATOM 4125 C C . PHE B 1 243 ? -16.859 26.328 15.383 1 94.62 243 PHE B C 1
ATOM 4127 O O . PHE B 1 243 ? -17.984 26.844 15.445 1 94.62 243 PHE B O 1
ATOM 4134 N N . ASP B 1 244 ? -16.594 25.062 15.086 1 83.62 244 ASP B N 1
ATOM 4135 C CA . ASP B 1 244 ? -17.672 24.078 15.023 1 83.62 244 ASP B CA 1
ATOM 4136 C C . ASP B 1 244 ? -17.531 23.047 16.141 1 83.62 244 ASP B C 1
ATOM 4138 O O . ASP B 1 244 ? -16.5 22.375 16.266 1 83.62 244 ASP B O 1
ATOM 4142 N N . ARG B 1 245 ? -18.594 23 16.969 1 85 245 ARG B N 1
ATOM 4143 C CA . ARG B 1 245 ? -18.516 22.141 18.141 1 85 245 ARG B CA 1
ATOM 4144 C C . ARG B 1 245 ? -19.328 20.875 17.938 1 85 245 ARG B C 1
ATOM 4146 O O . ARG B 1 245 ? -19.703 20.203 18.906 1 85 245 ARG B O 1
ATOM 4153 N N . GLN B 1 246 ? -19.516 20.531 16.719 1 84.62 246 GLN B N 1
ATOM 4154 C CA . GLN B 1 246 ? -20.281 19.359 16.344 1 84.62 246 GLN B CA 1
ATOM 4155 C C . GLN B 1 246 ? -19.641 18.078 16.875 1 84.62 246 GLN B C 1
ATOM 4157 O O . GLN B 1 246 ? -20.328 17.125 17.219 1 84.62 246 GLN B O 1
ATOM 4162 N N . TRP B 1 247 ? -18.344 18.094 17.016 1 85.94 247 TRP B N 1
ATOM 4163 C CA . TRP B 1 247 ? -17.625 16.875 17.312 1 85.94 247 TRP B CA 1
ATOM 4164 C C . TRP B 1 247 ? -17.078 16.891 18.734 1 85.94 247 TRP B C 1
ATOM 4166 O O . TRP B 1 247 ? -16.203 16.094 19.078 1 85.94 247 TRP B O 1
ATOM 4176 N N . GLY B 1 248 ? -17.516 17.828 19.578 1 86.94 248 GLY B N 1
ATOM 4177 C CA . GLY B 1 248 ? -17.094 17.938 20.953 1 86.94 248 GLY B CA 1
ATOM 4178 C C . GLY B 1 248 ? -17.141 19.359 21.484 1 86.94 248 GLY B C 1
ATOM 4179 O O . GLY B 1 248 ? -17.172 20.312 20.703 1 86.94 248 GLY B O 1
ATOM 4180 N N . PRO B 1 249 ? -17.078 19.438 22.734 1 86.75 249 PRO B N 1
ATOM 4181 C CA . PRO B 1 249 ? -17.391 20.734 23.344 1 86.75 249 PRO B CA 1
ATOM 4182 C C . PRO B 1 249 ? -16.188 21.672 23.391 1 86.75 249 PRO B C 1
ATOM 4184 O O . PRO B 1 249 ? -16.359 22.891 23.453 1 86.75 249 PRO B O 1
ATOM 4187 N N . GLU B 1 250 ? -15.047 21.109 23.359 1 93.5 250 GLU B N 1
ATOM 4188 C CA . GLU B 1 250 ? -13.867 21.953 23.562 1 93.5 250 GLU B CA 1
ATOM 4189 C C . GLU B 1 250 ? -12.898 21.812 22.391 1 93.5 250 GLU B C 1
ATOM 4191 O O . GLU B 1 250 ? -12.742 20.734 21.828 1 93.5 250 GLU B O 1
ATOM 4196 N N . PRO B 1 251 ? -12.297 22.969 22.062 1 96.75 251 PRO B N 1
ATOM 4197 C CA . PRO B 1 251 ? -11.234 22.875 21.062 1 96.75 251 PRO B CA 1
ATOM 4198 C C . PRO B 1 251 ? -10.094 21.953 21.5 1 96.75 251 PRO B C 1
ATOM 4200 O O . PRO B 1 251 ? -9.797 21.859 22.688 1 96.75 251 PRO B O 1
ATOM 4203 N N . GLY B 1 252 ? -9.453 21.266 20.578 1 96.75 252 GLY B N 1
ATOM 4204 C CA . GLY B 1 252 ? -8.32 20.391 20.859 1 96.75 252 GLY B CA 1
ATOM 4205 C C . GLY B 1 252 ? -7.312 20.328 19.734 1 96.75 252 GLY B C 1
ATOM 4206 O O . GLY B 1 252 ? -7.602 20.766 18.609 1 96.75 252 GLY B O 1
ATOM 4207 N N . ALA B 1 253 ? -6.145 19.906 20.109 1 98.25 253 ALA B N 1
ATOM 4208 C CA . ALA B 1 253 ? -5.098 19.688 19.109 1 98.25 253 ALA B CA 1
ATOM 4209 C C . ALA B 1 253 ? -5.098 18.234 18.625 1 98.25 253 ALA B C 1
ATOM 4211 O O . ALA B 1 253 ? -4.945 17.312 19.422 1 98.25 253 ALA B O 1
ATOM 4212 N N . CYS B 1 254 ? -5.344 18.062 17.297 1 98.31 254 CYS B N 1
ATOM 4213 C CA . CYS B 1 254 ? -5.297 16.688 16.797 1 98.31 254 CYS B CA 1
ATOM 4214 C C . CYS B 1 254 ? -4.512 16.609 15.492 1 98.31 254 CYS B C 1
ATOM 4216 O O . CYS B 1 254 ? -4.328 15.523 14.938 1 98.31 254 CYS B O 1
ATOM 4218 N N . ASP B 1 255 ? -4.098 17.781 14.945 1 98.88 255 ASP B N 1
ATOM 4219 C CA . ASP B 1 255 ? -3.203 17.859 13.797 1 98.88 255 ASP B CA 1
ATOM 4220 C C . ASP B 1 255 ? -1.763 18.109 14.234 1 98.88 255 ASP B C 1
ATOM 4222 O O . ASP B 1 255 ? -1.463 19.141 14.828 1 98.88 255 ASP B O 1
ATOM 4226 N N . PHE B 1 256 ? -0.939 17.156 13.938 1 98.94 256 PHE B N 1
ATOM 4227 C CA . PHE B 1 256 ? 0.429 17.219 14.438 1 98.94 256 PHE B CA 1
ATOM 4228 C C . PHE B 1 256 ? 1.429 17.156 13.289 1 98.94 256 PHE B C 1
ATOM 4230 O O . PHE B 1 256 ? 1.089 16.719 12.188 1 98.94 256 PHE B O 1
ATOM 4237 N N . ALA B 1 257 ? 2.613 17.656 13.523 1 98.94 257 ALA B N 1
ATOM 4238 C CA . ALA B 1 257 ? 3.826 17.438 12.742 1 98.94 257 ALA B CA 1
ATOM 4239 C C . ALA B 1 257 ? 4.938 16.844 13.609 1 98.94 257 ALA B C 1
ATOM 4241 O O . ALA B 1 257 ? 5.648 17.594 14.289 1 98.94 257 ALA B O 1
ATOM 4242 N N . TRP B 1 258 ? 5.043 15.57 13.531 1 98.94 258 TRP B N 1
ATOM 4243 C CA . TRP B 1 258 ? 6.105 14.859 14.242 1 98.94 258 TRP B CA 1
ATOM 4244 C C . TRP B 1 258 ? 7.398 14.867 13.43 1 98.94 258 TRP B C 1
ATOM 4246 O O . TRP B 1 258 ? 7.367 14.812 12.203 1 98.94 258 TRP B O 1
ATOM 4256 N N . VAL B 1 259 ? 8.523 14.938 14.133 1 98.94 259 VAL B N 1
ATOM 4257 C CA . VAL B 1 259 ? 9.812 14.852 13.453 1 98.94 259 VAL B CA 1
ATOM 4258 C C . VAL B 1 259 ? 10.641 13.711 14.055 1 98.94 259 VAL B C 1
ATOM 4260 O O . VAL B 1 259 ? 10.484 13.375 15.227 1 98.94 259 VAL B O 1
ATOM 4263 N N . SER B 1 260 ? 11.461 13.156 13.266 1 98.88 260 SER B N 1
ATOM 4264 C CA . SER B 1 260 ? 12.406 12.141 13.719 1 98.88 260 SER B CA 1
ATOM 4265 C C . SER B 1 260 ? 13.477 12.742 14.625 1 98.88 260 SER B C 1
ATOM 4267 O O . SER B 1 260 ? 13.641 13.969 14.672 1 98.88 260 SER B O 1
ATOM 4269 N N . ASP B 1 261 ? 14.227 11.844 15.289 1 98.44 261 ASP B N 1
ATOM 4270 C CA . ASP B 1 261 ? 15.359 12.266 16.109 1 98.44 261 ASP B CA 1
ATOM 4271 C C . ASP B 1 261 ? 16.328 13.117 15.297 1 98.44 261 ASP B C 1
ATOM 4273 O O . ASP B 1 261 ? 16.828 14.133 15.781 1 98.44 261 ASP B O 1
ATOM 4277 N N . SER B 1 262 ? 16.516 12.703 14.117 1 98.69 262 SER B N 1
ATOM 4278 C CA . SER B 1 262 ? 17.516 13.32 13.266 1 98.69 262 SER B CA 1
ATOM 4279 C C . SER B 1 262 ? 17.109 14.727 12.852 1 98.69 262 SER B C 1
ATOM 4281 O O . SER B 1 262 ? 17.938 15.531 12.43 1 98.69 262 SER B O 1
ATOM 4283 N N . LEU B 1 263 ? 15.836 15.055 12.977 1 98.81 263 LEU B N 1
ATOM 4284 C CA . LEU B 1 263 ? 15.359 16.359 12.562 1 98.81 263 LEU B CA 1
ATOM 4285 C C . LEU B 1 263 ? 15.031 17.234 13.766 1 98.81 263 LEU B C 1
ATOM 4287 O O . LEU B 1 263 ? 14.688 18.406 13.617 1 98.81 263 LEU B O 1
ATOM 4291 N N . ARG B 1 264 ? 15.133 16.719 14.953 1 98.69 264 ARG B N 1
ATOM 4292 C CA . ARG B 1 264 ? 14.727 17.422 16.172 1 98.69 264 ARG B CA 1
ATOM 4293 C C . ARG B 1 264 ? 15.43 18.766 16.281 1 98.69 264 ARG B C 1
ATOM 4295 O O . ARG B 1 264 ? 14.789 19.797 16.547 1 98.69 264 ARG B O 1
ATOM 4302 N N . GLY B 1 265 ? 16.734 18.766 16.016 1 98.38 265 GLY B N 1
ATOM 4303 C CA . GLY B 1 265 ? 17.531 19.969 16.141 1 98.38 265 GLY B CA 1
ATOM 4304 C C . GLY B 1 265 ? 17.344 20.938 14.984 1 98.38 265 GLY B C 1
ATOM 4305 O O . GLY B 1 265 ? 17.859 22.047 15.016 1 98.38 265 GLY B O 1
ATOM 4306 N N . HIS B 1 266 ? 16.531 20.562 13.961 1 98.75 266 HIS B N 1
ATOM 4307 C CA . HIS B 1 266 ? 16.359 21.359 12.758 1 98.75 266 HIS B CA 1
ATOM 4308 C C . HIS B 1 266 ? 15.055 22.141 12.797 1 98.75 266 HIS B C 1
ATOM 4310 O O . HIS B 1 266 ? 14.781 22.953 11.914 1 98.75 266 HIS B O 1
ATOM 4316 N N . VAL B 1 267 ? 14.227 21.891 13.836 1 98.81 267 VAL B N 1
ATOM 4317 C CA . VAL B 1 267 ? 12.953 22.594 13.945 1 98.81 267 VAL B CA 1
ATOM 4318 C C . VAL B 1 267 ? 13.203 24.062 14.266 1 98.81 267 VAL B C 1
ATOM 4320 O O . VAL B 1 267 ? 13.836 24.391 15.273 1 98.81 267 VAL B O 1
ATOM 4323 N N . ARG B 1 268 ? 12.695 25.016 13.391 1 98.25 268 ARG B N 1
ATOM 4324 C CA . ARG B 1 268 ? 12.969 26.438 13.555 1 98.25 268 ARG B CA 1
ATOM 4325 C C . ARG B 1 268 ? 11.68 27.219 13.75 1 98.25 268 ARG B C 1
ATOM 4327 O O . ARG B 1 268 ? 11.695 28.312 14.344 1 98.25 268 ARG B O 1
ATOM 4334 N N . GLY B 1 269 ? 10.641 26.672 13.203 1 98.19 269 GLY B N 1
ATOM 4335 C CA . GLY B 1 269 ? 9.398 27.422 13.281 1 98.19 269 GLY B CA 1
ATOM 4336 C C . GLY B 1 269 ? 8.164 26.547 13.258 1 98.19 269 GLY B C 1
ATOM 4337 O O . GLY B 1 269 ? 8.211 25.422 12.75 1 98.19 269 GLY B O 1
ATOM 4338 N N . TRP B 1 270 ? 7.172 27.047 13.789 1 98.06 270 TRP B N 1
ATOM 4339 C CA . TRP B 1 270 ? 5.855 26.438 13.875 1 98.06 270 TRP B CA 1
ATOM 4340 C C . TRP B 1 270 ? 4.754 27.484 13.891 1 98.06 270 TRP B C 1
ATOM 4342 O O . TRP B 1 270 ? 4.875 28.5 14.57 1 98.06 270 TRP B O 1
ATOM 4352 N N . ALA B 1 271 ? 3.713 27.297 13.039 1 98.19 271 ALA B N 1
ATOM 4353 C CA . ALA B 1 271 ? 2.59 28.234 13.039 1 98.19 271 ALA B CA 1
ATOM 4354 C C . ALA B 1 271 ? 1.278 27.516 12.742 1 98.19 271 ALA B C 1
ATOM 4356 O O . ALA B 1 271 ? 1.272 26.453 12.117 1 98.19 271 ALA B O 1
ATOM 4357 N N . VAL B 1 272 ? 0.243 27.969 13.258 1 98.5 272 VAL B N 1
ATOM 4358 C CA . VAL B 1 272 ? -1.117 27.531 12.961 1 98.5 272 VAL B CA 1
ATOM 4359 C C . VAL B 1 272 ? -1.994 28.75 12.656 1 98.5 272 VAL B C 1
ATOM 4361 O O . VAL B 1 272 ? -1.854 29.797 13.289 1 98.5 272 VAL B O 1
ATOM 4364 N N . ASP B 1 273 ? -2.75 28.75 11.602 1 98.69 273 ASP B N 1
ATOM 4365 C CA . ASP B 1 273 ? -3.783 29.75 11.398 1 98.69 273 ASP B CA 1
ATOM 4366 C C . ASP B 1 273 ? -5.055 29.406 12.164 1 98.69 273 ASP B C 1
ATOM 4368 O O . ASP B 1 273 ? -5.918 28.688 11.648 1 98.69 273 ASP B O 1
ATOM 4372 N N . SER B 1 274 ? -5.215 30.016 13.289 1 98 274 SER B N 1
ATOM 4373 C CA . SER B 1 274 ? -6.324 29.703 14.18 1 98 274 SER B CA 1
ATOM 4374 C C . SER B 1 274 ? -7.594 30.438 13.773 1 98 274 SER B C 1
ATOM 4376 O O . SER B 1 274 ? -8.672 30.172 14.312 1 98 274 SER B O 1
ATOM 4378 N N . ASP B 1 275 ? -7.496 31.266 12.773 1 98 275 ASP B N 1
ATOM 4379 C CA . ASP B 1 275 ? -8.633 32.125 12.461 1 98 275 ASP B CA 1
ATOM 4380 C C . ASP B 1 275 ? -9.383 31.625 11.234 1 98 275 ASP B C 1
ATOM 4382 O O . ASP B 1 275 ? -10.539 31.984 11.016 1 98 275 ASP B O 1
ATOM 4386 N N . THR B 1 276 ? -8.672 30.828 10.453 1 98.44 276 THR B N 1
ATOM 4387 C CA . THR B 1 276 ? -9.305 30.453 9.188 1 98.44 276 THR B CA 1
ATOM 4388 C C . THR B 1 276 ? -10.523 29.562 9.438 1 98.44 276 THR B C 1
ATOM 4390 O O . THR B 1 276 ? -10.547 28.781 10.383 1 98.44 276 THR B O 1
ATOM 4393 N N . ARG B 1 277 ? -11.57 29.719 8.594 1 98.12 277 ARG B N 1
ATOM 4394 C CA . ARG B 1 277 ? -12.781 28.906 8.664 1 98.12 277 ARG B CA 1
ATOM 4395 C C . ARG B 1 277 ? -13 28.125 7.375 1 98.12 277 ARG B C 1
ATOM 4397 O O . ARG B 1 277 ? -14.117 27.703 7.078 1 98.12 277 ARG B O 1
ATOM 4404 N N . LEU B 1 278 ? -11.883 28 6.637 1 98.44 278 LEU B N 1
ATOM 4405 C CA . LEU B 1 278 ? -11.953 27.344 5.336 1 98.44 278 LEU B CA 1
ATOM 4406 C C . LEU B 1 278 ? -12.039 25.828 5.488 1 98.44 278 LEU B C 1
ATOM 4408 O O . LEU B 1 278 ? -12.281 25.125 4.512 1 98.44 278 LEU B O 1
ATOM 4412 N N . SER B 1 279 ? -11.914 25.344 6.656 1 98.12 279 SER B N 1
ATOM 4413 C CA . SER B 1 279 ? -12.102 23.953 7.078 1 98.12 279 SER B CA 1
ATOM 4414 C C . SER B 1 279 ? -12.484 23.875 8.555 1 98.12 279 SER B C 1
ATOM 4416 O O . SER B 1 279 ? -12.352 24.859 9.289 1 98.12 279 SER B O 1
ATOM 4418 N N . ASP B 1 280 ? -12.93 22.719 8.969 1 97.62 280 ASP B N 1
ATOM 4419 C CA . ASP B 1 280 ? -13.195 22.516 10.391 1 97.62 280 ASP B CA 1
ATOM 4420 C C . ASP B 1 280 ? -11.906 22.234 11.156 1 97.62 280 ASP B C 1
ATOM 4422 O O . ASP B 1 280 ? -11.914 22.156 12.383 1 97.62 280 ASP B O 1
ATOM 4426 N N . HIS B 1 281 ? -10.805 22.047 10.477 1 98.69 281 HIS B N 1
ATOM 4427 C CA . HIS B 1 281 ? -9.477 21.984 11.062 1 98.69 281 HIS B CA 1
ATOM 4428 C C . HIS B 1 281 ? -8.633 23.188 10.672 1 98.69 281 HIS B C 1
ATOM 4430 O O . HIS B 1 281 ? -8.945 23.875 9.695 1 98.69 281 HIS B O 1
ATOM 4436 N N . GLN B 1 282 ? -7.586 23.422 11.461 1 98.75 282 GLN B N 1
ATOM 4437 C CA . GLN B 1 282 ? -6.664 24.531 11.203 1 98.75 282 GLN B CA 1
ATOM 4438 C C . GLN B 1 282 ? -5.375 24.031 10.555 1 98.75 282 GLN B C 1
ATOM 4440 O O . GLN B 1 282 ? -4.891 22.938 10.883 1 98.75 282 GLN B O 1
ATOM 4445 N N . PRO B 1 283 ? -4.84 24.734 9.547 1 98.94 283 PRO B N 1
ATOM 4446 C CA . PRO B 1 283 ? -3.557 24.359 8.945 1 98.94 283 PRO B CA 1
ATOM 4447 C C . PRO B 1 283 ? -2.381 24.547 9.906 1 98.94 283 PRO B C 1
ATOM 4449 O O . PRO B 1 283 ? -2.355 25.516 10.672 1 98.94 283 PRO B O 1
ATOM 4452 N N . VAL B 1 284 ? -1.458 23.609 9.875 1 98.88 284 VAL B N 1
ATOM 4453 C CA . VAL B 1 284 ? -0.249 23.625 10.688 1 98.88 284 VAL B CA 1
ATOM 4454 C C . VAL B 1 284 ? 0.981 23.75 9.789 1 98.88 284 VAL B C 1
ATOM 4456 O O . VAL B 1 284 ? 1.151 22.953 8.859 1 98.88 284 VAL B O 1
ATOM 4459 N N . LEU B 1 285 ? 1.834 24.75 10.07 1 98.88 285 LEU B N 1
ATOM 4460 C CA . LEU B 1 285 ? 3.057 25 9.32 1 98.88 285 LEU B CA 1
ATOM 4461 C C . LEU B 1 285 ? 4.289 24.625 10.133 1 98.88 285 LEU B C 1
ATOM 4463 O O . LEU B 1 285 ? 4.426 25.031 11.289 1 98.88 285 LEU B O 1
ATOM 4467 N N . LEU B 1 286 ? 5.137 23.781 9.594 1 98.94 286 LEU B N 1
ATOM 4468 C CA . LEU B 1 286 ? 6.418 23.406 10.172 1 98.94 286 LEU B CA 1
ATOM 4469 C C . LEU B 1 286 ? 7.574 23.953 9.336 1 98.94 286 LEU B C 1
ATOM 4471 O O . LEU B 1 286 ? 7.574 23.812 8.109 1 98.94 286 LEU B O 1
ATOM 4475 N N . GLN B 1 287 ? 8.492 24.594 9.977 1 98.81 287 GLN B N 1
ATOM 4476 C CA . GLN B 1 287 ? 9.695 25.094 9.312 1 98.81 287 GLN B CA 1
ATOM 4477 C C . GLN B 1 287 ? 10.945 24.406 9.844 1 98.81 287 GLN B C 1
ATOM 4479 O O . GLN B 1 287 ? 11.164 24.344 11.055 1 98.81 287 GLN B O 1
ATOM 4484 N N . LEU B 1 288 ? 11.734 23.844 8.891 1 98.75 288 LEU B N 1
ATOM 4485 C CA . LEU B 1 288 ? 12.961 23.141 9.211 1 98.75 288 LEU B CA 1
ATOM 4486 C C . LEU B 1 288 ? 14.164 23.812 8.562 1 98.75 288 LEU B C 1
ATOM 4488 O O . LEU B 1 288 ? 14.086 24.281 7.43 1 98.75 288 LEU B O 1
ATOM 4492 N N . ALA B 1 289 ? 15.305 23.984 9.336 1 96.31 289 ALA B N 1
ATOM 4493 C CA . ALA B 1 289 ? 16.531 24.547 8.781 1 96.31 289 ALA B CA 1
ATOM 4494 C C . ALA B 1 289 ? 17.734 23.672 9.125 1 96.31 289 ALA B C 1
ATOM 4496 O O . ALA B 1 289 ? 17.734 22.953 10.133 1 96.31 289 ALA B O 1
#